Protein AF-A0A4R0K7E9-F1 (afdb_monomer_lite)

Radius of gyration: 28.49 Å; chains: 1; bounding box: 62×54×85 Å

Secondary structure (DSSP, 8-state):
---HHHHHHHHHHGGG---TTTTTTT-STT-TTS-SSPPPHHHHHHHHHHHHHHHHHHHHHHHHHHHHHHHHHHPPP-TTSPPPTTTSTTSHHHHHS-GGGGGG--HHHHHHHHHHHHHHHHHHT-TT--S-SSHHHHHHHHHHHHHHHHHHHHHT------HHHHH-S-SGGGGGG-GGGTT-TT-HHHHHHHT-----GGGTTS-SSSS----TTT-S---S--TTSGGGGGG-HHHHHH------SS-PPP------SSHHHHHHHHHTTT-TTSEE--TT-HHHHHHHHHHHHHH-S-EEEEE-SSTTPPPEEEEEE------SS-SSSSS--EEEEEETTS-EEEEEGGGEEEEEE-HHHHHHHHHHHS----

Organism: NCBI:txid722689

pLDDT: mean 79.51, std 15.7, range [38.31, 98.38]

Structure (mmCIF, N/CA/C/O backbone):
data_AF-A0A4R0K7E9-F1
#
_entry.id   AF-A0A4R0K7E9-F1
#
loop_
_atom_site.group_PDB
_atom_site.id
_atom_site.type_symbol
_atom_site.label_atom_id
_atom_site.label_alt_id
_atom_site.label_comp_id
_atom_site.label_asym_id
_atom_site.label_entity_id
_atom_site.label_seq_id
_atom_site.pdbx_PDB_ins_code
_atom_site.Cartn_x
_atom_site.Cartn_y
_atom_site.Cartn_z
_atom_site.occupancy
_atom_site.B_iso_or_equiv
_atom_site.auth_seq_id
_atom_site.auth_comp_id
_atom_site.auth_asym_id
_atom_site.auth_atom_id
_atom_site.pdbx_PDB_model_num
ATOM 1 N N . MET A 1 1 ? -5.074 10.175 31.408 1.00 52.62 1 MET A N 1
ATOM 2 C CA . MET A 1 1 ? -5.618 11.543 31.246 1.00 52.62 1 MET A CA 1
ATOM 3 C C . MET A 1 1 ? -5.977 11.621 29.782 1.00 52.62 1 MET A C 1
ATOM 5 O O . MET A 1 1 ? -5.065 11.458 28.994 1.00 52.62 1 MET A O 1
ATOM 9 N N . THR A 1 2 ? -7.254 11.742 29.436 1.00 70.50 2 THR A N 1
ATOM 10 C CA . THR A 1 2 ? -7.715 11.676 28.040 1.00 70.50 2 THR A CA 1
ATOM 11 C C . THR A 1 2 ? -7.184 12.868 27.239 1.00 70.50 2 THR A C 1
ATOM 13 O O . THR A 1 2 ? -7.358 14.009 27.684 1.00 70.50 2 THR A O 1
ATOM 16 N N . ASP A 1 3 ? -6.539 12.632 26.093 1.00 85.06 3 ASP A N 1
ATOM 17 C CA . ASP A 1 3 ? -6.127 13.708 25.182 1.00 85.06 3 ASP A CA 1
ATOM 18 C C . ASP A 1 3 ? -7.330 14.182 24.357 1.00 85.06 3 ASP A C 1
ATOM 20 O O . ASP A 1 3 ? -7.738 13.568 23.374 1.00 85.06 3 ASP A O 1
ATOM 24 N N . ALA A 1 4 ? -7.913 15.306 24.773 1.00 81.50 4 ALA A N 1
ATOM 25 C CA . ALA A 1 4 ? -9.098 15.872 24.137 1.00 81.50 4 ALA A CA 1
ATOM 26 C C . ALA A 1 4 ? -8.888 16.264 22.661 1.00 81.50 4 ALA A C 1
ATOM 28 O O . ALA A 1 4 ? -9.865 16.345 21.918 1.00 81.50 4 ALA A O 1
ATOM 29 N N . THR A 1 5 ? -7.647 16.515 22.230 1.00 90.25 5 THR A N 1
ATOM 30 C CA . THR A 1 5 ? -7.348 16.868 20.833 1.00 90.25 5 THR A CA 1
ATOM 31 C C . THR A 1 5 ? -7.430 15.634 19.946 1.00 90.25 5 THR A C 1
ATOM 33 O O . THR A 1 5 ? -8.043 15.679 18.881 1.00 90.25 5 THR A O 1
ATOM 36 N N . LEU A 1 6 ? -6.849 14.529 20.414 1.00 90.00 6 LEU A N 1
ATOM 37 C CA . LEU A 1 6 ? -6.814 13.265 19.690 1.00 90.00 6 LEU A CA 1
ATOM 38 C C . LEU A 1 6 ? -8.217 12.646 19.583 1.00 90.00 6 LEU A C 1
ATOM 40 O O . LEU A 1 6 ? -8.633 12.237 18.504 1.00 90.00 6 LEU A O 1
ATOM 44 N N . VAL A 1 7 ? -9.001 12.711 20.665 1.00 92.12 7 VAL A N 1
ATOM 45 C CA . VAL A 1 7 ? -10.411 12.284 20.666 1.00 92.12 7 VAL A CA 1
ATOM 46 C C . VAL A 1 7 ? -11.245 13.040 19.626 1.00 92.12 7 VAL A C 1
ATOM 48 O O . VAL A 1 7 ? -11.995 12.417 18.879 1.00 92.12 7 VAL A O 1
ATOM 51 N N . GLN A 1 8 ? -11.107 14.369 19.548 1.00 91.62 8 GLN A N 1
ATOM 52 C CA . GLN A 1 8 ? -11.840 15.163 18.556 1.00 91.62 8 GLN A CA 1
ATOM 53 C C . GLN A 1 8 ? -11.454 14.772 17.124 1.00 91.62 8 GLN A C 1
ATOM 55 O O . GLN A 1 8 ? -12.311 14.723 16.246 1.00 91.62 8 GLN A O 1
ATOM 60 N N . LEU A 1 9 ? -10.173 14.476 16.889 1.00 92.19 9 LEU A N 1
ATOM 61 C CA . LEU A 1 9 ? -9.696 14.039 15.582 1.00 92.19 9 LEU A CA 1
ATOM 62 C C . LEU A 1 9 ? -10.297 12.685 15.180 1.00 92.19 9 LEU A C 1
ATOM 64 O O . LEU A 1 9 ? -10.694 12.525 14.028 1.00 92.19 9 LEU A O 1
ATOM 68 N N . PHE A 1 10 ? -10.420 11.736 16.113 1.00 94.88 10 PHE A N 1
ATOM 69 C CA . PHE A 1 10 ? -11.106 10.469 15.846 1.00 94.88 10 PHE A CA 1
ATOM 70 C C . PHE A 1 10 ? -12.572 10.691 15.472 1.00 94.88 10 PHE A C 1
ATOM 72 O O . PHE A 1 10 ? -13.036 10.152 14.467 1.00 94.88 10 PHE A O 1
ATOM 79 N N . ASP A 1 11 ? -13.280 11.531 16.232 1.00 91.44 11 ASP A N 1
ATOM 80 C CA . ASP A 1 11 ? -14.692 11.837 15.986 1.00 91.44 11 ASP A CA 1
ATOM 81 C C . ASP A 1 11 ? -14.906 12.451 14.578 1.00 91.44 11 ASP A C 1
ATOM 83 O O . ASP A 1 11 ? -15.888 12.115 13.906 1.00 91.44 11 ASP A O 1
ATOM 87 N N . ASP A 1 12 ? -13.968 13.290 14.111 1.00 91.25 12 ASP A N 1
ATOM 88 C CA . ASP A 1 12 ? -13.980 13.933 12.784 1.00 91.25 12 ASP A CA 1
ATOM 89 C C . ASP A 1 12 ? -13.615 12.973 11.631 1.00 91.25 12 ASP A C 1
ATOM 91 O O . ASP A 1 12 ? -14.040 13.169 10.484 1.00 91.25 12 ASP A O 1
ATOM 95 N N . LEU A 1 13 ? -12.783 11.963 11.902 1.00 91.44 13 LEU A N 1
ATOM 96 C CA . LEU A 1 13 ? -12.290 11.017 10.897 1.00 91.44 13 LEU A CA 1
ATOM 97 C C . LEU A 1 13 ? -13.180 9.787 10.730 1.00 91.44 13 LEU A C 1
ATOM 99 O O . LEU A 1 13 ? -13.191 9.220 9.638 1.00 91.44 13 LEU A O 1
ATOM 103 N N . ALA A 1 14 ? -13.949 9.406 11.751 1.00 90.56 14 ALA A N 1
ATOM 104 C CA . ALA A 1 14 ? -14.760 8.188 11.750 1.00 90.56 14 ALA A CA 1
ATOM 105 C C . ALA A 1 14 ? -15.670 8.052 10.511 1.00 90.56 14 ALA A C 1
ATOM 107 O O . ALA A 1 14 ? -15.781 6.973 9.940 1.00 90.56 14 ALA A O 1
ATOM 108 N N . ASP A 1 15 ? -16.247 9.157 10.020 1.00 84.56 15 ASP A N 1
ATOM 109 C CA . ASP A 1 15 ? -17.165 9.155 8.862 1.00 84.56 15 ASP A CA 1
ATOM 110 C C . ASP A 1 15 ? -16.475 8.949 7.495 1.00 84.56 15 ASP A C 1
ATOM 112 O O . ASP A 1 15 ? -17.133 8.902 6.441 1.00 84.56 15 ASP A O 1
ATOM 116 N N . ARG A 1 16 ? -15.139 8.886 7.482 1.00 82.44 16 ARG A N 1
ATOM 117 C CA . ARG A 1 16 ? -14.333 8.629 6.280 1.00 82.44 16 ARG A CA 1
ATOM 118 C C . ARG A 1 16 ? -14.103 7.142 6.047 1.00 82.44 16 ARG A C 1
ATOM 120 O O . ARG A 1 16 ? -13.887 6.760 4.899 1.00 82.44 16 ARG A O 1
ATOM 127 N N . THR A 1 17 ? -14.198 6.325 7.090 1.00 82.56 17 THR A N 1
ATOM 128 C CA . THR A 1 17 ? -14.120 4.869 6.988 1.00 82.56 17 THR A CA 1
ATOM 129 C C . THR A 1 17 ? -15.452 4.345 6.473 1.00 82.56 17 THR A C 1
ATOM 131 O O . THR A 1 17 ? -16.511 4.657 7.014 1.00 82.56 17 THR A O 1
ATOM 134 N N . ARG A 1 18 ? -15.420 3.593 5.373 1.00 80.38 18 ARG A N 1
ATOM 135 C CA . ARG A 1 18 ? -16.636 3.061 4.735 1.00 80.38 18 ARG A CA 1
ATOM 136 C C . ARG A 1 18 ? -16.517 1.598 4.356 1.00 80.38 18 ARG A C 1
ATOM 138 O O . ARG A 1 18 ? -17.421 1.098 3.704 1.00 80.38 18 ARG A O 1
ATOM 145 N N . ASN A 1 19 ? -15.430 0.933 4.732 1.00 84.06 19 ASN A N 1
ATOM 146 C CA . ASN A 1 19 ? -15.237 -0.479 4.452 1.00 84.06 19 ASN A CA 1
ATOM 147 C C . ASN A 1 19 ? -16.352 -1.318 5.097 1.00 84.06 19 ASN A C 1
ATOM 149 O O . ASN A 1 19 ? -16.575 -1.175 6.300 1.00 84.06 19 ASN A O 1
ATOM 153 N N . PRO A 1 20 ? -17.022 -2.204 4.340 1.00 81.00 20 PRO A N 1
ATOM 154 C CA . PRO A 1 20 ? -18.189 -2.938 4.826 1.00 81.00 20 PRO A CA 1
ATOM 155 C C . PRO A 1 20 ? -17.886 -3.848 6.026 1.00 81.00 20 PRO A C 1
ATOM 157 O O . PRO A 1 20 ? -18.790 -4.165 6.793 1.00 81.00 20 PRO A O 1
ATOM 160 N N . HIS A 1 21 ? -16.628 -4.255 6.221 1.00 84.94 21 HIS A N 1
ATOM 161 C CA . HIS A 1 21 ? -16.227 -5.116 7.334 1.00 84.94 21 HIS A CA 1
ATOM 162 C C . HIS A 1 21 ? -16.177 -4.397 8.683 1.00 84.94 21 HIS A C 1
ATOM 164 O O . HIS A 1 21 ? -16.285 -5.056 9.708 1.00 84.94 21 HIS A O 1
ATOM 170 N N . ILE A 1 22 ? -16.049 -3.067 8.694 1.00 84.75 22 ILE A N 1
ATOM 171 C CA . ILE A 1 22 ? -15.942 -2.271 9.928 1.00 84.75 22 ILE A CA 1
ATOM 172 C C . ILE A 1 22 ? -16.891 -1.068 9.952 1.00 84.75 22 ILE A C 1
ATOM 174 O O . ILE A 1 22 ? -17.052 -0.439 10.986 1.00 84.75 22 ILE A O 1
ATOM 178 N N . SER A 1 23 ? -17.585 -0.745 8.856 1.00 82.31 23 SER A N 1
ATOM 179 C CA . SER A 1 23 ? -18.491 0.414 8.780 1.00 82.31 23 SER A CA 1
ATOM 180 C C . SER A 1 23 ? -19.687 0.342 9.730 1.00 82.31 23 SER A C 1
ATOM 182 O O . SER A 1 23 ? -20.353 1.352 9.941 1.00 82.31 23 SER A O 1
ATOM 184 N N . HIS A 1 24 ? -19.972 -0.844 10.263 1.00 80.38 24 HIS A N 1
ATOM 185 C CA . HIS A 1 24 ? -21.029 -1.079 11.239 1.00 80.38 24 HIS A CA 1
ATOM 186 C C . HIS A 1 24 ? -20.616 -0.690 12.671 1.00 80.38 24 HIS A C 1
ATOM 188 O O . HIS A 1 24 ? -21.490 -0.508 13.521 1.00 80.38 24 HIS A O 1
ATOM 194 N N . LEU A 1 25 ? -19.312 -0.535 12.941 1.00 82.31 25 LEU A N 1
ATOM 195 C CA . LEU A 1 25 ? -18.791 -0.131 14.246 1.00 82.31 25 LEU A CA 1
ATOM 196 C C . LEU A 1 25 ? -19.326 1.256 14.630 1.00 82.31 25 LEU A C 1
ATOM 198 O O . LEU A 1 25 ? -19.236 2.224 13.872 1.00 82.31 25 LEU A O 1
ATOM 202 N N . GLY A 1 26 ? -19.915 1.347 15.819 1.00 79.06 26 GLY A N 1
ATOM 203 C CA . GLY A 1 26 ? -20.582 2.546 16.312 1.00 79.06 26 GLY A CA 1
ATOM 204 C C . GLY A 1 26 ? -22.005 2.751 15.792 1.00 79.06 26 GLY A C 1
ATOM 205 O O . GLY A 1 26 ? -22.553 3.848 15.936 1.00 79.06 26 GLY A O 1
ATOM 206 N N . THR A 1 27 ? -22.627 1.716 15.214 1.00 80.12 27 THR A N 1
ATOM 207 C CA . THR A 1 27 ? -24.040 1.724 14.802 1.00 80.12 27 THR A CA 1
ATOM 208 C C . THR A 1 27 ? -24.857 0.660 15.540 1.00 80.12 27 THR A C 1
ATOM 210 O O . THR A 1 27 ? -24.393 -0.449 15.787 1.00 80.12 27 THR A O 1
ATOM 213 N N . SER A 1 28 ? -26.101 0.991 15.901 1.00 67.56 28 SER A N 1
ATOM 214 C CA . SER A 1 28 ? -27.009 0.074 16.607 1.00 67.56 28 SER A CA 1
ATOM 215 C C . SER A 1 28 ? -27.726 -0.928 15.698 1.00 67.56 28 SER A C 1
ATOM 217 O O . SER A 1 28 ? -28.204 -1.952 16.177 1.00 67.56 28 SER A O 1
ATOM 219 N N . ASP A 1 29 ? -27.855 -0.613 14.406 1.00 60.94 29 ASP A N 1
ATOM 220 C CA . ASP A 1 29 ? -28.913 -1.170 13.551 1.00 60.94 29 ASP A CA 1
ATOM 221 C C . ASP A 1 29 ? -28.542 -2.498 12.862 1.00 60.94 29 ASP A C 1
ATOM 223 O O . ASP A 1 29 ? -29.420 -3.154 12.308 1.00 60.94 29 ASP A O 1
ATOM 227 N N . GLU A 1 30 ? -27.276 -2.933 12.907 1.00 56.66 30 GLU A N 1
ATOM 228 C CA . GLU A 1 30 ? -26.801 -4.114 12.157 1.00 56.66 30 GLU A CA 1
ATOM 229 C C . GLU A 1 30 ? -26.485 -5.353 13.026 1.00 56.66 30 GLU A C 1
ATOM 231 O O . GLU A 1 30 ? -26.131 -6.403 12.492 1.00 56.66 30 GLU A O 1
ATOM 236 N N . ARG A 1 31 ? -26.664 -5.291 14.356 1.00 59.47 31 ARG A N 1
ATOM 237 C CA . ARG A 1 31 ? -26.300 -6.377 15.301 1.00 59.47 31 ARG A CA 1
ATOM 238 C C . ARG A 1 31 ? -27.472 -7.265 15.761 1.00 59.47 31 ARG A C 1
ATOM 240 O O . ARG A 1 31 ? -27.401 -7.868 16.827 1.00 59.47 31 ARG A O 1
ATOM 247 N N . GLU A 1 32 ? -28.543 -7.386 14.970 1.00 50.69 32 GLU A N 1
ATOM 248 C CA . GLU A 1 32 ? -29.814 -8.039 15.364 1.00 50.69 32 GLU A CA 1
ATOM 249 C C . GLU A 1 32 ? -29.738 -9.533 15.795 1.00 50.69 32 GLU A C 1
ATOM 251 O O . GLU A 1 32 ? -30.762 -10.062 16.225 1.00 50.69 32 GLU A O 1
ATOM 256 N N . ASP A 1 33 ? -28.587 -10.228 15.744 1.00 56.22 33 ASP A N 1
ATOM 257 C CA . ASP A 1 33 ? -28.530 -11.695 15.952 1.00 56.22 33 ASP A CA 1
ATOM 258 C C . ASP A 1 33 ? -27.385 -12.235 16.853 1.00 56.22 33 ASP A C 1
ATOM 260 O O . ASP A 1 33 ? -27.066 -13.423 16.799 1.00 56.22 33 ASP A O 1
ATOM 264 N N . LEU A 1 34 ? -26.755 -11.417 17.716 1.00 51.91 34 LEU A N 1
ATOM 265 C CA . LEU A 1 34 ? -25.642 -11.859 18.590 1.00 51.91 34 LEU A CA 1
ATOM 266 C C . LEU A 1 34 ? -25.805 -11.464 20.083 1.00 51.91 34 LEU A C 1
ATOM 268 O O . LEU A 1 34 ? -25.090 -10.608 20.585 1.00 51.91 34 LEU A O 1
ATOM 272 N N . GLY A 1 35 ? -26.677 -12.154 20.834 1.00 57.31 35 GLY A N 1
ATOM 273 C CA . GLY A 1 35 ? -26.621 -12.198 22.316 1.00 57.31 35 GLY A CA 1
ATOM 274 C C . GLY A 1 35 ? -27.310 -11.069 23.117 1.00 57.31 35 GLY A C 1
ATOM 275 O O . GLY A 1 35 ? -27.722 -10.055 22.577 1.00 57.31 35 GLY A O 1
ATOM 276 N N . ASP A 1 36 ? -27.489 -11.306 24.428 1.00 63.81 36 ASP A N 1
ATOM 277 C CA . ASP A 1 36 ? -28.623 -10.861 25.277 1.00 63.81 36 ASP A CA 1
ATOM 278 C C . ASP A 1 36 ? -28.685 -9.385 25.763 1.00 63.81 36 ASP A C 1
ATOM 280 O O . ASP A 1 36 ? -29.632 -9.036 26.473 1.00 63.81 36 ASP A O 1
ATOM 284 N N . GLU A 1 37 ? -27.774 -8.486 25.389 1.00 68.88 37 GLU A N 1
ATOM 285 C CA . GLU A 1 37 ? -27.911 -7.051 25.706 1.00 68.88 37 GLU A CA 1
ATOM 286 C C . GLU A 1 37 ? -27.325 -6.184 24.578 1.00 68.88 37 GLU A C 1
ATOM 288 O O . GLU A 1 37 ? -26.204 -6.441 24.143 1.00 68.88 37 GLU A O 1
ATOM 293 N N . PRO A 1 38 ? -28.063 -5.177 24.070 1.00 74.12 38 PRO A N 1
ATOM 294 C CA . PRO A 1 38 ? -27.542 -4.283 23.041 1.00 74.12 38 PRO A CA 1
ATOM 295 C C . PRO A 1 38 ? -26.353 -3.468 23.583 1.00 74.12 38 PRO A C 1
ATOM 297 O O . PRO A 1 38 ? -26.354 -3.136 24.775 1.00 74.12 38 PRO A O 1
ATOM 300 N N . PRO A 1 39 ? -25.375 -3.104 22.729 1.00 81.00 39 PRO A N 1
ATOM 301 C CA . PRO A 1 39 ? -24.237 -2.286 23.137 1.00 81.00 39 PRO A CA 1
ATOM 302 C C . PRO A 1 39 ? -24.717 -0.961 23.731 1.00 81.00 39 PRO A C 1
ATOM 304 O O . PRO A 1 39 ? -25.722 -0.386 23.296 1.00 81.00 39 PRO A O 1
ATOM 307 N N . SER A 1 40 ? -24.013 -0.472 24.747 1.00 87.25 40 SER A N 1
ATOM 308 C CA . SER A 1 40 ? -24.326 0.819 25.347 1.00 87.25 40 SER A CA 1
ATOM 309 C C . SER A 1 40 ? -23.920 1.972 24.423 1.00 87.25 40 SER A C 1
ATOM 311 O O . SER A 1 40 ? -23.062 1.826 23.554 1.00 87.25 40 SER A O 1
ATOM 313 N N . ASP A 1 41 ? -24.475 3.167 24.649 1.00 88.44 41 ASP A N 1
ATOM 314 C CA . ASP A 1 41 ? -24.052 4.381 23.928 1.00 88.44 41 ASP A CA 1
ATOM 315 C C . ASP A 1 41 ? -22.541 4.657 24.077 1.00 88.44 41 ASP A C 1
ATOM 317 O O . ASP A 1 41 ? -21.934 5.296 23.218 1.00 88.44 41 ASP A O 1
ATOM 321 N N . ALA A 1 42 ? -21.934 4.206 25.182 1.00 88.31 42 ALA A N 1
ATOM 322 C CA . ALA A 1 42 ? -20.501 4.342 25.414 1.00 88.31 42 ALA A CA 1
ATOM 323 C C . ALA A 1 42 ? -19.690 3.388 24.528 1.00 88.31 42 ALA A C 1
ATOM 325 O O . ALA A 1 42 ? -18.684 3.821 23.969 1.00 88.31 42 ALA A O 1
ATOM 326 N N . ASP A 1 43 ? -20.163 2.152 24.352 1.00 86.88 43 ASP A N 1
ATOM 327 C CA . ASP A 1 43 ? -19.518 1.143 23.505 1.00 86.88 43 ASP A CA 1
ATOM 328 C C . ASP A 1 43 ? -19.580 1.582 22.037 1.00 86.88 43 ASP A C 1
ATOM 330 O O . ASP A 1 43 ? -18.554 1.672 21.368 1.00 86.88 43 ASP A O 1
ATOM 334 N N . LEU A 1 44 ? -20.754 2.027 21.573 1.00 88.69 44 LEU A N 1
ATOM 335 C CA . LEU A 1 44 ? -20.926 2.561 20.217 1.00 88.69 44 LEU A CA 1
ATOM 336 C C . LEU A 1 44 ? -20.030 3.784 19.951 1.00 88.69 44 LEU A C 1
ATOM 338 O O . LEU A 1 44 ? -19.492 3.961 18.857 1.00 88.69 44 LEU A O 1
ATOM 342 N N . LEU A 1 45 ? -19.845 4.652 20.947 1.00 91.56 45 LEU A N 1
ATOM 343 C CA . LEU A 1 45 ? -18.946 5.796 20.812 1.00 91.56 45 LEU A CA 1
ATOM 344 C C . LEU A 1 45 ? -17.469 5.373 20.776 1.00 91.56 45 LEU A C 1
ATOM 346 O O . LEU A 1 45 ? -16.688 5.983 20.043 1.00 91.56 45 LEU A O 1
ATOM 350 N N . ALA A 1 46 ? -17.076 4.361 21.553 1.00 91.38 46 ALA A N 1
ATOM 351 C CA . ALA A 1 46 ? -15.723 3.808 21.535 1.00 91.38 46 ALA A CA 1
ATOM 352 C C . ALA A 1 46 ? -15.407 3.159 20.180 1.00 91.38 46 ALA A C 1
ATOM 354 O O . ALA A 1 46 ? -14.392 3.486 19.566 1.00 91.38 46 ALA A O 1
ATOM 355 N N . GLU A 1 47 ? -16.326 2.348 19.660 1.00 92.44 47 GLU A N 1
ATOM 356 C CA . GLU A 1 47 ? -16.256 1.744 18.327 1.00 92.44 47 GLU A CA 1
ATOM 357 C C . GLU A 1 47 ? -16.145 2.801 17.216 1.00 92.44 47 GLU A C 1
ATOM 359 O O . GLU A 1 47 ? -15.283 2.716 16.339 1.00 92.44 47 GLU A O 1
ATOM 364 N N . ARG A 1 48 ? -16.955 3.867 17.276 1.00 93.81 48 ARG A N 1
ATOM 365 C CA . ARG A 1 48 ? -16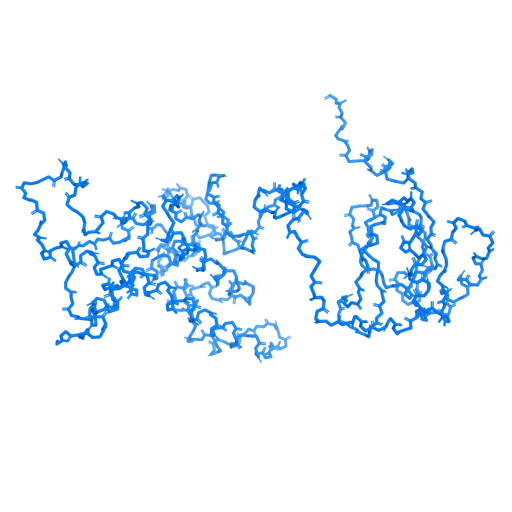.854 4.985 16.325 1.00 93.81 48 ARG A CA 1
ATOM 366 C C . ARG A 1 48 ? -15.474 5.646 16.371 1.00 93.81 48 ARG A C 1
ATOM 368 O O . ARG A 1 48 ? -14.932 6.023 15.334 1.00 93.81 48 ARG A O 1
ATOM 375 N N . ARG A 1 49 ? -14.893 5.807 17.558 1.00 95.12 49 ARG A N 1
ATOM 376 C CA . ARG A 1 49 ? -13.553 6.396 17.714 1.00 95.12 49 ARG A CA 1
ATOM 377 C C . ARG A 1 49 ? -12.457 5.474 17.217 1.00 95.12 49 ARG A C 1
ATOM 379 O O . ARG A 1 49 ? -11.507 5.972 16.619 1.00 95.12 49 ARG A O 1
ATOM 386 N N . LEU A 1 50 ? -12.631 4.164 17.363 1.00 96.06 50 LEU A N 1
ATOM 387 C CA . LEU A 1 50 ? -11.746 3.173 16.765 1.00 96.06 50 LEU A CA 1
ATOM 388 C C . LEU A 1 50 ? -11.703 3.322 15.235 1.00 96.06 50 LEU A C 1
ATOM 390 O O . LEU A 1 50 ? -10.617 3.330 14.662 1.00 96.06 50 LEU A O 1
ATOM 394 N N . LEU A 1 51 ? -12.838 3.577 14.567 1.00 94.88 51 LEU A N 1
ATOM 395 C CA . LEU A 1 51 ? -12.850 3.892 13.125 1.00 94.88 51 LEU A CA 1
ATOM 396 C C . LEU A 1 51 ? -12.044 5.148 12.778 1.00 94.88 51 LEU A C 1
ATOM 398 O O . LEU A 1 51 ? -11.349 5.180 11.759 1.00 94.88 51 LEU A O 1
ATOM 402 N N . GLY A 1 52 ? -12.136 6.182 13.616 1.00 94.81 52 GLY A N 1
ATOM 403 C CA . GLY A 1 52 ? -11.332 7.394 13.484 1.00 94.81 52 GLY A CA 1
ATOM 404 C C . GLY A 1 52 ? -9.836 7.136 13.677 1.00 94.81 52 GLY A C 1
ATOM 405 O O . GLY A 1 52 ? -9.022 7.668 12.919 1.00 94.81 52 GLY A O 1
ATOM 406 N N . ALA A 1 53 ? -9.475 6.288 14.643 1.00 97.06 53 ALA A N 1
ATOM 407 C CA . ALA A 1 53 ? -8.100 5.869 14.901 1.00 97.06 53 ALA A CA 1
ATOM 408 C C . ALA A 1 53 ? -7.526 5.041 13.740 1.00 97.06 53 ALA A C 1
ATOM 410 O O . ALA A 1 53 ? -6.399 5.297 13.327 1.00 97.06 53 ALA A O 1
ATOM 411 N N . VAL A 1 54 ? -8.310 4.135 13.144 1.00 97.19 54 VAL A N 1
ATOM 412 C CA . VAL A 1 54 ? -7.934 3.380 11.931 1.00 97.19 54 VAL A CA 1
ATOM 413 C C . VAL A 1 54 ? -7.635 4.321 10.764 1.00 97.19 54 VAL A C 1
ATOM 415 O O . VAL A 1 54 ? -6.600 4.190 10.111 1.00 97.19 54 VAL A O 1
ATOM 418 N N . ALA A 1 55 ? -8.502 5.307 10.517 1.00 95.12 55 ALA A N 1
ATOM 419 C CA . ALA A 1 55 ? -8.280 6.289 9.458 1.00 95.12 55 ALA A CA 1
ATOM 420 C C . ALA A 1 55 ? -7.022 7.137 9.709 1.00 95.12 55 ALA A C 1
ATOM 422 O O . ALA A 1 55 ? -6.271 7.413 8.773 1.00 95.12 55 ALA A O 1
ATOM 423 N N . LEU A 1 56 ? -6.776 7.541 10.961 1.00 95.69 56 LEU A N 1
ATOM 424 C CA . LEU A 1 56 ? -5.569 8.281 11.322 1.00 95.69 56 LEU A CA 1
ATOM 425 C C . LEU A 1 56 ? -4.309 7.425 11.155 1.00 95.69 56 LEU A C 1
ATOM 427 O O . LEU A 1 56 ? -3.358 7.890 10.536 1.00 95.69 56 LEU A O 1
ATOM 431 N N . ALA A 1 57 ? -4.325 6.179 11.634 1.00 97.75 57 ALA A N 1
ATOM 432 C CA . ALA A 1 57 ? -3.231 5.222 11.493 1.00 97.75 57 ALA A CA 1
ATOM 433 C C . ALA A 1 57 ? -2.846 5.012 10.022 1.00 97.75 57 ALA A C 1
ATOM 435 O O . ALA A 1 57 ? -1.677 5.139 9.663 1.00 97.75 57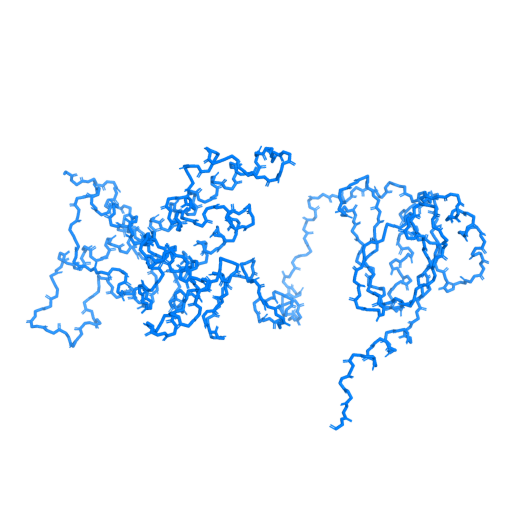 ALA A O 1
ATOM 436 N N . ALA A 1 58 ? -3.834 4.782 9.155 1.00 96.88 58 ALA A N 1
ATOM 437 C CA . ALA A 1 58 ? -3.642 4.668 7.711 1.00 96.88 58 ALA A CA 1
ATOM 438 C C . ALA A 1 58 ? -2.967 5.909 7.096 1.00 96.88 58 ALA A C 1
ATOM 440 O O . ALA A 1 58 ? -2.053 5.773 6.283 1.00 96.88 58 ALA A O 1
ATOM 441 N N . ILE A 1 59 ? -3.385 7.121 7.481 1.00 94.56 59 ILE A N 1
ATOM 442 C CA . ILE A 1 59 ? -2.770 8.373 7.003 1.00 94.56 59 ILE A CA 1
ATOM 443 C C . ILE A 1 59 ? -1.330 8.501 7.514 1.00 94.56 59 ILE A C 1
ATOM 445 O O . ILE A 1 59 ? -0.433 8.800 6.729 1.00 94.56 59 ILE A O 1
ATOM 449 N N . SER A 1 60 ? -1.096 8.237 8.800 1.00 96.06 60 SER A N 1
ATOM 450 C CA . SER A 1 60 ? 0.235 8.319 9.408 1.00 96.06 60 SER A CA 1
ATOM 451 C C . SER A 1 60 ? 1.231 7.363 8.755 1.00 96.06 60 SER A C 1
ATOM 453 O O . SER A 1 60 ? 2.351 7.772 8.468 1.00 96.06 60 SER A O 1
ATOM 455 N N . ILE A 1 61 ? 0.814 6.133 8.444 1.00 98.06 61 ILE A N 1
ATOM 456 C CA . ILE A 1 61 ? 1.669 5.151 7.766 1.00 98.06 61 ILE A CA 1
ATOM 457 C C . ILE A 1 61 ? 1.987 5.581 6.324 1.00 98.06 61 ILE A C 1
ATOM 459 O O . ILE A 1 61 ? 3.105 5.364 5.858 1.00 98.06 61 ILE A O 1
ATOM 463 N N . ILE A 1 62 ? 1.051 6.225 5.608 1.00 97.19 62 ILE A N 1
ATOM 464 C CA . ILE A 1 62 ? 1.346 6.808 4.284 1.00 97.19 62 ILE A CA 1
ATOM 465 C C . ILE A 1 62 ? 2.447 7.864 4.407 1.00 97.19 62 ILE A C 1
ATOM 467 O O . ILE A 1 62 ? 3.412 7.826 3.643 1.00 97.19 62 ILE A O 1
ATOM 471 N N . ASP A 1 63 ? 2.304 8.797 5.350 1.00 96.06 63 ASP A N 1
ATOM 472 C CA . ASP A 1 63 ? 3.278 9.871 5.558 1.00 96.06 63 ASP A CA 1
ATOM 473 C C . ASP A 1 63 ? 4.660 9.310 5.945 1.00 96.06 63 ASP A C 1
ATOM 475 O O . ASP A 1 63 ? 5.678 9.778 5.428 1.00 96.06 63 ASP A O 1
ATOM 479 N N . GLU A 1 64 ? 4.694 8.269 6.783 1.00 95.94 64 GLU A N 1
ATOM 480 C CA . GLU A 1 64 ? 5.908 7.534 7.161 1.00 95.94 64 GLU A CA 1
ATOM 481 C C . GLU A 1 64 ? 6.571 6.881 5.938 1.00 95.94 64 GLU A C 1
ATOM 483 O O . GLU A 1 64 ? 7.729 7.164 5.636 1.00 95.94 64 GLU A O 1
ATOM 488 N N . CYS A 1 65 ? 5.816 6.127 5.131 1.00 96.25 65 CYS A N 1
ATOM 489 C CA . CYS A 1 65 ? 6.335 5.503 3.910 1.00 96.25 65 CYS A CA 1
ATOM 490 C C . CYS A 1 65 ? 6.841 6.532 2.879 1.00 96.25 65 CYS A C 1
ATOM 492 O O . CYS A 1 65 ? 7.797 6.270 2.146 1.00 96.25 65 CYS A O 1
ATOM 494 N N . ILE A 1 66 ? 6.214 7.711 2.783 1.00 94.12 66 ILE A N 1
ATOM 495 C CA . ILE A 1 66 ? 6.694 8.799 1.915 1.00 94.12 66 ILE A CA 1
ATOM 496 C C . ILE A 1 66 ? 8.038 9.336 2.423 1.00 94.12 66 ILE A C 1
ATOM 498 O O . ILE A 1 66 ? 8.943 9.569 1.616 1.00 94.12 66 ILE A O 1
ATOM 502 N N . ALA A 1 67 ? 8.182 9.532 3.735 1.00 92.56 67 ALA A N 1
ATOM 503 C CA . ALA A 1 67 ? 9.439 9.961 4.345 1.00 92.56 67 ALA A CA 1
ATOM 504 C C . ALA A 1 67 ? 10.552 8.912 4.159 1.00 92.56 67 ALA A C 1
ATOM 506 O O . ALA A 1 67 ? 11.687 9.268 3.820 1.00 92.56 67 ALA A O 1
ATOM 507 N N . ASP A 1 68 ? 10.217 7.627 4.273 1.00 92.25 68 ASP A N 1
ATOM 508 C CA . ASP A 1 68 ? 11.133 6.515 4.007 1.00 92.25 68 ASP A CA 1
ATOM 509 C C . ASP A 1 68 ? 11.648 6.550 2.568 1.00 92.25 68 ASP A C 1
ATOM 511 O O . ASP A 1 68 ? 12.855 6.497 2.332 1.00 92.25 68 ASP A O 1
ATOM 515 N N . MET A 1 69 ? 10.756 6.729 1.589 1.00 89.62 69 MET A N 1
ATOM 516 C CA . MET A 1 69 ? 11.135 6.811 0.175 1.00 89.62 69 MET A CA 1
ATOM 517 C C . MET A 1 69 ? 12.053 8.000 -0.126 1.00 89.62 69 MET A C 1
ATOM 519 O O . MET A 1 69 ? 12.966 7.880 -0.946 1.00 89.62 69 MET A O 1
ATOM 523 N N . GLN A 1 70 ? 11.847 9.143 0.533 1.00 87.56 70 GLN A N 1
ATOM 524 C CA . GLN A 1 70 ? 12.751 10.292 0.415 1.00 87.56 70 GLN A CA 1
ATOM 525 C C . GLN A 1 70 ? 14.132 9.984 0.998 1.00 87.56 70 GLN A C 1
ATOM 527 O O . GLN A 1 70 ? 15.140 10.387 0.420 1.00 87.56 70 GLN A O 1
ATOM 532 N N . THR A 1 71 ? 14.181 9.250 2.109 1.00 85.25 71 THR A N 1
ATOM 533 C CA . THR A 1 71 ? 15.434 8.812 2.734 1.00 85.25 71 THR A CA 1
ATOM 534 C C . THR A 1 71 ? 16.184 7.848 1.817 1.00 85.25 71 THR A C 1
ATOM 536 O O . THR A 1 71 ? 17.360 8.062 1.533 1.00 85.25 71 THR A O 1
ATOM 539 N N . ILE A 1 72 ? 15.492 6.849 1.267 1.00 82.62 72 ILE A N 1
ATOM 540 C CA . ILE A 1 72 ? 16.067 5.838 0.368 1.00 82.62 72 ILE A CA 1
ATOM 541 C C . ILE A 1 72 ? 16.540 6.463 -0.949 1.00 82.62 72 ILE A C 1
ATOM 543 O O . ILE A 1 72 ? 17.625 6.142 -1.425 1.00 82.62 72 ILE A O 1
ATOM 547 N N . GLY A 1 73 ? 15.773 7.392 -1.526 1.00 75.12 73 GLY A N 1
ATOM 548 C CA . GLY A 1 73 ? 16.093 8.021 -2.812 1.00 75.12 73 GLY A CA 1
ATOM 549 C C . GLY A 1 73 ? 17.328 8.933 -2.809 1.00 75.12 73 GLY A C 1
ATOM 550 O O . GLY A 1 73 ? 17.806 9.304 -3.880 1.00 75.12 73 GLY A O 1
ATOM 551 N N . VAL A 1 74 ? 17.843 9.309 -1.634 1.00 71.44 74 VAL A N 1
ATOM 552 C CA . VAL A 1 74 ? 19.022 10.185 -1.475 1.00 71.44 74 VAL A CA 1
ATOM 553 C C . VAL A 1 74 ? 20.289 9.391 -1.125 1.00 71.44 74 VAL A C 1
ATOM 555 O O . VAL A 1 74 ? 21.393 9.938 -1.156 1.00 71.44 74 VAL A O 1
ATOM 558 N N . VAL A 1 75 ? 20.163 8.103 -0.807 1.00 68.12 75 VAL A N 1
ATOM 559 C CA . VAL A 1 75 ? 21.288 7.270 -0.371 1.00 68.12 75 VAL A CA 1
ATOM 560 C C . VAL A 1 75 ? 22.086 6.803 -1.585 1.00 68.12 75 VAL A C 1
ATOM 562 O O . VAL A 1 75 ? 21.553 6.168 -2.493 1.00 68.12 75 VAL A O 1
ATOM 565 N N . GLU A 1 76 ? 23.385 7.110 -1.598 1.00 60.34 76 GLU A N 1
ATOM 566 C CA . GLU A 1 76 ? 24.310 6.498 -2.551 1.00 60.34 76 GLU A CA 1
ATOM 567 C C . GLU A 1 76 ? 24.401 5.001 -2.237 1.00 60.34 76 GLU A C 1
ATOM 569 O O . GLU A 1 76 ? 24.790 4.624 -1.129 1.00 60.34 76 GLU A O 1
ATOM 574 N N . MET A 1 77 ? 24.016 4.154 -3.196 1.00 61.72 77 MET A N 1
ATOM 575 C CA . MET A 1 77 ? 24.210 2.711 -3.061 1.00 61.72 77 MET A CA 1
ATOM 576 C C . MET A 1 77 ? 25.708 2.423 -2.961 1.00 61.72 77 MET A C 1
ATOM 578 O O . MET A 1 77 ? 26.514 3.052 -3.658 1.00 61.72 77 MET A O 1
ATOM 582 N N . ASP A 1 78 ? 26.088 1.499 -2.083 1.00 58.28 78 ASP A N 1
ATOM 583 C CA . ASP A 1 78 ? 27.482 1.094 -1.991 1.00 58.28 78 ASP A CA 1
ATOM 584 C C . ASP A 1 78 ? 27.935 0.353 -3.264 1.00 58.28 78 ASP A C 1
ATOM 586 O O . ASP A 1 78 ? 27.166 0.107 -4.197 1.00 58.28 78 ASP A O 1
ATOM 590 N N . SER A 1 79 ? 29.225 0.027 -3.341 1.00 56.12 79 SER A N 1
ATOM 591 C CA . SER A 1 79 ? 29.801 -0.636 -4.517 1.00 56.12 79 SER A CA 1
ATOM 592 C C . SER A 1 79 ? 29.204 -2.014 -4.820 1.00 56.12 79 SER A C 1
ATOM 594 O O . SER A 1 79 ? 29.382 -2.494 -5.940 1.00 56.12 79 SER A O 1
ATOM 596 N N . ASP A 1 80 ? 28.527 -2.626 -3.848 1.00 59.84 80 ASP A N 1
ATOM 597 C CA . ASP A 1 80 ? 27.909 -3.946 -3.958 1.00 59.84 80 ASP A CA 1
ATOM 598 C C . ASP A 1 80 ? 26.390 -3.843 -4.222 1.00 59.84 80 ASP A C 1
ATOM 600 O O . ASP A 1 80 ? 25.739 -4.854 -4.485 1.00 59.84 80 ASP A O 1
ATOM 604 N N . GLY A 1 81 ? 25.836 -2.622 -4.256 1.00 58.69 81 GLY A N 1
ATOM 605 C CA . GLY A 1 81 ? 24.417 -2.360 -4.489 1.00 58.69 81 GLY A CA 1
ATOM 606 C C . GLY A 1 81 ? 23.535 -2.652 -3.273 1.00 58.69 81 GLY A C 1
ATOM 607 O O . GLY A 1 81 ? 22.315 -2.719 -3.420 1.00 58.69 81 GLY A O 1
ATOM 608 N N . GLU A 1 82 ? 24.125 -2.824 -2.089 1.00 60.59 82 GLU A N 1
ATOM 609 C CA . GLU A 1 82 ? 23.400 -3.053 -0.842 1.00 60.59 82 GLU A CA 1
ATOM 610 C C . GLU A 1 82 ? 23.152 -1.719 -0.115 1.00 60.59 82 GLU A C 1
ATOM 612 O O . GLU A 1 82 ? 23.934 -0.766 -0.174 1.00 60.59 82 GLU A O 1
ATOM 617 N N . LEU A 1 83 ? 22.006 -1.620 0.561 1.00 64.00 83 LEU A N 1
ATOM 618 C CA . LEU A 1 83 ? 21.699 -0.486 1.432 1.00 64.00 83 LEU A CA 1
ATOM 619 C C . LEU A 1 83 ? 22.280 -0.760 2.828 1.00 64.00 83 LEU A C 1
ATOM 621 O O . LEU A 1 83 ? 22.095 -1.849 3.366 1.00 64.00 83 LEU A O 1
ATOM 625 N N . ASP A 1 84 ? 22.937 0.227 3.454 1.00 71.50 84 ASP A N 1
ATOM 626 C CA . ASP A 1 84 ? 23.398 0.106 4.851 1.00 71.50 84 ASP A CA 1
ATOM 627 C C . ASP A 1 84 ? 22.188 -0.121 5.785 1.00 71.50 84 ASP A C 1
ATOM 629 O O . ASP A 1 84 ? 21.305 0.739 5.821 1.00 71.50 84 ASP A O 1
ATOM 633 N N . PRO A 1 85 ? 22.150 -1.206 6.590 1.00 71.50 85 PRO A N 1
ATOM 634 C CA . PRO A 1 85 ? 21.115 -1.468 7.596 1.00 71.50 85 PRO A CA 1
ATOM 635 C C . PRO A 1 85 ? 20.755 -0.297 8.506 1.00 71.50 85 PRO A C 1
ATOM 637 O O . PRO A 1 85 ? 19.630 -0.216 8.991 1.00 71.50 85 PRO A O 1
ATOM 640 N N . LYS A 1 86 ? 21.689 0.622 8.759 1.00 76.00 86 LYS A N 1
ATOM 641 C CA . LYS A 1 86 ? 21.421 1.825 9.559 1.00 76.00 86 LYS A CA 1
ATOM 642 C C . LYS A 1 86 ? 20.556 2.851 8.842 1.00 76.00 86 LYS A C 1
ATOM 644 O O . LYS A 1 86 ? 19.889 3.627 9.513 1.00 76.00 86 LYS A O 1
ATOM 649 N N . THR A 1 87 ? 20.588 2.872 7.516 1.00 73.81 87 THR A N 1
ATOM 650 C CA . THR A 1 87 ? 19.834 3.816 6.686 1.00 73.81 87 THR A CA 1
ATOM 651 C C . THR A 1 87 ? 18.334 3.580 6.790 1.00 73.81 87 THR A C 1
ATOM 653 O O . THR A 1 87 ? 17.569 4.532 6.717 1.00 73.81 87 THR A O 1
ATOM 656 N N . TYR A 1 88 ? 17.917 2.326 6.974 1.00 78.31 88 TYR A N 1
ATOM 657 C CA . TYR A 1 88 ? 16.507 1.946 6.999 1.00 78.31 88 TYR A CA 1
ATOM 658 C C . TYR A 1 88 ? 16.036 1.413 8.360 1.00 78.31 88 TYR A C 1
ATOM 660 O O . TYR A 1 88 ? 14.920 0.919 8.466 1.00 78.31 88 TYR A O 1
ATOM 668 N N . ALA A 1 89 ? 16.852 1.536 9.413 1.00 83.06 89 ALA A N 1
ATOM 669 C CA . ALA A 1 89 ? 16.525 1.054 10.758 1.00 83.06 89 ALA A CA 1
ATOM 670 C C . ALA A 1 89 ? 15.319 1.754 11.412 1.00 83.06 89 ALA A C 1
ATOM 672 O O . ALA A 1 89 ? 14.761 1.200 12.353 1.00 83.06 89 ALA A O 1
ATOM 673 N N . ASP A 1 90 ? 14.948 2.932 10.907 1.00 85.62 90 ASP A N 1
ATOM 674 C CA . ASP A 1 90 ? 13.833 3.753 11.390 1.00 85.62 90 ASP A CA 1
ATOM 675 C C . ASP A 1 90 ? 12.716 3.865 10.326 1.00 85.62 90 ASP A C 1
ATOM 677 O O . ASP A 1 90 ? 12.034 4.881 10.258 1.00 85.62 90 ASP A O 1
ATOM 681 N N . THR A 1 91 ? 12.594 2.867 9.439 1.00 92.62 91 THR A N 1
ATOM 682 C CA . THR A 1 91 ? 11.578 2.853 8.369 1.00 92.62 91 THR A CA 1
ATOM 683 C C . THR A 1 91 ? 10.386 1.980 8.731 1.00 92.62 91 THR A C 1
ATOM 685 O O . THR A 1 91 ? 10.542 0.947 9.392 1.00 92.62 91 THR A O 1
ATOM 688 N N . PHE A 1 92 ? 9.225 2.300 8.167 1.00 96.00 92 PHE A N 1
ATOM 689 C CA . PHE A 1 92 ? 7.999 1.520 8.312 1.00 96.00 92 PHE A CA 1
ATOM 690 C C . PHE A 1 92 ? 8.217 0.048 7.942 1.00 96.00 92 PHE A C 1
ATOM 692 O O . PHE A 1 92 ? 7.818 -0.871 8.662 1.00 96.00 92 PHE A O 1
ATOM 699 N N . VAL A 1 93 ? 8.905 -0.202 6.821 1.00 94.38 93 VAL A N 1
ATOM 700 C CA . VAL A 1 93 ? 9.205 -1.568 6.366 1.00 94.38 93 VAL A CA 1
ATOM 701 C C . VAL A 1 93 ? 10.047 -2.314 7.395 1.00 94.38 93 VAL A C 1
ATOM 703 O O . VAL A 1 93 ? 9.816 -3.494 7.651 1.00 94.38 93 VAL A O 1
ATOM 706 N N . TRP A 1 94 ? 11.026 -1.652 8.006 1.00 92.56 94 TRP A N 1
ATOM 707 C CA . TRP A 1 94 ? 11.882 -2.294 8.992 1.00 92.56 94 TRP A CA 1
ATOM 708 C C . TRP A 1 94 ? 11.113 -2.727 10.238 1.00 92.56 94 TRP A C 1
ATOM 710 O O . TRP A 1 94 ? 11.367 -3.832 10.733 1.00 92.56 94 TRP A O 1
ATOM 720 N N . ASP A 1 95 ? 10.182 -1.907 10.713 1.00 93.81 95 ASP A N 1
ATOM 721 C CA . ASP A 1 95 ? 9.429 -2.171 11.939 1.00 93.81 95 ASP A CA 1
ATOM 722 C C . ASP A 1 95 ? 8.287 -3.169 11.738 1.00 93.81 95 ASP A C 1
ATOM 724 O O . ASP A 1 95 ? 8.026 -3.999 12.616 1.00 93.81 95 ASP A O 1
ATOM 728 N N . HIS A 1 96 ? 7.647 -3.145 10.568 1.00 96.06 96 HIS A N 1
ATOM 729 C CA . HIS A 1 96 ? 6.411 -3.890 10.338 1.00 96.06 96 HIS A CA 1
ATOM 730 C C . HIS A 1 96 ? 6.551 -5.119 9.450 1.00 96.06 96 HIS A C 1
ATOM 732 O O . HIS A 1 96 ? 5.673 -5.976 9.505 1.00 96.06 96 HIS A O 1
ATOM 738 N N . PHE A 1 97 ? 7.631 -5.268 8.678 1.00 95.31 97 PHE A N 1
ATOM 739 C CA . PHE A 1 97 ? 7.842 -6.460 7.853 1.00 95.31 97 PHE A CA 1
ATOM 740 C C . PHE A 1 97 ? 8.778 -7.477 8.526 1.00 95.31 97 PHE A C 1
ATOM 742 O O . PHE A 1 97 ? 9.609 -7.116 9.364 1.00 95.31 97 PHE A O 1
ATOM 749 N N . PRO A 1 98 ? 8.685 -8.772 8.159 1.00 92.56 98 PRO A N 1
ATOM 750 C CA . PRO A 1 98 ? 9.464 -9.844 8.775 1.00 92.56 98 PRO A CA 1
ATOM 751 C C . PRO A 1 98 ? 10.974 -9.549 8.850 1.00 92.56 98 PRO A C 1
ATOM 753 O O . PRO A 1 98 ? 11.640 -9.458 7.813 1.00 92.56 98 PRO A O 1
ATOM 756 N N . PRO A 1 99 ? 11.571 -9.455 10.057 1.00 89.12 99 PRO A N 1
ATOM 757 C CA . PRO A 1 99 ? 12.967 -9.040 10.206 1.00 89.12 99 PRO A CA 1
ATOM 758 C C . PRO A 1 99 ? 13.987 -9.970 9.543 1.00 89.12 99 PRO A C 1
ATOM 760 O O . PRO A 1 99 ? 15.061 -9.534 9.137 1.00 89.12 99 PRO A O 1
ATOM 763 N N . ARG A 1 100 ? 13.667 -11.263 9.434 1.00 85.19 100 ARG A N 1
ATOM 764 C CA . ARG A 1 100 ? 14.572 -12.272 8.864 1.00 85.19 100 ARG A CA 1
ATOM 765 C C . ARG A 1 100 ? 14.760 -12.137 7.349 1.00 85.19 100 ARG A C 1
ATOM 767 O O . ARG A 1 100 ? 15.754 -12.619 6.827 1.00 85.19 100 ARG A O 1
ATOM 774 N N . LEU A 1 101 ? 13.844 -11.442 6.671 1.00 87.31 101 LEU A N 1
ATOM 775 C CA . LEU A 1 101 ? 13.828 -11.276 5.214 1.00 87.31 101 LEU A CA 1
ATOM 776 C C . LEU A 1 101 ? 14.309 -9.886 4.771 1.00 87.31 101 LEU A C 1
ATOM 778 O O . LEU A 1 101 ? 14.239 -9.548 3.597 1.00 87.31 101 LEU A O 1
ATOM 782 N N . ARG A 1 102 ? 14.866 -9.088 5.694 1.00 87.69 102 ARG A N 1
ATOM 783 C CA . ARG A 1 102 ? 15.329 -7.715 5.425 1.00 87.69 102 ARG A CA 1
ATOM 784 C C . ARG A 1 102 ? 16.394 -7.599 4.340 1.00 87.69 102 ARG A C 1
ATOM 786 O O . ARG A 1 102 ? 16.483 -6.556 3.708 1.00 87.69 102 ARG A O 1
ATOM 793 N N . ALA A 1 103 ? 17.183 -8.649 4.117 1.00 83.75 103 ALA A N 1
ATOM 794 C CA . ALA A 1 103 ? 18.157 -8.684 3.026 1.00 83.75 103 ALA A CA 1
ATOM 795 C C . ALA A 1 103 ? 17.497 -8.670 1.631 1.00 83.75 103 ALA A C 1
ATOM 797 O O . ALA A 1 103 ? 18.154 -8.348 0.651 1.00 83.75 103 ALA A O 1
ATOM 798 N N . SER A 1 104 ? 16.206 -9.005 1.541 1.00 85.44 104 SER A N 1
ATOM 799 C CA . SER A 1 104 ? 15.428 -9.008 0.299 1.00 85.44 104 SER A CA 1
ATOM 800 C C . SER A 1 104 ? 14.647 -7.708 0.067 1.00 85.44 104 SER A C 1
ATOM 802 O O . SER A 1 104 ? 13.945 -7.602 -0.935 1.00 85.44 104 SER A O 1
ATOM 804 N N . TYR A 1 105 ? 14.723 -6.728 0.977 1.00 88.50 105 TYR A N 1
ATOM 805 C CA . TYR A 1 105 ? 13.986 -5.467 0.860 1.00 88.50 105 TYR A CA 1
ATOM 806 C C . TYR A 1 105 ? 14.843 -4.422 0.141 1.00 88.50 105 TYR A C 1
ATOM 808 O O . TYR A 1 105 ? 15.622 -3.695 0.754 1.00 88.50 105 TYR A O 1
ATOM 816 N N . ASP A 1 106 ? 14.700 -4.366 -1.179 1.00 84.88 106 ASP A N 1
ATOM 817 C CA . ASP A 1 106 ? 15.359 -3.387 -2.043 1.00 84.88 106 ASP A CA 1
ATOM 818 C C . ASP A 1 106 ? 14.503 -2.108 -2.218 1.00 84.88 106 ASP A C 1
ATOM 820 O O . ASP A 1 106 ? 13.339 -2.078 -1.808 1.00 84.88 106 ASP A O 1
ATOM 824 N N . PRO A 1 107 ? 15.015 -1.026 -2.842 1.00 86.12 107 PRO A N 1
ATOM 825 C CA . PRO A 1 107 ? 14.219 0.181 -3.084 1.00 86.12 107 PRO A CA 1
ATOM 826 C C . PRO A 1 107 ? 12.889 -0.062 -3.817 1.00 86.12 107 PRO A C 1
ATOM 828 O O . PRO A 1 107 ? 11.924 0.678 -3.611 1.00 86.12 107 PRO A O 1
ATOM 831 N N . GLN A 1 108 ? 12.813 -1.091 -4.669 1.00 87.38 108 GLN A N 1
ATOM 832 C CA . GLN A 1 108 ? 11.580 -1.439 -5.369 1.00 87.38 108 GLN A CA 1
ATOM 833 C C . GLN A 1 108 ? 10.547 -2.025 -4.400 1.00 87.38 108 GLN A C 1
ATOM 835 O O . GLN A 1 108 ? 9.366 -1.690 -4.506 1.00 87.38 108 GLN A O 1
ATOM 840 N N . PHE A 1 109 ? 10.967 -2.846 -3.437 1.00 91.69 109 PHE A N 1
ATOM 841 C CA . PHE A 1 109 ? 10.119 -3.364 -2.369 1.00 91.69 109 PHE A CA 1
ATOM 842 C C . PHE A 1 109 ? 9.469 -2.222 -1.581 1.00 91.69 109 PHE A C 1
ATOM 844 O O . PHE A 1 109 ? 8.249 -2.205 -1.441 1.00 91.69 109 PHE A O 1
ATOM 851 N N . PHE A 1 110 ? 10.242 -1.216 -1.160 1.00 93.12 110 PHE A N 1
ATOM 852 C CA . PHE A 1 110 ? 9.706 -0.038 -0.461 1.00 93.12 110 PHE A CA 1
ATOM 853 C C . PHE A 1 110 ? 8.680 0.728 -1.305 1.00 93.12 110 PHE A C 1
ATOM 855 O O . PHE A 1 110 ? 7.603 1.070 -0.814 1.00 93.12 110 PHE A O 1
ATOM 862 N N . ALA A 1 111 ? 8.959 0.938 -2.596 1.00 92.00 111 ALA A N 1
ATOM 863 C CA . ALA A 1 111 ? 8.010 1.585 -3.499 1.00 92.00 111 ALA A CA 1
ATOM 864 C C . ALA A 1 111 ? 6.703 0.782 -3.636 1.00 92.00 111 ALA A C 1
ATOM 866 O O . ALA A 1 111 ? 5.615 1.364 -3.654 1.00 92.00 111 ALA A O 1
ATOM 867 N N . LYS A 1 112 ? 6.791 -0.555 -3.695 1.00 95.31 112 LYS A N 1
ATOM 868 C CA . LYS A 1 112 ? 5.620 -1.443 -3.710 1.00 95.31 112 LYS A CA 1
ATOM 869 C C . LYS A 1 112 ? 4.838 -1.390 -2.398 1.00 95.31 112 LYS A C 1
ATOM 871 O O . LYS A 1 112 ? 3.611 -1.341 -2.444 1.00 95.31 112 LYS A O 1
ATOM 876 N N . VAL A 1 113 ? 5.517 -1.348 -1.251 1.00 97.25 113 VAL A N 1
ATOM 877 C CA . VAL A 1 113 ? 4.867 -1.177 0.058 1.00 97.25 113 VAL A CA 1
ATOM 878 C C . VAL A 1 113 ? 4.108 0.145 0.104 1.00 97.25 113 VAL A C 1
ATOM 880 O O . VAL A 1 113 ? 2.921 0.126 0.411 1.00 97.25 113 VAL A O 1
ATOM 883 N N . LEU A 1 114 ? 4.720 1.264 -0.300 1.00 97.19 114 LEU A N 1
ATOM 884 C CA . LEU A 1 114 ? 4.053 2.571 -0.318 1.00 97.19 114 LEU A CA 1
ATOM 885 C C . LEU A 1 114 ? 2.745 2.545 -1.128 1.00 97.19 114 LEU A C 1
ATOM 887 O O . LEU A 1 114 ? 1.706 2.985 -0.636 1.00 97.19 114 LEU A O 1
ATOM 891 N N . VAL A 1 115 ? 2.757 2.016 -2.357 1.00 96.88 115 VAL A N 1
ATOM 892 C CA . VAL A 1 115 ? 1.522 1.959 -3.166 1.00 96.88 115 VAL A CA 1
ATOM 893 C C . VAL A 1 115 ? 0.483 0.998 -2.581 1.00 96.88 115 VAL A C 1
ATOM 895 O O . VAL A 1 115 ? -0.715 1.250 -2.717 1.00 96.88 115 VAL A O 1
ATOM 898 N N . CYS A 1 116 ? 0.913 -0.071 -1.900 1.00 97.62 116 CYS A N 1
ATOM 899 C CA . CYS A 1 116 ? 0.006 -0.972 -1.190 1.00 97.62 116 CYS A CA 1
ATOM 900 C C . CYS A 1 116 ? -0.626 -0.285 0.020 1.00 97.62 116 CYS A C 1
ATOM 902 O O . CYS A 1 116 ? -1.832 -0.404 0.196 1.00 97.62 116 CYS A O 1
ATOM 904 N N . VAL A 1 117 ? 0.132 0.498 0.796 1.00 98.12 117 VAL A N 1
ATOM 905 C CA . VAL A 1 117 ? -0.414 1.301 1.901 1.00 98.12 117 VAL A CA 1
ATOM 906 C C . VAL A 1 117 ? -1.470 2.266 1.369 1.00 98.12 117 VAL A C 1
ATOM 908 O O . VAL A 1 117 ? -2.577 2.312 1.896 1.00 98.12 117 VAL A O 1
ATOM 911 N N . VAL A 1 118 ? -1.181 2.992 0.285 1.00 97.12 118 VAL A N 1
ATOM 912 C CA . VAL A 1 118 ? -2.154 3.911 -0.331 1.00 97.12 118 VAL A CA 1
ATOM 913 C C . VAL A 1 118 ? -3.428 3.177 -0.753 1.00 97.12 118 VAL A C 1
ATOM 915 O O . VAL A 1 118 ? -4.531 3.666 -0.500 1.00 97.12 118 VAL A O 1
ATOM 918 N N . LYS A 1 119 ? -3.295 1.997 -1.369 1.00 96.25 119 LYS A N 1
ATOM 919 C CA . LYS A 1 119 ? -4.441 1.168 -1.748 1.00 96.25 119 LYS A CA 1
ATOM 920 C C . LYS A 1 119 ? -5.230 0.689 -0.528 1.00 96.25 119 LYS A C 1
ATOM 922 O O . LYS A 1 119 ? -6.442 0.861 -0.514 1.00 96.25 119 LYS A O 1
ATOM 927 N N . VAL A 1 120 ? -4.577 0.122 0.486 1.00 97.31 120 VAL A N 1
ATOM 928 C CA . VAL A 1 120 ? -5.240 -0.364 1.708 1.00 97.31 120 VAL A CA 1
ATOM 929 C C . VAL A 1 120 ? -5.996 0.776 2.391 1.00 97.31 120 VAL A C 1
ATOM 931 O O . VAL A 1 120 ? -7.164 0.622 2.736 1.00 97.31 120 VAL A O 1
ATOM 934 N N . SER A 1 121 ? -5.387 1.956 2.498 1.00 95.69 121 SER A N 1
ATOM 935 C CA . SER A 1 121 ? -6.036 3.154 3.039 1.00 95.69 121 SER A CA 1
ATOM 936 C C . SER A 1 121 ? -7.257 3.585 2.219 1.00 95.69 121 SER A C 1
ATOM 938 O O . SER A 1 121 ? -8.278 3.976 2.785 1.00 95.69 121 SER A O 1
ATOM 940 N N . HIS A 1 122 ? -7.192 3.488 0.887 1.00 93.94 122 HIS A N 1
ATOM 941 C CA . HIS A 1 122 ? -8.355 3.697 0.022 1.00 93.94 122 HIS A CA 1
ATOM 942 C C . HIS A 1 122 ? -9.445 2.642 0.265 1.00 93.94 122 HIS A C 1
ATOM 944 O O . HIS A 1 122 ? -10.623 2.984 0.356 1.00 93.94 122 HIS A O 1
ATOM 950 N N . ASP A 1 123 ? -9.064 1.375 0.394 1.00 93.44 123 ASP A N 1
ATOM 951 C CA . ASP A 1 123 ? -9.982 0.256 0.595 1.00 93.44 123 ASP A CA 1
ATOM 952 C C . ASP A 1 123 ? -10.693 0.340 1.958 1.00 93.44 123 ASP A C 1
ATOM 954 O O . ASP A 1 123 ? -11.880 0.032 2.062 1.00 93.44 123 ASP A O 1
ATOM 958 N N . LEU A 1 124 ? -10.039 0.880 2.990 1.00 91.25 124 LEU A N 1
ATOM 959 C CA . LEU A 1 124 ? -10.678 1.219 4.270 1.00 91.25 124 LEU A CA 1
ATOM 960 C C . LEU A 1 124 ? -11.761 2.312 4.123 1.00 91.25 124 LEU A C 1
ATOM 962 O O . LEU A 1 124 ? -12.768 2.321 4.840 1.00 91.25 124 LEU A O 1
ATOM 966 N N . ALA A 1 125 ? -11.605 3.214 3.154 1.00 87.00 125 ALA A N 1
ATOM 967 C CA . ALA A 1 125 ? -12.555 4.285 2.851 1.00 87.00 125 ALA A CA 1
ATOM 968 C C . ALA A 1 125 ? -13.607 3.910 1.785 1.00 87.00 125 ALA A C 1
ATOM 970 O O . ALA A 1 125 ? -14.468 4.733 1.454 1.00 87.00 125 ALA A O 1
ATOM 971 N N . ASN A 1 126 ? -13.567 2.689 1.240 1.00 83.81 126 ASN A N 1
ATOM 972 C CA . ASN A 1 126 ? -14.397 2.269 0.113 1.00 83.81 126 ASN A CA 1
ATOM 973 C C . ASN A 1 126 ? -15.435 1.201 0.525 1.00 83.81 126 ASN A C 1
ATOM 975 O O . ASN A 1 126 ? -15.056 0.099 0.916 1.00 83.81 126 ASN A O 1
ATOM 979 N N . PRO A 1 127 ? -16.749 1.453 0.357 1.00 82.31 127 PRO A N 1
ATOM 980 C CA . PRO A 1 127 ? -17.796 0.484 0.698 1.00 82.31 127 PRO A CA 1
ATOM 981 C C . PRO A 1 127 ? -17.867 -0.740 -0.218 1.00 82.31 127 PRO A C 1
ATOM 983 O O . PRO A 1 127 ? -18.558 -1.701 0.103 1.00 82.31 127 PRO A O 1
ATOM 986 N N . ALA A 1 128 ? -17.179 -0.714 -1.359 1.00 80.50 128 ALA A N 1
ATOM 987 C CA . ALA A 1 128 ? -17.070 -1.854 -2.264 1.00 80.50 128 ALA A CA 1
ATOM 988 C C . ALA A 1 128 ? -15.752 -2.629 -2.095 1.00 80.50 128 ALA A C 1
ATOM 990 O O . ALA A 1 128 ? -15.492 -3.547 -2.874 1.00 80.50 128 ALA A O 1
ATOM 991 N N . ALA A 1 129 ? -14.901 -2.242 -1.140 1.00 85.50 129 ALA A N 1
ATOM 992 C CA . ALA A 1 129 ? -13.641 -2.927 -0.911 1.00 85.50 129 ALA A CA 1
ATOM 993 C C . ALA A 1 129 ? -13.855 -4.317 -0.309 1.00 85.50 129 ALA A C 1
ATOM 995 O O . ALA A 1 129 ? -14.774 -4.544 0.478 1.00 85.50 129 ALA A O 1
ATOM 996 N N . GLY A 1 130 ? -12.972 -5.235 -0.693 1.00 87.31 130 GLY A N 1
ATOM 997 C CA . GLY A 1 130 ? -12.830 -6.520 -0.028 1.00 87.31 130 GLY A CA 1
ATOM 998 C C . GLY A 1 130 ? -11.751 -6.477 1.050 1.00 87.31 130 GLY A C 1
ATOM 999 O O . GLY A 1 130 ? -11.214 -5.425 1.391 1.00 87.31 130 GLY A O 1
ATOM 1000 N N . ARG A 1 131 ? -11.421 -7.667 1.544 1.00 92.00 131 ARG A N 1
ATOM 1001 C CA . ARG A 1 131 ? -10.265 -7.920 2.406 1.00 92.00 131 ARG A CA 1
ATOM 1002 C C . ARG A 1 131 ? -8.948 -7.832 1.622 1.00 92.00 131 ARG A C 1
ATOM 1004 O O . ARG A 1 131 ? -9.004 -7.828 0.383 1.00 92.00 131 ARG A O 1
ATOM 1011 N N . PRO A 1 132 ? -7.795 -7.752 2.316 1.00 95.44 132 PRO A N 1
ATOM 1012 C CA . PRO A 1 132 ? -6.477 -7.702 1.693 1.00 95.44 132 PRO A CA 1
ATOM 1013 C C . PRO A 1 132 ? -6.306 -8.689 0.541 1.00 95.44 132 PRO A C 1
ATOM 1015 O O . PRO A 1 132 ? -6.761 -9.834 0.580 1.00 95.44 132 PRO A O 1
ATOM 1018 N N . ALA A 1 133 ? -5.670 -8.221 -0.528 1.00 94.12 133 ALA A N 1
ATOM 1019 C CA . ALA A 1 133 ? -5.516 -8.990 -1.752 1.00 94.12 133 ALA A CA 1
ATOM 1020 C C . ALA A 1 133 ? -4.278 -9.891 -1.756 1.00 94.12 133 ALA A C 1
ATOM 1022 O O . ALA A 1 133 ? -4.239 -10.837 -2.543 1.00 94.12 133 ALA A O 1
ATOM 1023 N N . CYS A 1 134 ? -3.282 -9.592 -0.924 1.00 94.69 134 CYS A N 1
ATOM 1024 C CA . CYS A 1 134 ? -2.002 -10.288 -0.859 1.00 94.69 134 CYS A CA 1
ATOM 1025 C C . CYS A 1 134 ? -1.352 -10.135 0.529 1.00 94.69 134 CYS A C 1
ATOM 1027 O O . CYS A 1 134 ? -1.788 -9.318 1.341 1.00 94.69 134 CYS A O 1
ATOM 1029 N N . ILE A 1 135 ? -0.268 -10.877 0.772 1.00 95.19 135 ILE A N 1
ATOM 1030 C CA . ILE A 1 135 ? 0.455 -10.912 2.059 1.00 95.19 135 ILE A CA 1
ATOM 1031 C C . ILE A 1 135 ? 0.952 -9.528 2.473 1.00 95.19 135 ILE A C 1
ATOM 1033 O O . ILE A 1 135 ? 0.867 -9.155 3.642 1.00 95.19 135 ILE A O 1
ATOM 1037 N N . ALA A 1 136 ? 1.469 -8.743 1.523 1.00 96.75 136 ALA A N 1
ATOM 1038 C CA . ALA A 1 136 ? 1.933 -7.393 1.823 1.00 96.75 136 ALA A CA 1
ATOM 1039 C C . ALA A 1 136 ? 0.791 -6.508 2.352 1.00 96.75 136 ALA A C 1
ATOM 1041 O O . ALA A 1 136 ? 0.995 -5.748 3.295 1.00 96.75 136 ALA A O 1
ATOM 1042 N N . GLU A 1 137 ? -0.413 -6.630 1.785 1.00 97.56 137 GLU A N 1
ATOM 1043 C CA . GLU A 1 137 ? -1.589 -5.892 2.251 1.00 97.56 137 GLU A CA 1
ATOM 1044 C C . GLU A 1 137 ? -2.064 -6.369 3.635 1.00 97.56 137 GLU A C 1
ATOM 1046 O O . GLU A 1 137 ? -2.451 -5.532 4.445 1.00 97.56 137 GLU A O 1
ATOM 1051 N N . GLU A 1 138 ? -1.978 -7.665 3.954 1.00 97.12 138 GLU A N 1
ATOM 1052 C CA . GLU A 1 138 ? -2.295 -8.184 5.299 1.00 97.12 138 GLU A CA 1
ATOM 1053 C C . GLU A 1 138 ? -1.336 -7.654 6.369 1.00 97.12 138 GLU A C 1
ATOM 1055 O O . GLU A 1 138 ? -1.774 -7.183 7.419 1.00 97.12 138 GLU A O 1
ATOM 1060 N N . ILE A 1 139 ? -0.029 -7.647 6.083 1.00 97.56 139 ILE A N 1
ATOM 1061 C CA . ILE A 1 139 ? 0.985 -7.062 6.974 1.00 97.56 139 ILE A CA 1
ATOM 1062 C C . ILE A 1 139 ? 0.686 -5.578 7.223 1.00 97.56 139 ILE A C 1
ATOM 1064 O O . ILE A 1 139 ? 0.764 -5.113 8.362 1.00 97.56 139 ILE A O 1
ATOM 1068 N N . ILE A 1 140 ? 0.316 -4.838 6.174 1.00 98.38 140 ILE A N 1
ATOM 1069 C CA . ILE A 1 140 ? -0.035 -3.416 6.268 1.00 98.38 140 ILE A CA 1
ATOM 1070 C C . ILE A 1 140 ? -1.307 -3.213 7.097 1.00 98.38 140 ILE A C 1
ATOM 1072 O O . ILE A 1 140 ? -1.325 -2.339 7.960 1.00 98.38 140 ILE A O 1
ATOM 1076 N N . VAL A 1 141 ? -2.355 -4.013 6.883 1.00 98.00 141 VAL A N 1
ATOM 1077 C CA . VAL A 1 141 ? -3.582 -3.942 7.693 1.00 98.00 141 VAL A CA 1
ATOM 1078 C C . VAL A 1 141 ? -3.280 -4.227 9.161 1.00 98.00 141 VAL A C 1
ATOM 1080 O O . VAL A 1 141 ? -3.696 -3.455 10.017 1.00 98.00 141 VAL A O 1
ATOM 1083 N N . ASN A 1 142 ? -2.4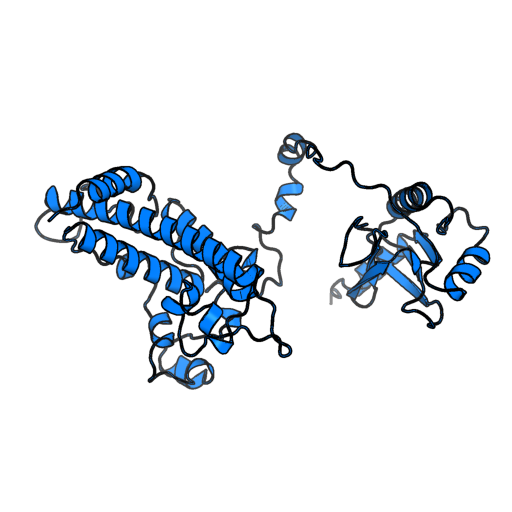81 -5.248 9.465 1.00 97.69 142 ASN A N 1
ATOM 1084 C CA . ASN A 1 142 ? -2.048 -5.532 10.834 1.00 97.69 142 ASN A CA 1
ATOM 1085 C C . ASN A 1 142 ? -1.258 -4.362 11.453 1.00 97.69 142 ASN A C 1
ATOM 1087 O O . ASN A 1 142 ? -1.424 -4.037 12.628 1.00 97.69 142 ASN A O 1
ATOM 1091 N N . ALA A 1 143 ? -0.403 -3.693 10.673 1.00 98.12 143 ALA A N 1
ATOM 1092 C CA . ALA A 1 143 ? 0.288 -2.487 11.128 1.00 98.12 143 ALA A CA 1
ATOM 1093 C C . ALA A 1 143 ? -0.696 -1.346 11.442 1.00 98.12 143 ALA A C 1
ATOM 1095 O O . ALA A 1 143 ? -0.563 -0.699 12.481 1.00 98.12 143 ALA A O 1
ATOM 1096 N N . ILE A 1 144 ? -1.719 -1.150 10.601 1.00 98.25 144 ILE A N 1
ATOM 1097 C CA . ILE A 1 144 ? -2.799 -0.180 10.830 1.00 98.25 144 ILE A CA 1
ATOM 1098 C C . ILE A 1 144 ? -3.567 -0.509 12.115 1.00 98.25 144 ILE A C 1
ATOM 1100 O O . ILE A 1 144 ? -3.781 0.402 12.914 1.00 98.25 144 ILE A O 1
ATOM 1104 N N . CYS A 1 145 ? -3.935 -1.774 12.353 1.00 97.50 145 CYS A N 1
ATOM 1105 C CA . CYS A 1 145 ? -4.604 -2.199 13.590 1.00 97.50 145 CYS A CA 1
ATOM 1106 C C . CYS A 1 145 ? -3.762 -1.834 14.819 1.00 97.50 145 CYS A C 1
ATOM 1108 O O . CYS A 1 145 ? -4.226 -1.121 15.707 1.00 97.50 145 CYS A O 1
ATOM 1110 N N . LYS A 1 146 ? -2.475 -2.204 14.817 1.00 97.38 146 LYS A N 1
ATOM 1111 C CA . LYS A 1 146 ? -1.537 -1.892 15.909 1.00 97.38 146 LYS A CA 1
ATOM 1112 C C . LYS A 1 146 ? -1.380 -0.393 16.156 1.00 97.38 146 LYS A C 1
ATOM 1114 O O . LYS A 1 146 ? -1.342 0.030 17.311 1.00 97.38 146 LYS A O 1
ATOM 1119 N N . TYR A 1 147 ? -1.295 0.413 15.098 1.00 97.62 147 TYR A N 1
ATOM 1120 C CA . TYR A 1 147 ? -1.232 1.871 15.224 1.00 97.62 147 TYR A CA 1
ATOM 1121 C C . TYR A 1 147 ? -2.543 2.437 15.776 1.00 97.62 147 TYR A C 1
ATOM 1123 O O . TYR A 1 147 ? -2.511 3.288 16.661 1.00 97.62 147 TYR A O 1
ATOM 1131 N N . ALA A 1 148 ? -3.696 1.949 15.313 1.00 97.62 148 ALA A N 1
ATOM 1132 C CA . ALA A 1 148 ? -4.999 2.375 15.815 1.00 97.62 148 ALA A CA 1
ATOM 1133 C C . ALA A 1 148 ? -5.154 2.069 17.314 1.00 97.62 148 ALA A C 1
ATOM 1135 O O . ALA A 1 148 ? -5.580 2.937 18.073 1.00 97.62 148 ALA A O 1
ATOM 1136 N N . TYR A 1 149 ? -4.730 0.887 17.760 1.00 97.50 149 TYR A N 1
ATOM 1137 C CA . TYR A 1 149 ? -4.710 0.511 19.174 1.00 97.50 149 TYR A CA 1
ATOM 1138 C C . TYR A 1 149 ? -3.802 1.408 20.010 1.00 97.50 149 TYR A C 1
ATOM 1140 O O . TYR A 1 149 ? -4.229 1.918 21.043 1.00 97.50 149 TYR A O 1
ATOM 1148 N N . ALA A 1 150 ? -2.584 1.679 19.535 1.00 96.56 150 ALA A N 1
ATOM 1149 C CA . ALA A 1 150 ? -1.668 2.590 20.215 1.00 96.56 150 ALA A CA 1
ATOM 1150 C C . ALA A 1 150 ? -2.247 4.013 20.333 1.00 96.56 150 ALA A C 1
ATOM 1152 O O . ALA A 1 150 ? -2.101 4.658 21.371 1.00 96.56 150 ALA A O 1
ATOM 1153 N N . LEU A 1 151 ? -2.948 4.487 19.298 1.00 96.81 151 LEU A N 1
ATOM 1154 C CA . LEU A 1 151 ? -3.641 5.776 19.293 1.00 96.81 151 LEU A CA 1
ATOM 1155 C C . LEU A 1 151 ? -4.820 5.807 20.286 1.00 96.81 151 LEU A C 1
ATOM 1157 O O . LEU A 1 151 ? -5.025 6.816 20.966 1.00 96.81 151 LEU A O 1
ATOM 1161 N N . MET A 1 152 ? -5.583 4.717 20.406 1.00 96.50 152 MET A N 1
ATOM 1162 C CA . MET A 1 152 ? -6.659 4.586 21.399 1.00 96.50 152 MET A CA 1
ATOM 1163 C C . MET A 1 152 ? -6.107 4.562 22.833 1.00 96.50 152 MET A C 1
ATOM 1165 O O . MET A 1 152 ? -6.612 5.288 23.697 1.00 96.50 152 MET A O 1
ATOM 1169 N N . ASP A 1 153 ? -5.018 3.824 23.065 1.00 95.88 153 ASP A N 1
ATOM 1170 C CA . ASP A 1 153 ? -4.304 3.777 24.345 1.00 95.88 153 ASP A CA 1
ATOM 1171 C C . ASP A 1 153 ? -3.748 5.157 24.734 1.00 95.88 153 ASP A C 1
ATOM 1173 O O . ASP A 1 153 ? -3.893 5.595 25.880 1.00 95.88 153 ASP A O 1
ATOM 1177 N N . GLU A 1 154 ? -3.152 5.883 23.781 1.00 95.38 154 GLU A N 1
ATOM 1178 C CA . GLU A 1 154 ? -2.657 7.251 23.979 1.00 95.38 154 GLU A CA 1
ATOM 1179 C C . GLU A 1 154 ? -3.795 8.217 24.334 1.00 95.38 154 GLU A C 1
ATOM 1181 O O . GLU A 1 154 ? -3.669 9.037 25.252 1.00 95.38 154 GLU A O 1
ATOM 1186 N N . ALA A 1 155 ? -4.946 8.078 23.673 1.00 93.69 155 ALA A N 1
ATOM 1187 C CA . ALA A 1 155 ? -6.153 8.825 24.005 1.00 93.69 155 ALA A CA 1
ATOM 1188 C C . ALA A 1 155 ? -6.763 8.406 25.358 1.00 93.69 155 ALA A C 1
ATOM 1190 O O . ALA A 1 155 ? -7.583 9.147 25.908 1.00 93.69 155 ALA A O 1
ATOM 1191 N N . GLY A 1 156 ? -6.359 7.266 25.927 1.00 94.06 156 GLY A N 1
ATOM 1192 C CA . GLY A 1 156 ? -6.914 6.701 27.154 1.00 94.06 156 GLY A CA 1
ATOM 1193 C C . GLY A 1 156 ? -8.364 6.254 26.983 1.00 94.06 156 GLY A C 1
ATOM 1194 O O . GLY A 1 156 ? -9.194 6.562 27.845 1.00 94.06 156 GLY A O 1
ATOM 1195 N N . LEU A 1 157 ? -8.663 5.622 25.848 1.00 92.75 157 LEU A N 1
ATOM 1196 C CA . LEU A 1 157 ? -9.967 5.073 25.496 1.00 92.75 157 LEU A CA 1
ATOM 1197 C C . LEU A 1 157 ? -9.896 3.546 25.480 1.00 92.75 157 LEU A C 1
ATOM 1199 O O . LEU A 1 157 ? -9.026 2.982 24.826 1.00 92.75 157 LEU A O 1
ATOM 1203 N N . ASP A 1 158 ? -10.845 2.904 26.154 1.00 91.75 158 ASP A N 1
ATOM 1204 C CA . ASP A 1 158 ? -11.015 1.454 26.092 1.00 91.75 158 ASP A CA 1
ATOM 1205 C C . ASP A 1 158 ? -11.849 1.072 24.854 1.00 91.75 158 ASP A C 1
ATOM 1207 O O . ASP A 1 158 ? -12.700 1.847 24.404 1.00 91.75 158 ASP A O 1
ATOM 1211 N N . TYR A 1 159 ? -11.599 -0.117 24.311 1.00 88.88 159 TYR A N 1
ATOM 1212 C CA . TYR A 1 159 ? -12.323 -0.726 23.195 1.00 88.88 159 TYR A CA 1
ATOM 1213 C C . TYR A 1 159 ? -12.272 -2.254 23.348 1.00 88.88 159 TYR A C 1
ATOM 1215 O O . TYR A 1 159 ? -11.286 -2.782 23.861 1.00 88.88 159 TYR A O 1
ATOM 1223 N N . ASP A 1 160 ? -13.322 -2.944 22.900 1.00 88.00 160 ASP A N 1
ATOM 1224 C CA . ASP A 1 160 ? -13.439 -4.409 23.010 1.00 88.00 160 ASP A CA 1
ATOM 1225 C C . ASP A 1 160 ? -13.336 -5.126 21.650 1.00 88.00 160 ASP A C 1
ATOM 1227 O O . ASP A 1 160 ? -13.230 -6.350 21.603 1.00 88.00 160 ASP A O 1
ATOM 1231 N N . GLU A 1 161 ? -13.369 -4.376 20.545 1.00 90.31 161 GLU A N 1
ATOM 1232 C CA . GLU A 1 161 ? -13.353 -4.926 19.188 1.00 90.31 161 GLU A CA 1
ATOM 1233 C C . GLU A 1 161 ? -11.956 -5.377 18.753 1.00 90.31 161 GLU A C 1
ATOM 1235 O O . GLU A 1 161 ? -10.972 -4.659 18.948 1.00 90.31 161 GLU A O 1
ATOM 1240 N N . ASP A 1 162 ? -11.904 -6.530 18.087 1.00 92.81 162 ASP A N 1
ATOM 1241 C CA . ASP A 1 162 ? -10.707 -7.095 17.463 1.00 92.81 162 ASP A CA 1
ATOM 1242 C C . ASP A 1 162 ? -10.712 -6.764 15.957 1.00 92.81 162 ASP A C 1
ATOM 1244 O O . ASP A 1 162 ? -11.413 -7.381 15.150 1.00 92.81 162 ASP A O 1
ATOM 1248 N N . LEU A 1 163 ? -9.970 -5.723 15.570 1.00 94.31 163 LEU A N 1
ATOM 1249 C CA . LEU A 1 163 ? -9.873 -5.267 14.181 1.00 94.31 163 LEU A CA 1
ATOM 1250 C C . LEU A 1 163 ? -9.266 -6.326 13.261 1.00 94.31 163 LEU A C 1
ATOM 1252 O O . LEU A 1 163 ? -9.646 -6.391 12.091 1.00 94.31 163 LEU A O 1
ATOM 1256 N N . GLU A 1 164 ? -8.322 -7.127 13.748 1.00 94.31 164 GLU A N 1
ATOM 1257 C CA . GLU A 1 164 ? -7.685 -8.192 12.986 1.00 94.31 164 GLU A CA 1
ATOM 1258 C C . GLU A 1 164 ? -8.717 -9.247 12.574 1.00 94.31 164 GLU A C 1
ATOM 1260 O O . GLU A 1 164 ? -8.779 -9.589 11.392 1.00 94.31 164 GLU A O 1
ATOM 1265 N N . GLU A 1 165 ? -9.594 -9.681 13.486 1.00 92.44 165 GLU A N 1
ATOM 1266 C CA . GLU A 1 165 ? -10.694 -10.611 13.172 1.00 92.44 165 GLU A CA 1
ATOM 1267 C C . GLU A 1 165 ? -11.652 -10.043 12.102 1.00 92.44 165 GLU A C 1
ATOM 1269 O O . GLU A 1 165 ? -12.141 -10.760 11.216 1.00 92.44 165 GLU A O 1
ATOM 1274 N N . LEU A 1 166 ? -11.894 -8.729 12.138 1.00 92.38 166 LEU A N 1
ATOM 1275 C CA . LEU A 1 166 ? -12.790 -8.047 11.203 1.00 92.38 166 LEU A CA 1
ATOM 1276 C C . LEU A 1 166 ? -12.160 -7.832 9.818 1.00 92.38 166 LEU A C 1
ATOM 1278 O O . LEU A 1 166 ? -12.848 -7.989 8.800 1.00 92.38 166 LEU A O 1
ATOM 1282 N N . LEU A 1 167 ? -10.875 -7.483 9.753 1.00 93.88 167 LEU A N 1
ATOM 1283 C CA . LEU A 1 167 ? -10.220 -7.001 8.531 1.00 93.88 167 LEU A CA 1
ATOM 1284 C C . LEU A 1 167 ? -9.375 -8.053 7.804 1.00 93.88 167 LEU A C 1
ATOM 1286 O O . LEU A 1 167 ? -9.228 -7.948 6.583 1.00 93.88 167 LEU A O 1
ATOM 1290 N N . LEU A 1 168 ? -8.837 -9.049 8.507 1.00 93.62 168 LEU A N 1
ATOM 1291 C CA . LEU A 1 168 ? -7.939 -10.060 7.943 1.00 93.62 168 LEU A CA 1
ATOM 1292 C C . LEU A 1 168 ? -8.690 -11.365 7.655 1.00 93.62 168 LEU A C 1
ATOM 1294 O O . LEU A 1 168 ? -9.639 -11.718 8.356 1.00 93.62 168 LEU A O 1
ATOM 1298 N N . ASP A 1 169 ? -8.293 -12.071 6.591 1.00 86.44 169 ASP A N 1
ATOM 1299 C CA . ASP A 1 169 ? -8.861 -13.385 6.250 1.00 86.44 169 ASP A CA 1
ATOM 1300 C C . ASP A 1 169 ? -8.375 -14.477 7.210 1.00 86.44 169 ASP A C 1
ATOM 1302 O O . ASP A 1 169 ? -9.183 -15.282 7.680 1.00 86.44 169 ASP A O 1
ATOM 1306 N N . ASP A 1 170 ? -7.090 -14.448 7.555 1.00 84.69 170 ASP A N 1
ATOM 1307 C CA . ASP A 1 170 ? -6.476 -15.267 8.592 1.00 84.69 170 ASP A CA 1
ATOM 1308 C C . ASP A 1 170 ? -5.219 -14.576 9.170 1.00 84.69 170 ASP A C 1
ATOM 1310 O O . ASP A 1 170 ? -4.932 -13.412 8.883 1.00 84.69 170 ASP A O 1
ATOM 1314 N N . GLY A 1 171 ? -4.502 -15.282 10.049 1.00 83.94 171 GLY A N 1
ATOM 1315 C CA . GLY A 1 171 ? -3.252 -14.828 10.664 1.00 83.94 171 GLY A CA 1
ATOM 1316 C C . GLY A 1 171 ? -2.018 -15.580 10.163 1.00 83.94 171 GLY A C 1
ATOM 1317 O O . GLY A 1 171 ? -0.998 -15.596 10.853 1.00 83.94 171 GLY A O 1
ATOM 1318 N N . ASP A 1 172 ? -2.070 -16.252 9.009 1.00 85.19 172 ASP A N 1
ATOM 1319 C CA . ASP A 1 172 ? -0.972 -17.124 8.566 1.00 85.19 172 ASP A CA 1
ATOM 1320 C C . ASP A 1 172 ? 0.315 -16.331 8.295 1.00 85.19 172 ASP A C 1
ATOM 1322 O O . ASP A 1 172 ? 1.422 -16.818 8.565 1.00 85.19 172 ASP A O 1
ATOM 1326 N N . PHE A 1 173 ? 0.195 -15.077 7.842 1.00 89.44 173 PHE A N 1
ATOM 1327 C CA . PHE A 1 173 ? 1.341 -14.191 7.627 1.00 89.44 173 PHE A CA 1
ATOM 1328 C C . PHE A 1 173 ? 2.133 -13.923 8.924 1.00 89.44 173 PHE A C 1
ATOM 1330 O O . PHE A 1 173 ? 3.332 -13.636 8.859 1.00 89.44 173 PHE A O 1
ATOM 1337 N N . GLU A 1 174 ? 1.533 -14.063 10.115 1.00 90.19 174 GLU A N 1
ATOM 1338 C CA . GLU A 1 174 ? 2.230 -13.883 11.398 1.00 90.19 174 GLU A CA 1
ATOM 1339 C C . GLU A 1 174 ? 3.372 -14.887 11.582 1.00 90.19 174 GLU A C 1
ATOM 1341 O O . GLU A 1 174 ? 4.392 -14.595 12.217 1.00 90.19 174 GLU A O 1
ATOM 1346 N N . LEU A 1 175 ? 3.257 -16.065 10.966 1.00 86.94 175 LEU A N 1
ATOM 1347 C CA . LEU A 1 175 ? 4.285 -17.099 11.012 1.00 86.94 175 LEU A CA 1
ATOM 1348 C C . LEU A 1 175 ? 5.585 -16.644 10.343 1.00 86.94 175 LEU A C 1
ATOM 1350 O O . LEU A 1 175 ? 6.655 -17.130 10.714 1.00 86.94 175 LEU A O 1
ATOM 1354 N N . LEU A 1 176 ? 5.530 -15.657 9.441 1.00 88.06 176 LEU A N 1
ATOM 1355 C CA . LEU A 1 176 ? 6.716 -15.042 8.842 1.00 88.06 176 LEU A CA 1
ATOM 1356 C C . LEU A 1 176 ? 7.590 -14.318 9.878 1.00 88.06 176 LEU A C 1
ATOM 1358 O O . LEU A 1 176 ? 8.801 -14.203 9.673 1.00 88.06 176 LEU A O 1
ATOM 1362 N N . PHE A 1 177 ? 7.007 -13.876 10.997 1.00 89.19 177 PHE A N 1
ATOM 1363 C CA . PHE A 1 177 ? 7.705 -13.195 12.092 1.00 89.19 177 PHE A CA 1
ATOM 1364 C C . PHE A 1 177 ? 8.269 -14.167 13.138 1.00 89.19 177 PHE A C 1
ATOM 1366 O O . PHE A 1 177 ? 9.116 -13.781 13.951 1.00 89.19 177 PHE A O 1
ATOM 1373 N N . SER A 1 178 ? 7.836 -15.432 13.127 1.00 86.69 178 SER A N 1
ATOM 1374 C CA . SER A 1 178 ? 8.282 -16.436 14.091 1.00 86.69 178 SER A CA 1
ATOM 1375 C C . SER A 1 178 ? 9.675 -16.970 13.756 1.00 86.69 178 SER A C 1
ATOM 1377 O O . SER A 1 178 ? 9.924 -17.493 12.672 1.00 86.69 178 SER A O 1
ATOM 1379 N N . LYS A 1 179 ? 10.587 -16.918 14.736 1.00 79.50 179 LYS A N 1
ATOM 1380 C CA . LYS A 1 179 ? 11.937 -17.502 14.614 1.00 79.50 179 LYS A CA 1
ATOM 1381 C C . LYS A 1 179 ? 11.921 -19.025 14.484 1.00 79.50 179 LYS A C 1
ATOM 1383 O O . LYS A 1 179 ? 12.849 -19.592 13.921 1.00 79.50 179 LYS A O 1
ATOM 1388 N N . ASP A 1 180 ? 10.883 -19.680 14.999 1.00 79.94 180 ASP A N 1
ATOM 1389 C CA . ASP A 1 180 ? 10.758 -21.141 14.970 1.00 79.94 180 ASP A CA 1
ATOM 1390 C C . ASP A 1 180 ? 10.320 -21.666 13.589 1.00 79.94 180 ASP A C 1
ATOM 1392 O O . ASP A 1 180 ? 10.345 -22.875 13.341 1.00 79.94 180 ASP A O 1
ATOM 1396 N N . MET A 1 181 ? 9.937 -20.755 12.689 1.00 73.06 181 MET A N 1
ATOM 1397 C CA . MET A 1 181 ? 9.452 -21.043 11.338 1.00 73.06 181 MET A CA 1
ATOM 1398 C C . MET A 1 181 ? 10.488 -20.713 10.256 1.00 73.06 181 MET A C 1
ATOM 1400 O O . MET A 1 181 ? 10.155 -20.695 9.074 1.00 73.06 181 MET A O 1
ATOM 1404 N N . ASP A 1 182 ? 11.746 -20.494 10.649 1.00 74.38 182 ASP A N 1
ATOM 1405 C CA . ASP A 1 182 ? 12.846 -20.236 9.720 1.00 74.38 182 ASP A CA 1
ATOM 1406 C C . ASP A 1 182 ? 13.066 -21.411 8.746 1.00 74.38 182 ASP A C 1
ATOM 1408 O O . ASP A 1 182 ? 13.059 -22.582 9.149 1.00 74.38 182 ASP A O 1
ATOM 1412 N N . GLY A 1 183 ? 13.221 -21.100 7.455 1.00 72.31 183 GLY A N 1
ATOM 1413 C CA . GLY A 1 183 ? 13.349 -22.072 6.366 1.00 72.31 183 GLY A CA 1
ATOM 1414 C C . GLY A 1 183 ? 12.045 -22.767 5.949 1.00 72.31 183 GLY A C 1
ATOM 1415 O O . GLY A 1 183 ? 12.083 -23.683 5.128 1.00 72.31 183 GLY A O 1
ATOM 1416 N N . LEU A 1 184 ? 10.883 -22.385 6.498 1.00 73.06 184 LEU A N 1
ATOM 1417 C CA . LEU A 1 184 ? 9.600 -22.975 6.099 1.00 73.06 184 LEU A CA 1
ATOM 1418 C C . LEU A 1 184 ? 9.162 -22.525 4.698 1.00 73.06 184 LEU A C 1
ATOM 1420 O O . LEU A 1 184 ? 8.580 -23.323 3.966 1.00 73.06 184 LEU A O 1
ATOM 1424 N N . GLU A 1 185 ? 9.468 -21.287 4.311 1.00 68.88 185 GLU A N 1
ATOM 1425 C CA . GLU A 1 185 ? 9.284 -20.735 2.959 1.00 68.88 185 GLU A CA 1
ATOM 1426 C C . GLU A 1 185 ? 9.975 -21.587 1.882 1.00 68.88 185 GLU A C 1
ATOM 1428 O O . GLU A 1 185 ? 9.470 -21.714 0.769 1.00 68.88 185 GLU A O 1
ATOM 1433 N N . GLU A 1 186 ? 11.076 -22.257 2.238 1.00 71.25 186 GLU A N 1
ATOM 1434 C CA . GLU A 1 186 ? 11.848 -23.121 1.339 1.00 71.25 186 GLU A CA 1
ATOM 1435 C C . GLU A 1 186 ? 11.366 -24.587 1.332 1.00 71.25 186 GLU A C 1
ATOM 1437 O O . GLU A 1 186 ? 11.842 -25.392 0.525 1.00 71.25 186 GLU A O 1
ATOM 1442 N N . ASP A 1 187 ? 10.405 -24.959 2.192 1.00 77.25 187 ASP A N 1
ATOM 1443 C CA . ASP A 1 187 ? 9.868 -26.323 2.312 1.00 77.25 187 ASP A CA 1
ATOM 1444 C C . ASP A 1 187 ? 8.353 -26.394 2.008 1.00 77.25 187 ASP A C 1
ATOM 1446 O O . ASP A 1 187 ? 7.513 -26.492 2.918 1.00 77.25 187 ASP A O 1
ATOM 1450 N N . PRO A 1 188 ? 7.967 -26.446 0.714 1.00 77.75 188 PRO A N 1
ATOM 1451 C CA . PRO A 1 188 ? 6.570 -26.580 0.301 1.00 77.75 188 PRO A CA 1
ATOM 1452 C C . PRO A 1 188 ? 5.869 -27.837 0.837 1.00 77.75 188 PRO A C 1
ATOM 1454 O O . PRO A 1 188 ? 4.639 -27.886 0.905 1.00 77.75 188 PRO A O 1
ATOM 1457 N N . ALA A 1 189 ? 6.615 -28.895 1.181 1.00 76.31 189 ALA A N 1
ATOM 1458 C CA . ALA A 1 189 ? 6.028 -30.124 1.710 1.00 76.31 189 ALA A CA 1
ATOM 1459 C C . ALA A 1 189 ? 5.583 -29.934 3.165 1.00 76.31 189 ALA A C 1
ATOM 1461 O O . ALA A 1 189 ? 4.481 -30.360 3.529 1.00 76.31 189 ALA A O 1
ATOM 1462 N N . LYS A 1 190 ? 6.400 -29.253 3.974 1.00 76.31 190 LYS A N 1
ATOM 1463 C CA . LYS A 1 190 ? 6.064 -28.896 5.354 1.00 76.31 190 LYS A CA 1
ATOM 1464 C C . LYS A 1 190 ? 4.933 -27.868 5.408 1.00 76.31 190 LYS A C 1
ATOM 1466 O O . LYS A 1 190 ? 3.997 -28.088 6.174 1.00 76.31 190 LYS A O 1
ATOM 1471 N N . GLN A 1 191 ? 4.932 -26.854 4.539 1.00 77.44 191 GLN A N 1
ATOM 1472 C CA . GLN A 1 191 ? 3.811 -25.907 4.413 1.00 77.44 191 GLN A CA 1
ATOM 1473 C C . GLN A 1 191 ? 2.481 -26.620 4.125 1.00 77.44 191 GLN A C 1
ATOM 1475 O O . GLN A 1 191 ? 1.525 -26.479 4.886 1.00 77.44 191 GLN A O 1
ATOM 1480 N N . ARG A 1 192 ? 2.443 -27.505 3.112 1.00 77.00 192 ARG A N 1
ATOM 1481 C CA . ARG A 1 192 ? 1.241 -28.312 2.819 1.00 77.00 192 ARG A CA 1
ATOM 1482 C C . ARG A 1 192 ? 0.806 -29.187 3.988 1.00 77.00 192 ARG A C 1
ATOM 1484 O O . ARG A 1 192 ? -0.389 -29.382 4.176 1.00 77.00 192 ARG A O 1
ATOM 1491 N N . SER A 1 193 ? 1.749 -29.745 4.750 1.00 77.75 193 SER A N 1
ATOM 1492 C CA . SER A 1 193 ? 1.422 -30.589 5.907 1.00 77.75 193 SER A CA 1
ATOM 1493 C C . SER A 1 193 ? 0.772 -29.816 7.057 1.00 77.75 193 SER A C 1
ATOM 1495 O O . SER A 1 193 ? 0.037 -30.411 7.842 1.00 77.75 193 SER A O 1
ATOM 1497 N N . LEU A 1 194 ? 1.024 -28.506 7.126 1.00 75.69 194 LEU A N 1
ATOM 1498 C CA . LEU A 1 194 ? 0.443 -27.584 8.098 1.00 75.69 194 LEU A CA 1
ATOM 1499 C C . LEU A 1 194 ? -0.798 -26.859 7.556 1.00 75.69 194 LEU A C 1
ATOM 1501 O O . LEU A 1 194 ? -1.465 -26.174 8.317 1.00 75.69 194 LEU A O 1
ATOM 1505 N N . GLY A 1 195 ? -1.131 -27.045 6.273 1.00 72.62 195 GLY A N 1
ATOM 1506 C CA . GLY A 1 195 ? -2.251 -26.361 5.626 1.00 72.62 195 GLY A CA 1
ATOM 1507 C C . GLY A 1 195 ? -1.985 -24.887 5.320 1.00 72.62 195 GLY A C 1
ATOM 1508 O O . GLY A 1 195 ? -2.941 -24.149 5.145 1.00 72.62 195 GLY A O 1
ATOM 1509 N N . MET A 1 196 ? -0.716 -24.484 5.244 1.00 73.06 196 MET A N 1
ATOM 1510 C CA . MET A 1 196 ? -0.294 -23.090 5.099 1.00 73.06 196 MET A CA 1
ATOM 1511 C C . MET A 1 196 ? 0.216 -22.784 3.687 1.00 73.06 196 MET A C 1
ATOM 1513 O O . MET A 1 196 ? 0.673 -23.687 2.973 1.00 73.06 196 MET A O 1
ATOM 1517 N N . TRP A 1 197 ? 0.240 -21.499 3.332 1.00 76.12 197 TRP A N 1
ATOM 1518 C CA . TRP A 1 197 ? 0.886 -20.988 2.122 1.00 76.12 197 TRP A CA 1
ATOM 1519 C C . TRP A 1 197 ? 1.766 -19.772 2.442 1.00 76.12 197 TRP A C 1
ATOM 1521 O O . TRP A 1 197 ? 1.267 -18.672 2.642 1.00 76.12 197 TRP A O 1
ATOM 1531 N N . LEU A 1 198 ? 3.088 -19.973 2.480 1.00 80.44 198 LEU A N 1
ATOM 1532 C CA . LEU A 1 198 ? 4.083 -18.918 2.701 1.00 80.44 198 LEU A CA 1
ATOM 1533 C C . LEU A 1 198 ? 5.009 -18.837 1.475 1.00 80.44 198 LEU A C 1
ATOM 1535 O O . LEU A 1 198 ? 6.030 -19.535 1.430 1.00 80.44 198 LEU A O 1
ATOM 1539 N N . PRO A 1 199 ? 4.637 -18.045 0.455 1.00 81.38 199 PRO A N 1
ATOM 1540 C CA . PRO A 1 199 ? 5.425 -17.875 -0.752 1.00 81.38 199 PRO A CA 1
ATOM 1541 C C . PRO A 1 199 ? 6.671 -17.011 -0.479 1.00 81.38 199 PRO A C 1
ATOM 1543 O O . PRO A 1 199 ? 6.749 -16.323 0.550 1.00 81.38 199 PRO A O 1
ATOM 1546 N N . PRO A 1 200 ? 7.662 -17.040 -1.385 1.00 83.94 200 PRO A N 1
ATOM 1547 C CA . PRO A 1 200 ? 8.857 -16.216 -1.251 1.00 83.94 200 PRO A CA 1
ATOM 1548 C C . PRO A 1 200 ? 8.523 -14.715 -1.373 1.00 83.94 200 PRO A C 1
ATOM 1550 O O . PRO A 1 200 ? 7.430 -14.341 -1.804 1.00 83.94 200 PRO A O 1
ATOM 1553 N N . VAL A 1 201 ? 9.453 -13.844 -0.961 1.00 88.06 201 VAL A N 1
ATOM 1554 C CA . VAL A 1 201 ? 9.226 -12.386 -0.837 1.00 88.06 201 VAL A CA 1
ATOM 1555 C C . VAL A 1 201 ? 8.763 -11.759 -2.155 1.00 88.06 201 VAL A C 1
ATOM 1557 O O . VAL A 1 201 ? 7.893 -10.888 -2.157 1.00 88.06 201 VAL A O 1
ATOM 1560 N N . GLU A 1 202 ? 9.293 -12.226 -3.284 1.00 85.31 202 GLU A N 1
ATOM 1561 C CA . GLU A 1 202 ? 8.915 -11.779 -4.627 1.00 85.31 202 GLU A CA 1
ATOM 1562 C C . GLU A 1 202 ? 7.430 -11.985 -4.959 1.00 85.31 202 GLU A C 1
ATOM 1564 O O . GLU A 1 202 ? 6.899 -11.277 -5.812 1.00 85.31 202 GLU A O 1
ATOM 1569 N N . ASP A 1 203 ? 6.749 -12.893 -4.262 1.00 88.38 203 ASP A N 1
ATOM 1570 C CA . ASP A 1 203 ? 5.343 -13.236 -4.472 1.00 88.38 203 ASP A CA 1
ATOM 1571 C C . ASP A 1 203 ? 4.408 -12.595 -3.433 1.00 88.38 203 ASP A C 1
ATOM 1573 O O . ASP A 1 203 ? 3.194 -12.777 -3.498 1.00 88.38 203 ASP A O 1
ATOM 1577 N N . TRP A 1 204 ? 4.917 -11.804 -2.482 1.00 93.12 204 TRP A N 1
ATOM 1578 C CA . TRP A 1 204 ? 4.084 -11.187 -1.434 1.00 93.12 204 TRP A CA 1
ATOM 1579 C C . TRP A 1 204 ? 3.091 -10.149 -1.949 1.00 93.12 204 TRP A C 1
ATOM 1581 O O . TRP A 1 204 ? 2.121 -9.834 -1.263 1.00 93.12 204 TRP A O 1
ATOM 1591 N N . PHE A 1 205 ? 3.328 -9.632 -3.154 1.00 94.25 205 PHE A N 1
ATOM 1592 C CA . PHE A 1 205 ? 2.432 -8.714 -3.852 1.00 94.25 205 PHE A CA 1
ATOM 1593 C C . PHE A 1 205 ? 1.537 -9.426 -4.873 1.00 94.25 205 PHE A C 1
ATOM 1595 O O . PHE A 1 205 ? 0.739 -8.779 -5.550 1.00 94.25 205 PHE A O 1
ATOM 1602 N N . THR A 1 206 ? 1.657 -10.748 -4.997 1.00 90.81 206 THR A N 1
ATOM 1603 C CA . THR A 1 206 ? 0.814 -11.551 -5.878 1.00 90.81 206 THR A CA 1
ATOM 1604 C C . THR A 1 206 ? -0.570 -11.702 -5.240 1.00 90.81 206 THR A C 1
ATOM 1606 O O . THR A 1 206 ? -0.657 -12.079 -4.069 1.00 90.81 206 THR A O 1
ATOM 1609 N N . PRO A 1 207 ? -1.664 -11.438 -5.979 1.00 90.88 207 PRO A N 1
ATOM 1610 C CA . PRO A 1 207 ? -3.009 -11.668 -5.470 1.00 90.88 207 PRO A CA 1
ATOM 1611 C C . PRO A 1 207 ? -3.208 -13.120 -5.019 1.00 90.88 207 PRO A C 1
ATOM 1613 O O . PRO A 1 207 ? -2.816 -14.044 -5.735 1.00 90.88 207 PRO A O 1
ATOM 1616 N N . PHE A 1 208 ? -3.888 -13.335 -3.891 1.00 87.25 208 PHE A N 1
ATOM 1617 C CA . PHE A 1 208 ? -4.206 -14.679 -3.392 1.00 87.25 208 PHE A CA 1
ATOM 1618 C C . PHE A 1 208 ? -5.026 -15.512 -4.387 1.00 87.25 208 PHE A C 1
ATOM 1620 O O . PHE A 1 208 ? -4.906 -16.737 -4.444 1.00 87.25 208 PHE A O 1
ATOM 1627 N N . ASN A 1 209 ? -5.871 -14.855 -5.181 1.00 84.06 209 ASN A N 1
ATOM 1628 C CA . ASN A 1 209 ? -6.735 -15.472 -6.181 1.00 84.06 209 ASN A CA 1
ATOM 1629 C C . ASN A 1 209 ? -7.072 -14.468 -7.306 1.00 84.06 209 ASN A C 1
ATOM 1631 O O . ASN A 1 209 ? -6.588 -13.338 -7.335 1.00 84.06 209 ASN A O 1
ATOM 1635 N N . SER A 1 210 ? -7.869 -14.896 -8.287 1.00 80.19 210 SER A N 1
ATOM 1636 C CA . SER A 1 210 ? -8.191 -14.086 -9.471 1.00 80.19 210 SER A CA 1
ATOM 1637 C C . SER A 1 210 ? -9.197 -12.957 -9.228 1.00 80.19 210 SER A C 1
ATOM 1639 O O . SER A 1 210 ? -9.314 -12.072 -10.071 1.00 80.19 210 SER A O 1
ATOM 1641 N N . ASP A 1 211 ? -9.964 -13.019 -8.142 1.00 80.38 211 ASP A N 1
ATOM 1642 C CA . ASP A 1 211 ? -10.975 -12.029 -7.758 1.00 80.38 211 ASP A CA 1
ATOM 1643 C C . ASP A 1 211 ? -10.413 -10.912 -6.870 1.00 80.38 211 ASP A C 1
ATOM 1645 O O . ASP A 1 211 ? -10.981 -9.819 -6.831 1.00 80.38 211 ASP A O 1
ATOM 1649 N N . ARG A 1 212 ? -9.273 -11.143 -6.210 1.00 85.06 212 ARG A N 1
ATOM 1650 C CA . ARG A 1 212 ? -8.518 -10.110 -5.500 1.00 85.06 212 ARG A CA 1
ATOM 1651 C C . ARG A 1 212 ? -7.692 -9.273 -6.481 1.00 85.06 212 ARG A C 1
ATOM 1653 O O . ARG A 1 212 ? -7.045 -9.782 -7.399 1.00 85.06 212 ARG A O 1
ATOM 1660 N N . VAL A 1 213 ? -7.704 -7.962 -6.262 1.00 86.25 213 VAL A N 1
ATOM 1661 C CA . VAL A 1 213 ? -6.981 -6.983 -7.080 1.00 86.25 213 VAL A CA 1
ATOM 1662 C C . VAL A 1 213 ? -5.945 -6.305 -6.201 1.00 86.25 213 VAL A C 1
ATOM 1664 O O . VAL A 1 213 ? -6.303 -5.770 -5.157 1.00 86.25 213 VAL A O 1
ATOM 1667 N N . VAL A 1 214 ? -4.686 -6.324 -6.634 1.00 90.19 214 VAL A N 1
ATOM 1668 C CA . VAL A 1 214 ? -3.570 -5.573 -6.035 1.00 90.19 214 VAL A CA 1
ATOM 1669 C C . VAL A 1 214 ? -3.320 -4.298 -6.839 1.00 90.19 214 VAL A C 1
ATOM 1671 O O . VAL A 1 214 ? -3.821 -4.145 -7.954 1.00 90.19 214 VAL A O 1
ATOM 1674 N N . HIS A 1 215 ? -2.547 -3.361 -6.294 1.00 90.50 215 HIS A N 1
ATOM 1675 C CA . HIS A 1 215 ? -2.185 -2.157 -7.041 1.00 90.50 215 HIS A CA 1
ATOM 1676 C C . HIS A 1 215 ? -1.319 -2.518 -8.275 1.00 90.50 215 HIS A C 1
ATOM 1678 O O . HIS A 1 215 ? -0.340 -3.244 -8.103 1.00 90.50 215 HIS A O 1
ATOM 1684 N N . PRO A 1 216 ? -1.580 -1.981 -9.490 1.00 85.69 216 PRO A N 1
ATOM 1685 C CA . PRO A 1 216 ? -0.841 -2.349 -10.710 1.00 85.69 216 PRO A CA 1
ATOM 1686 C C . PRO A 1 216 ? 0.681 -2.219 -10.601 1.00 85.69 216 PRO A C 1
ATOM 1688 O O . PRO A 1 216 ? 1.420 -3.053 -11.105 1.00 85.69 216 PRO A O 1
ATOM 1691 N N . TYR A 1 217 ? 1.171 -1.190 -9.904 1.00 84.62 217 TYR A N 1
ATOM 1692 C CA . TYR A 1 217 ? 2.613 -1.021 -9.670 1.00 84.62 217 TYR A CA 1
ATOM 1693 C C . TYR A 1 217 ? 3.226 -2.133 -8.793 1.00 84.62 217 TYR A C 1
ATOM 1695 O O . TYR A 1 217 ? 4.411 -2.439 -8.909 1.00 84.62 217 TYR A O 1
ATOM 1703 N N . ALA A 1 218 ? 2.433 -2.727 -7.898 1.00 87.75 218 ALA A N 1
ATOM 1704 C CA . ALA A 1 218 ? 2.875 -3.806 -7.023 1.00 87.75 218 ALA A CA 1
ATOM 1705 C C . ALA A 1 218 ? 2.797 -5.183 -7.696 1.00 87.75 218 ALA A C 1
ATOM 1707 O O . ALA A 1 218 ? 3.501 -6.097 -7.272 1.00 87.75 218 ALA A O 1
ATOM 1708 N N . GLU A 1 219 ? 1.993 -5.325 -8.752 1.00 79.94 219 GLU A N 1
ATOM 1709 C CA . GLU A 1 219 ? 1.731 -6.600 -9.415 1.00 79.94 219 GLU A CA 1
ATOM 1710 C C . GLU A 1 219 ? 3.012 -7.199 -10.025 1.00 79.94 219 GLU A C 1
ATOM 1712 O O . GLU A 1 219 ? 3.675 -6.617 -10.882 1.00 79.94 219 GLU A O 1
ATOM 1717 N N . THR A 1 220 ? 3.382 -8.386 -9.550 1.00 69.19 220 THR A N 1
ATOM 1718 C CA . THR A 1 220 ? 4.650 -9.078 -9.843 1.00 69.19 220 THR A CA 1
ATOM 1719 C C . THR A 1 220 ? 4.570 -10.025 -11.038 1.00 69.19 220 THR A C 1
ATOM 1721 O O . THR A 1 220 ? 5.603 -10.374 -11.608 1.00 69.19 220 THR A O 1
ATOM 1724 N N . SER A 1 221 ? 3.366 -10.448 -11.437 1.00 53.50 221 SER A N 1
ATOM 1725 C CA . SER A 1 221 ? 3.193 -11.629 -12.302 1.00 53.50 221 SER A CA 1
ATOM 1726 C C . SER A 1 221 ? 2.125 -11.486 -13.394 1.00 53.50 221 SER A C 1
ATOM 1728 O O . SER A 1 221 ? 1.706 -12.498 -13.966 1.00 53.50 221 SER A O 1
ATOM 1730 N N . ALA A 1 222 ? 1.656 -10.273 -13.708 1.00 47.69 222 ALA A N 1
ATOM 1731 C CA . ALA A 1 222 ? 0.653 -10.077 -14.756 1.00 47.69 222 ALA A CA 1
ATOM 1732 C C . ALA A 1 222 ? 1.214 -10.446 -16.141 1.00 47.69 222 ALA A C 1
ATOM 1734 O O . ALA A 1 222 ? 1.832 -9.649 -16.838 1.00 47.69 222 ALA A O 1
ATOM 1735 N N . THR A 1 223 ? 0.977 -11.689 -16.559 1.00 41.84 223 THR A N 1
ATOM 1736 C CA . THR A 1 223 ? 1.206 -12.162 -17.937 1.00 41.84 223 THR A CA 1
ATOM 1737 C C . THR A 1 223 ? 0.009 -11.883 -18.847 1.00 41.84 223 THR A C 1
ATOM 1739 O O . THR A 1 223 ? 0.090 -12.068 -20.058 1.00 41.84 223 THR A O 1
ATOM 1742 N N . THR A 1 224 ? -1.114 -11.450 -18.268 1.00 42.91 224 THR A N 1
ATOM 1743 C CA . THR A 1 224 ? -2.345 -11.092 -18.974 1.00 42.91 224 THR A CA 1
ATOM 1744 C C . THR A 1 224 ? -2.721 -9.669 -18.572 1.00 42.91 224 THR A C 1
ATOM 1746 O O . THR A 1 224 ? -2.842 -9.435 -17.369 1.00 42.91 224 THR A O 1
ATOM 1749 N N . PRO A 1 225 ? -2.929 -8.745 -19.526 1.00 42.53 225 PRO A N 1
ATOM 1750 C CA . PRO A 1 225 ? -3.415 -7.406 -19.219 1.00 42.53 225 PRO A CA 1
ATOM 1751 C C . PRO A 1 225 ? -4.749 -7.505 -18.473 1.00 42.53 225 PRO A C 1
ATOM 1753 O O . PRO A 1 225 ? -5.672 -8.184 -18.939 1.00 42.53 225 PRO A O 1
ATOM 1756 N N . ARG A 1 226 ? -4.855 -6.878 -17.304 1.00 49.34 226 ARG A N 1
ATOM 1757 C CA . ARG A 1 226 ? -6.082 -6.831 -16.499 1.00 49.34 226 ARG A CA 1
ATOM 1758 C C . ARG A 1 226 ? -6.753 -5.470 -16.674 1.00 49.34 226 ARG A C 1
ATOM 1760 O O . ARG A 1 226 ? -6.148 -4.498 -17.102 1.00 49.34 226 ARG A O 1
ATOM 1767 N N . VAL A 1 227 ? -8.048 -5.395 -16.376 1.00 42.81 227 VAL A N 1
ATOM 1768 C CA . VAL A 1 227 ? -8.905 -4.215 -16.632 1.00 42.81 227 VAL A CA 1
ATOM 1769 C C . VAL A 1 227 ? -8.408 -2.932 -15.931 1.00 42.81 227 VAL A C 1
ATOM 1771 O O . VAL A 1 227 ? -8.759 -1.833 -16.354 1.00 42.81 227 VAL A O 1
ATOM 1774 N N . HIS A 1 228 ? -7.568 -3.051 -14.896 1.00 45.34 228 HIS A N 1
ATOM 1775 C CA . HIS A 1 228 ? -6.917 -1.930 -14.205 1.00 45.34 228 HIS A CA 1
ATOM 1776 C C . HIS A 1 228 ? -5.619 -1.436 -14.870 1.00 45.34 228 HIS A C 1
ATOM 1778 O O . HIS A 1 228 ? -5.095 -0.394 -14.472 1.00 45.34 228 HIS A O 1
ATOM 1784 N N . ASP A 1 229 ? -5.130 -2.114 -15.909 1.00 50.44 229 ASP A N 1
ATOM 1785 C CA . ASP A 1 229 ? -4.083 -1.608 -16.790 1.00 50.44 229 ASP A CA 1
ATOM 1786 C C . ASP A 1 229 ? -4.713 -0.534 -17.682 1.00 50.44 229 ASP A C 1
ATOM 1788 O O . ASP A 1 229 ? -5.338 -0.822 -18.704 1.00 50.44 229 ASP A O 1
ATOM 1792 N N . LEU A 1 230 ? -4.585 0.720 -17.242 1.00 50.94 230 LEU A N 1
ATOM 1793 C CA . LEU A 1 230 ? -5.152 1.986 -17.749 1.00 50.94 230 LEU A CA 1
ATOM 1794 C C . LEU A 1 230 ? -5.264 2.17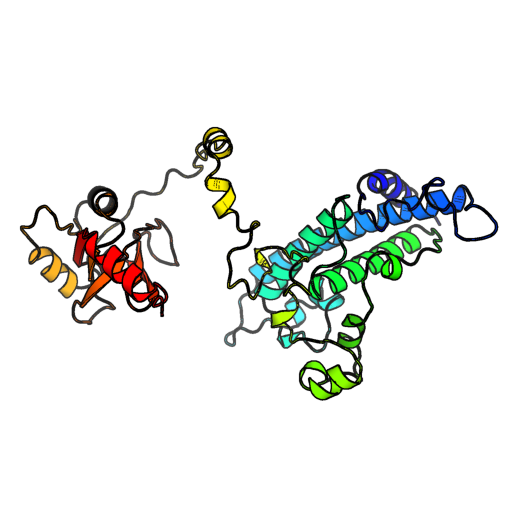0 -19.283 1.00 50.94 230 LEU A C 1
ATOM 1796 O O . LEU A 1 230 ? -5.949 3.082 -19.746 1.00 50.94 230 LEU A O 1
ATOM 1800 N N . PHE A 1 231 ? -4.646 1.312 -20.087 1.00 41.66 231 PHE A N 1
ATOM 1801 C CA . PHE A 1 231 ? -4.718 1.300 -21.544 1.00 41.66 231 PHE A CA 1
ATOM 1802 C C . PHE A 1 231 ? -6.109 1.014 -22.124 1.00 41.66 231 PHE A C 1
ATOM 1804 O O . PHE A 1 231 ? -6.425 1.558 -23.181 1.00 41.66 231 PHE A O 1
ATOM 1811 N N . HIS A 1 232 ? -6.974 0.242 -21.460 1.00 42.25 232 HIS A N 1
ATOM 1812 C CA . HIS A 1 232 ? -8.322 -0.018 -21.995 1.00 42.25 232 HIS A CA 1
ATOM 1813 C C . HIS A 1 232 ? -9.324 1.130 -21.760 1.00 42.25 232 HIS A C 1
ATOM 1815 O O . HIS A 1 232 ? -10.329 1.214 -22.464 1.00 42.25 232 HIS A O 1
ATOM 1821 N N . LEU A 1 233 ? -9.037 2.069 -20.847 1.00 39.03 233 LEU A N 1
ATOM 1822 C CA . LEU A 1 233 ? -9.843 3.286 -20.647 1.00 39.03 233 LEU A CA 1
ATOM 1823 C C . LEU A 1 233 ? -9.545 4.389 -21.681 1.00 39.03 233 LEU A C 1
ATOM 1825 O O . LEU A 1 233 ? -10.387 5.260 -21.912 1.00 39.03 233 LEU A O 1
ATOM 1829 N N . LEU A 1 234 ? -8.390 4.328 -22.354 1.00 44.97 234 LEU A N 1
ATOM 1830 C CA . LEU A 1 234 ? -7.997 5.270 -23.415 1.00 44.97 234 LEU A CA 1
ATOM 1831 C C . LEU A 1 234 ? -8.741 5.058 -24.748 1.00 44.97 234 LEU A C 1
ATOM 1833 O O . LEU A 1 234 ? -8.581 5.861 -25.673 1.00 44.97 234 LEU A O 1
ATOM 1837 N N . ASP A 1 235 ? -9.551 4.003 -24.855 1.00 44.34 235 ASP A N 1
ATOM 1838 C CA . ASP A 1 235 ? -10.332 3.692 -26.058 1.00 44.34 235 ASP A CA 1
ATOM 1839 C C . ASP A 1 235 ? -11.819 4.071 -25.940 1.00 44.34 235 ASP A C 1
ATOM 1841 O O . ASP A 1 235 ? -12.589 3.848 -26.870 1.00 44.34 235 ASP A O 1
ATOM 1845 N N . SER A 1 236 ? -12.241 4.692 -24.828 1.00 51.81 236 SER A N 1
ATOM 1846 C CA . SER A 1 236 ? -13.582 5.285 -24.749 1.00 51.81 236 SER A CA 1
ATOM 1847 C C . SER A 1 236 ? -13.598 6.677 -25.393 1.00 51.81 236 SER A C 1
ATOM 1849 O O . SER A 1 236 ? -12.829 7.571 -25.022 1.00 51.81 236 SER A O 1
ATOM 1851 N N . ASP A 1 237 ? -14.501 6.879 -26.356 1.00 56.38 237 ASP A N 1
ATOM 1852 C CA . ASP A 1 237 ? -14.676 8.162 -27.053 1.00 56.38 237 ASP A CA 1
ATOM 1853 C C . ASP A 1 237 ? -15.000 9.319 -26.084 1.00 56.38 237 ASP A C 1
ATOM 1855 O O . ASP A 1 237 ? -14.651 10.473 -26.336 1.00 56.38 237 ASP A O 1
ATOM 1859 N N . GLU A 1 238 ? -15.607 9.011 -24.934 1.00 51.59 238 GLU A N 1
ATOM 1860 C CA . GLU A 1 238 ? -15.970 9.974 -23.889 1.00 51.59 238 GLU A CA 1
ATOM 1861 C C . GLU A 1 238 ? -14.755 10.479 -23.092 1.00 51.59 238 GLU A C 1
ATOM 1863 O O . GLU A 1 238 ? -14.667 11.679 -22.824 1.00 51.59 238 GLU A O 1
ATOM 1868 N N . LEU A 1 239 ? -13.775 9.621 -22.770 1.00 48.84 239 LEU A N 1
ATOM 1869 C CA . LEU A 1 239 ? -12.527 10.060 -22.129 1.00 48.84 239 LEU A CA 1
ATOM 1870 C C . LEU A 1 239 ? -11.578 10.739 -23.119 1.00 48.84 239 LEU A C 1
ATOM 1872 O O . LEU A 1 239 ? -10.917 11.699 -22.732 1.00 48.84 239 LEU A O 1
ATOM 1876 N N . ARG A 1 240 ? -11.561 10.341 -24.401 1.00 50.50 240 ARG A N 1
ATOM 1877 C CA . ARG A 1 240 ? -10.858 11.105 -25.455 1.00 50.50 240 ARG A CA 1
ATOM 1878 C C . ARG A 1 240 ? -11.401 12.524 -25.596 1.00 50.50 240 ARG A C 1
ATOM 1880 O O . ARG A 1 240 ? -10.632 13.448 -25.831 1.00 50.50 240 ARG A O 1
ATOM 1887 N N . ALA A 1 241 ? -12.710 12.702 -25.426 1.00 57.22 241 ALA A N 1
ATOM 1888 C CA . ALA A 1 241 ? -13.350 14.013 -25.461 1.00 57.22 241 ALA A CA 1
ATOM 1889 C C . ALA A 1 241 ? -13.106 14.856 -24.189 1.00 57.22 241 ALA A C 1
ATOM 1891 O O . ALA A 1 241 ? -13.228 16.081 -24.243 1.00 57.22 241 ALA A O 1
ATOM 1892 N N . LEU A 1 242 ? -12.775 14.222 -23.056 1.00 47.03 242 LEU A N 1
ATOM 1893 C CA . LEU A 1 242 ? -12.496 14.872 -21.764 1.00 47.03 242 LEU A CA 1
ATOM 1894 C C . LEU A 1 242 ? -11.004 15.058 -21.468 1.00 47.03 242 LEU A C 1
ATOM 1896 O O . LEU A 1 242 ? -10.657 15.877 -20.612 1.00 47.03 242 LEU A O 1
ATOM 1900 N N . ALA A 1 243 ? -10.128 14.326 -22.159 1.00 41.91 243 ALA A N 1
ATOM 1901 C CA . ALA A 1 243 ? -8.695 14.539 -22.123 1.00 41.91 243 ALA A CA 1
ATOM 1902 C C . ALA A 1 243 ? -8.412 15.965 -22.602 1.00 41.91 243 ALA A C 1
ATOM 1904 O O . ALA A 1 243 ? -8.495 16.283 -23.788 1.00 41.91 243 ALA A O 1
ATOM 1905 N N . ARG A 1 244 ? -8.098 16.856 -21.659 1.00 43.53 244 ARG A N 1
ATOM 1906 C CA . ARG A 1 244 ? -7.421 18.098 -22.013 1.00 43.53 244 ARG A CA 1
ATOM 1907 C C . ARG A 1 244 ? -6.091 17.691 -22.622 1.00 43.53 244 ARG A C 1
ATOM 1909 O O . ARG A 1 244 ? -5.395 16.868 -22.025 1.00 43.53 244 ARG A O 1
ATOM 1916 N N . GLU A 1 245 ? -5.749 18.264 -23.776 1.00 39.69 245 GLU A N 1
ATOM 1917 C CA . GLU A 1 245 ? -4.352 18.293 -24.201 1.00 39.69 245 GLU A CA 1
ATOM 1918 C C . GLU A 1 245 ? -3.552 18.724 -22.968 1.00 39.69 245 GLU A C 1
ATOM 1920 O O . GLU A 1 245 ? -3.899 19.757 -22.378 1.00 39.69 245 GLU A O 1
ATOM 1925 N N . PRO A 1 246 ? -2.614 17.893 -22.475 1.00 38.53 246 PRO A N 1
ATOM 1926 C CA . PRO A 1 246 ? -1.826 18.274 -21.322 1.00 38.53 246 PRO A CA 1
ATOM 1927 C C . PRO A 1 246 ? -1.238 19.640 -21.646 1.00 38.53 246 PRO A C 1
ATOM 1929 O O . PRO A 1 246 ? -0.636 19.818 -22.704 1.00 38.53 246 PRO A O 1
ATOM 1932 N N . ASP A 1 247 ? -1.488 20.617 -20.777 1.00 38.41 247 ASP A N 1
ATOM 1933 C CA . ASP A 1 247 ? -0.800 21.894 -20.858 1.00 38.41 247 ASP A CA 1
ATOM 1934 C C . ASP A 1 247 ? 0.658 21.539 -20.571 1.00 38.41 247 ASP A C 1
ATOM 1936 O O . ASP A 1 247 ? 1.027 21.233 -19.436 1.00 38.41 247 ASP A O 1
ATOM 1940 N N . VAL A 1 248 ? 1.429 21.363 -21.643 1.00 38.31 248 VAL A N 1
ATOM 1941 C CA . VAL A 1 248 ? 2.804 20.889 -21.598 1.00 38.31 248 VAL A CA 1
ATOM 1942 C C . VAL A 1 248 ? 3.609 21.991 -20.918 1.00 38.31 248 VAL A C 1
ATOM 1944 O O . VAL A 1 248 ? 4.074 22.936 -21.555 1.00 38.31 248 VAL A O 1
ATOM 1947 N N . VAL A 1 249 ? 3.741 21.890 -19.593 1.00 40.25 249 VAL A N 1
ATOM 1948 C CA . VAL A 1 249 ? 4.642 22.711 -18.778 1.00 40.25 249 VAL A CA 1
ATOM 1949 C C . VAL A 1 249 ? 6.057 22.174 -18.969 1.00 40.25 249 VAL A C 1
ATOM 1951 O O . VAL A 1 249 ? 6.616 21.541 -18.091 1.00 40.25 249 VAL A O 1
ATOM 1954 N N . ASP A 1 250 ? 6.544 22.337 -20.193 1.00 41.34 250 ASP A N 1
ATOM 1955 C CA . ASP A 1 250 ? 7.935 22.387 -20.631 1.00 41.34 250 ASP A CA 1
ATOM 1956 C C . ASP A 1 250 ? 7.866 22.317 -22.151 1.00 41.34 250 ASP A C 1
ATOM 1958 O O . ASP A 1 250 ? 7.706 21.243 -22.727 1.00 41.34 250 ASP A O 1
ATOM 1962 N N . ALA A 1 251 ? 7.928 23.470 -22.826 1.00 42.38 251 ALA A N 1
ATOM 1963 C CA . ALA A 1 251 ? 8.145 23.463 -24.268 1.00 42.38 251 ALA A CA 1
ATOM 1964 C C . ALA A 1 251 ? 9.351 22.543 -24.519 1.00 42.38 251 ALA A C 1
ATOM 1966 O O . ALA A 1 251 ? 10.429 22.834 -23.991 1.00 42.38 251 ALA A O 1
ATOM 1967 N N . PRO A 1 252 ? 9.168 21.405 -25.211 1.00 52.88 252 PRO A N 1
ATOM 1968 C CA . PRO A 1 252 ? 10.177 20.370 -25.213 1.00 52.88 252 PRO A CA 1
ATOM 1969 C C . PRO A 1 252 ? 11.441 20.966 -25.817 1.00 52.88 252 PRO A C 1
ATOM 1971 O O . PRO A 1 252 ? 11.374 21.638 -26.854 1.00 52.88 252 PRO A O 1
ATOM 1974 N N . ALA A 1 253 ? 12.572 20.773 -25.138 1.00 58.19 253 ALA A N 1
ATOM 1975 C CA . ALA A 1 253 ? 13.844 21.280 -25.622 1.00 58.19 253 ALA A CA 1
ATOM 1976 C C . ALA A 1 253 ? 14.036 20.835 -27.089 1.00 58.19 253 ALA A C 1
ATOM 1978 O O . ALA A 1 253 ? 13.627 19.721 -27.451 1.00 58.19 253 ALA A O 1
ATOM 1979 N N . PRO A 1 254 ? 14.567 21.713 -27.959 1.00 61.03 254 PRO A N 1
ATOM 1980 C CA . PRO A 1 254 ? 14.834 21.348 -29.343 1.00 61.03 254 PRO A CA 1
ATOM 1981 C C . PRO A 1 254 ? 15.788 20.154 -29.376 1.00 61.03 254 PRO A C 1
ATOM 1983 O O . PRO A 1 254 ? 16.736 20.102 -28.595 1.00 61.03 254 PRO A O 1
ATOM 1986 N N . ILE A 1 255 ? 15.551 19.211 -30.284 1.00 66.62 255 ILE A N 1
ATOM 1987 C CA . ILE A 1 255 ? 16.422 18.055 -30.484 1.00 66.62 255 ILE A CA 1
ATOM 1988 C C . ILE A 1 255 ? 17.813 18.559 -30.880 1.00 66.62 255 ILE A C 1
ATOM 1990 O O . ILE A 1 255 ? 18.001 19.159 -31.943 1.00 66.62 255 ILE A O 1
ATOM 1994 N N . THR A 1 256 ? 18.806 18.312 -30.026 1.00 60.50 256 THR A N 1
ATOM 1995 C CA . THR A 1 256 ? 20.183 18.735 -30.278 1.00 60.50 256 THR A CA 1
ATOM 1996 C C . THR A 1 256 ? 21.002 17.590 -30.857 1.00 60.50 256 THR A C 1
ATOM 1998 O O . THR A 1 256 ? 21.560 16.777 -30.131 1.00 60.50 256 THR A O 1
ATOM 2001 N N . GLY A 1 257 ? 21.140 17.583 -32.183 1.00 64.50 257 GLY A N 1
ATOM 2002 C CA . GLY A 1 257 ? 22.094 16.727 -32.885 1.00 64.50 257 GLY A CA 1
ATOM 2003 C C . GLY A 1 257 ? 21.562 15.340 -33.255 1.00 64.50 257 GLY A C 1
ATOM 2004 O O . GLY A 1 257 ? 21.020 14.605 -32.439 1.00 64.50 257 GLY A O 1
ATOM 2005 N N . LEU A 1 258 ? 21.795 14.973 -34.517 1.00 78.06 258 LEU A N 1
ATOM 2006 C CA . LEU A 1 258 ? 21.635 13.623 -35.062 1.00 78.06 258 LEU A CA 1
ATOM 2007 C C . LEU A 1 258 ? 22.950 13.035 -35.635 1.00 78.06 258 LEU A C 1
ATOM 2009 O O . LEU A 1 258 ? 22.874 12.209 -36.552 1.00 78.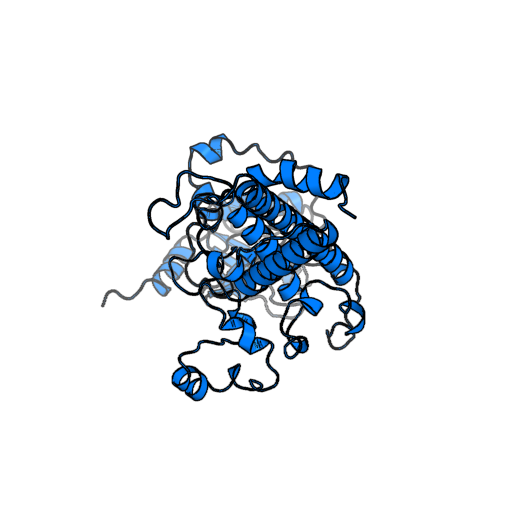06 258 LEU A O 1
ATOM 2013 N N . PRO A 1 259 ? 24.156 13.437 -35.159 1.00 85.88 259 PRO A N 1
ATOM 2014 C CA . PRO A 1 259 ? 25.392 12.976 -35.773 1.00 85.88 259 PRO A CA 1
ATOM 2015 C C . PRO A 1 259 ? 25.486 11.444 -35.697 1.00 85.88 259 PRO A C 1
ATOM 2017 O O . PRO A 1 259 ? 25.028 10.844 -34.722 1.00 85.88 259 PRO A O 1
ATOM 2020 N N . PRO A 1 260 ? 26.058 10.798 -36.720 1.00 88.31 260 PRO A N 1
ATOM 2021 C CA . PRO A 1 260 ? 26.192 9.352 -36.747 1.00 88.31 260 PRO A CA 1
ATOM 2022 C C . PRO A 1 260 ? 27.109 8.890 -35.609 1.00 88.31 260 PRO A C 1
ATOM 2024 O O . PRO A 1 260 ? 28.118 9.535 -35.322 1.00 88.31 260 PRO A O 1
ATOM 2027 N N . ILE A 1 261 ? 26.777 7.757 -34.985 1.00 87.62 261 ILE A N 1
ATOM 2028 C CA . ILE A 1 261 ? 27.565 7.183 -33.880 1.00 87.62 261 ILE A CA 1
ATOM 2029 C C . ILE A 1 261 ? 28.969 6.735 -34.325 1.00 87.62 261 ILE A C 1
ATOM 2031 O O . ILE A 1 261 ? 29.869 6.617 -33.502 1.00 87.62 261 ILE A O 1
ATOM 2035 N N . SER A 1 262 ? 29.172 6.517 -35.629 1.00 89.38 262 SER A N 1
ATOM 2036 C CA . SER A 1 262 ? 30.446 6.094 -36.209 1.00 89.38 262 SER A CA 1
ATOM 2037 C C . SER A 1 262 ? 30.632 6.592 -37.650 1.00 89.38 262 SER A C 1
ATOM 2039 O O . SER A 1 262 ? 29.686 7.002 -38.333 1.00 89.38 262 SER A O 1
ATOM 2041 N N . GLU A 1 263 ? 31.864 6.495 -38.161 1.00 89.50 263 GLU A N 1
ATOM 2042 C CA . GLU A 1 263 ? 32.160 6.719 -39.585 1.00 89.50 263 GLU A CA 1
ATOM 2043 C C . GLU A 1 263 ? 31.425 5.710 -40.485 1.00 89.50 263 GLU A C 1
ATOM 2045 O O . GLU A 1 263 ? 31.019 6.057 -41.595 1.00 89.50 263 GLU A O 1
ATOM 2050 N N . VAL A 1 264 ? 31.178 4.489 -39.994 1.00 88.25 264 VAL A N 1
ATOM 2051 C CA . VAL A 1 264 ? 30.440 3.451 -40.725 1.00 88.25 264 VAL A CA 1
ATOM 2052 C C . VAL A 1 264 ? 29.003 3.900 -40.976 1.00 88.25 264 VAL A C 1
ATOM 2054 O O . VAL A 1 264 ? 28.548 3.855 -42.120 1.00 88.25 264 VAL A O 1
ATOM 2057 N N . VAL A 1 265 ? 28.305 4.405 -39.953 1.00 88.19 265 VAL A N 1
ATOM 2058 C CA . VAL A 1 265 ? 26.943 4.944 -40.115 1.00 88.19 265 VAL A CA 1
ATOM 2059 C C . VAL A 1 265 ? 26.952 6.175 -41.015 1.00 88.19 265 VAL A C 1
ATOM 2061 O O . VAL A 1 265 ? 26.092 6.285 -41.887 1.00 88.19 265 VAL A O 1
ATOM 2064 N N . SER A 1 266 ? 27.943 7.063 -40.880 1.00 90.06 266 SER A N 1
ATOM 2065 C CA . SER A 1 266 ? 28.070 8.243 -41.747 1.00 90.06 266 SER A CA 1
ATOM 2066 C C . SER A 1 266 ? 28.174 7.862 -43.228 1.00 90.06 266 SER A C 1
ATOM 2068 O O . SER A 1 266 ? 27.405 8.345 -44.063 1.00 90.06 266 SER A O 1
ATOM 2070 N N . LEU A 1 267 ? 29.085 6.943 -43.562 1.00 89.56 267 LEU A N 1
ATOM 2071 C CA . LEU A 1 267 ? 29.281 6.462 -44.929 1.00 89.56 267 LEU A CA 1
ATOM 2072 C C . LEU A 1 267 ? 28.066 5.678 -45.433 1.00 89.56 267 LEU A C 1
ATOM 2074 O O . LEU A 1 267 ? 27.679 5.824 -46.593 1.00 89.56 267 LEU A O 1
ATOM 2078 N N . ALA A 1 268 ? 27.432 4.879 -44.572 1.00 88.31 268 ALA A N 1
ATOM 2079 C CA . ALA A 1 268 ? 26.235 4.126 -44.923 1.00 88.31 268 ALA A CA 1
ATOM 2080 C C . ALA A 1 268 ? 25.047 5.055 -45.227 1.00 88.31 268 ALA A C 1
ATOM 2082 O O . ALA A 1 268 ? 24.366 4.848 -46.232 1.00 88.31 268 ALA A O 1
ATOM 2083 N N . ARG A 1 269 ? 24.837 6.125 -44.446 1.00 90.81 269 ARG A N 1
ATOM 2084 C CA . ARG A 1 269 ? 23.826 7.161 -44.735 1.00 90.81 269 ARG A CA 1
ATOM 2085 C C . ARG A 1 269 ? 24.084 7.818 -46.092 1.00 90.81 269 ARG A C 1
ATOM 2087 O O . ARG A 1 269 ? 23.180 7.879 -46.921 1.00 90.81 269 ARG A O 1
ATOM 2094 N N . GLN A 1 270 ? 25.332 8.203 -46.372 1.00 88.06 270 GLN A N 1
ATOM 2095 C CA . GLN A 1 270 ? 25.724 8.784 -47.667 1.00 88.06 270 GLN A CA 1
ATOM 2096 C C . GLN A 1 270 ? 25.531 7.818 -48.844 1.00 88.06 270 GLN A C 1
ATOM 2098 O O . GLN A 1 270 ? 25.215 8.246 -49.952 1.00 88.06 270 GLN A O 1
ATOM 2103 N N . ALA A 1 271 ? 25.714 6.516 -48.627 1.00 85.56 271 ALA A N 1
ATOM 2104 C CA . ALA A 1 271 ? 25.509 5.498 -49.653 1.00 85.56 271 ALA A CA 1
ATOM 2105 C C . ALA A 1 271 ? 24.024 5.163 -49.890 1.00 85.56 271 ALA A C 1
ATOM 2107 O O . ALA A 1 271 ? 23.692 4.594 -50.929 1.00 85.56 271 ALA A O 1
ATOM 2108 N N . THR A 1 272 ? 23.127 5.531 -48.969 1.00 80.31 272 THR A N 1
ATOM 2109 C CA . THR A 1 272 ? 21.696 5.164 -49.001 1.00 80.31 272 THR A CA 1
ATOM 2110 C C . THR A 1 272 ? 20.838 6.134 -49.839 1.00 80.31 272 THR A C 1
ATOM 2112 O O . THR A 1 272 ? 19.621 6.206 -49.710 1.00 80.31 272 THR A O 1
ATOM 2115 N N . ILE A 1 273 ? 21.443 6.880 -50.765 1.00 63.53 273 ILE A N 1
ATOM 2116 C CA . ILE A 1 273 ? 20.747 7.890 -51.575 1.00 63.53 273 ILE A CA 1
ATOM 2117 C C . ILE A 1 273 ? 19.905 7.241 -52.687 1.00 63.53 273 ILE A C 1
ATOM 2119 O O . ILE A 1 273 ? 20.438 6.542 -53.549 1.00 63.53 273 ILE A O 1
ATOM 2123 N N . GLY A 1 274 ? 18.613 7.591 -52.752 1.00 64.75 274 GLY A N 1
ATOM 2124 C CA . GLY A 1 274 ? 17.849 7.559 -54.009 1.00 64.75 274 GLY A CA 1
ATOM 2125 C C . GLY A 1 274 ? 16.482 6.875 -53.995 1.00 64.75 274 GLY A C 1
ATOM 2126 O O . GLY A 1 274 ? 15.839 6.847 -55.043 1.00 64.75 274 GLY A O 1
ATOM 2127 N N . ASP A 1 275 ? 16.020 6.351 -52.860 1.00 74.31 275 ASP A N 1
ATOM 2128 C CA . ASP A 1 275 ? 14.669 5.795 -52.735 1.00 74.31 275 ASP A CA 1
ATOM 2129 C C . ASP A 1 275 ? 13.765 6.765 -51.965 1.00 74.31 275 ASP A C 1
ATOM 2131 O O . ASP A 1 275 ? 14.002 7.031 -50.791 1.00 74.31 275 ASP A O 1
ATOM 2135 N N . ALA A 1 276 ? 12.731 7.297 -52.627 1.00 76.69 276 ALA A N 1
ATOM 2136 C CA . ALA A 1 276 ? 11.777 8.227 -52.017 1.00 76.69 276 ALA A CA 1
ATOM 2137 C C . ALA A 1 276 ? 10.953 7.580 -50.888 1.00 76.69 276 ALA A C 1
ATOM 2139 O O . ALA A 1 276 ? 10.365 8.290 -50.078 1.00 76.69 276 ALA A O 1
ATOM 2140 N N . GLU A 1 277 ? 10.910 6.247 -50.838 1.00 82.00 277 GLU A N 1
ATOM 2141 C CA . GLU A 1 277 ? 10.211 5.485 -49.802 1.00 82.00 277 GLU A CA 1
ATOM 2142 C C . GLU A 1 277 ? 11.108 5.152 -48.601 1.00 82.00 277 GLU A C 1
ATOM 2144 O O . GLU A 1 277 ? 10.622 4.602 -47.617 1.00 82.00 277 GLU A O 1
ATOM 2149 N N . THR A 1 278 ? 12.409 5.451 -48.661 1.00 88.75 278 THR A N 1
ATOM 2150 C CA . THR A 1 278 ? 13.360 5.148 -47.585 1.00 88.75 278 THR A CA 1
ATOM 2151 C C . THR A 1 278 ? 13.777 6.432 -46.881 1.00 88.75 278 THR A C 1
ATOM 2153 O O . THR A 1 278 ? 14.374 7.324 -47.479 1.00 88.75 278 THR A O 1
ATOM 2156 N N . TRP A 1 279 ? 13.504 6.511 -45.583 1.00 91.81 279 TRP A N 1
ATOM 2157 C CA . TRP A 1 279 ? 14.015 7.574 -44.733 1.00 91.81 279 TRP A CA 1
ATOM 2158 C C . TRP A 1 279 ? 15.483 7.334 -44.381 1.00 91.81 279 TRP A C 1
ATOM 2160 O O . TRP A 1 279 ? 15.892 6.214 -44.063 1.00 91.81 279 TRP A O 1
ATOM 2170 N N . VAL A 1 280 ? 16.260 8.413 -44.412 1.00 91.62 280 VAL A N 1
ATOM 2171 C CA . VAL A 1 280 ? 17.663 8.488 -43.997 1.00 91.62 280 VAL A CA 1
ATOM 2172 C C . VAL A 1 280 ? 17.798 9.742 -43.144 1.00 91.62 280 VAL A C 1
ATOM 2174 O O . VAL A 1 280 ? 17.238 10.779 -43.498 1.00 91.62 280 VAL A O 1
ATOM 2177 N N . ALA A 1 281 ? 18.524 9.653 -42.031 1.00 88.69 281 ALA A N 1
ATOM 2178 C CA . ALA A 1 281 ? 18.677 10.792 -41.138 1.00 88.69 281 ALA A CA 1
ATOM 2179 C C . ALA A 1 281 ? 19.434 11.952 -41.814 1.00 88.69 281 ALA A C 1
ATOM 2181 O O . ALA A 1 281 ? 20.484 11.739 -42.423 1.00 88.69 281 ALA A O 1
ATOM 2182 N N . ASP A 1 282 ? 18.918 13.173 -41.657 1.00 87.12 282 ASP A N 1
ATOM 2183 C CA . ASP A 1 282 ? 19.635 14.412 -41.965 1.00 87.12 282 ASP A CA 1
ATOM 2184 C C . ASP A 1 282 ? 20.384 14.906 -40.718 1.00 87.12 282 ASP A C 1
ATOM 2186 O O . ASP A 1 282 ? 19.787 15.385 -39.752 1.00 87.12 282 ASP A O 1
ATOM 2190 N N . ASP A 1 283 ? 21.710 14.774 -40.745 1.00 82.69 283 ASP A N 1
ATOM 2191 C CA . ASP A 1 283 ? 22.600 15.166 -39.646 1.00 82.69 283 ASP A CA 1
ATOM 2192 C C . ASP A 1 283 ? 22.635 16.692 -39.433 1.00 82.69 283 ASP A C 1
ATOM 2194 O O . ASP A 1 283 ? 23.065 17.162 -38.376 1.00 82.69 283 ASP A O 1
ATOM 2198 N N . SER A 1 284 ? 22.225 17.471 -40.442 1.00 83.31 284 SER A N 1
ATOM 2199 C CA . SER A 1 284 ? 22.274 18.936 -40.436 1.00 83.31 284 SER A CA 1
ATOM 2200 C C . SER A 1 284 ? 20.999 19.593 -39.906 1.00 83.31 284 SER A C 1
ATOM 2202 O O . SER A 1 284 ? 21.058 20.736 -39.448 1.00 83.31 284 SER A O 1
ATOM 2204 N N . ASP A 1 285 ? 19.880 18.865 -39.911 1.00 86.44 285 ASP A N 1
ATOM 2205 C CA . ASP A 1 285 ? 18.585 19.320 -39.405 1.00 86.44 285 ASP A CA 1
ATOM 2206 C C . ASP A 1 285 ? 17.884 18.190 -38.640 1.00 86.44 285 ASP A C 1
ATOM 2208 O O . ASP A 1 285 ? 17.074 17.426 -39.171 1.00 86.44 285 ASP A O 1
ATOM 2212 N N . ALA A 1 286 ? 18.234 18.076 -37.357 1.00 83.94 286 ALA A N 1
ATOM 2213 C CA . ALA A 1 286 ? 17.764 16.985 -36.519 1.00 83.94 286 ALA A CA 1
ATOM 2214 C C . ALA A 1 286 ? 16.238 17.004 -36.309 1.00 83.94 286 ALA A C 1
ATOM 2216 O O . ALA A 1 286 ? 15.604 15.951 -36.290 1.00 83.94 286 ALA A O 1
ATOM 2217 N N . GLU A 1 287 ? 15.635 18.189 -36.197 1.00 83.62 287 GLU A N 1
ATOM 2218 C CA . GLU A 1 287 ? 14.187 18.342 -36.005 1.00 83.62 287 GLU A CA 1
ATOM 2219 C C . GLU A 1 287 ? 13.405 17.972 -37.269 1.00 83.62 287 GLU A C 1
ATOM 2221 O O . GLU A 1 287 ? 12.412 17.240 -37.199 1.00 83.62 287 GLU A O 1
ATOM 2226 N N . TYR A 1 288 ? 13.867 18.420 -38.442 1.00 87.31 288 TYR A N 1
ATOM 2227 C CA . TYR A 1 288 ? 13.256 18.026 -39.709 1.00 87.31 288 TYR A CA 1
ATOM 2228 C C . TYR A 1 288 ? 13.391 16.520 -39.952 1.00 87.31 288 TYR A C 1
ATOM 2230 O O . TYR A 1 288 ? 12.404 15.846 -40.246 1.00 87.31 288 TYR A O 1
ATOM 2238 N N . SER A 1 289 ? 14.601 15.986 -39.775 1.00 86.81 289 SER A N 1
ATOM 2239 C CA . SER A 1 289 ? 14.915 14.564 -39.926 1.00 86.81 289 SER A CA 1
ATOM 2240 C C . SER A 1 289 ? 14.015 13.690 -39.056 1.00 86.81 289 SER A C 1
ATOM 2242 O O . SER A 1 289 ? 13.412 12.724 -39.528 1.00 86.81 289 SER A O 1
ATOM 2244 N N . TYR A 1 290 ? 13.867 14.075 -37.791 1.00 84.31 290 TYR A N 1
ATOM 2245 C CA . TYR A 1 290 ? 13.002 13.407 -36.836 1.00 84.31 290 TYR A CA 1
ATOM 2246 C C . TYR A 1 290 ? 11.523 13.478 -37.233 1.00 84.31 290 TYR A C 1
ATOM 2248 O O . TYR A 1 290 ? 10.834 12.459 -37.230 1.00 84.31 290 TYR A O 1
ATOM 2256 N N . SER A 1 291 ? 11.037 14.651 -37.639 1.00 85.44 291 SER A N 1
ATOM 2257 C CA . SER A 1 291 ? 9.650 14.821 -38.091 1.00 85.44 291 SER A CA 1
ATOM 2258 C C . SER A 1 291 ? 9.345 13.949 -39.315 1.00 85.44 291 SER A C 1
ATOM 2260 O O . SER A 1 291 ? 8.326 13.260 -39.348 1.00 85.44 291 SER A O 1
ATOM 2262 N N . ALA A 1 292 ? 10.267 13.895 -40.279 1.00 87.75 292 ALA A N 1
ATOM 2263 C CA . ALA A 1 292 ? 10.149 13.050 -41.465 1.00 87.75 292 ALA A CA 1
ATOM 2264 C C . ALA A 1 292 ? 10.121 11.549 -41.122 1.00 87.75 292 ALA A C 1
ATOM 2266 O O . ALA A 1 292 ? 9.415 10.780 -41.774 1.00 87.75 292 ALA A O 1
ATOM 2267 N N . LEU A 1 293 ? 10.851 11.119 -40.086 1.00 85.81 293 LEU A N 1
ATOM 2268 C CA . LEU A 1 293 ? 10.806 9.738 -39.600 1.00 85.81 293 LEU A CA 1
ATOM 2269 C C . LEU A 1 293 ? 9.431 9.386 -39.028 1.00 85.81 293 LEU A C 1
ATOM 2271 O O . LEU A 1 293 ? 8.895 8.316 -39.315 1.00 85.81 293 LEU A O 1
ATOM 2275 N N . ILE A 1 294 ? 8.846 10.289 -38.238 1.00 82.62 294 ILE A N 1
ATOM 2276 C CA . ILE A 1 294 ? 7.498 10.094 -37.698 1.00 82.62 294 ILE A CA 1
ATOM 2277 C C . ILE A 1 294 ? 6.494 9.955 -38.842 1.00 82.62 294 ILE A C 1
ATOM 2279 O O . ILE A 1 294 ? 5.750 8.976 -38.872 1.00 82.62 294 ILE A O 1
ATOM 2283 N N . GLU A 1 295 ? 6.519 10.859 -39.822 1.00 85.94 295 GLU A N 1
ATOM 2284 C CA . GLU A 1 295 ? 5.636 10.794 -40.993 1.00 85.94 295 GLU A CA 1
ATOM 2285 C C . GLU A 1 295 ? 5.790 9.476 -41.764 1.00 85.94 295 GLU A C 1
ATOM 2287 O O . GLU A 1 295 ? 4.798 8.811 -42.068 1.00 85.94 295 GLU A O 1
ATOM 2292 N N . VAL A 1 296 ? 7.027 9.043 -42.035 1.00 84.00 296 VAL A N 1
ATOM 2293 C CA . VAL A 1 296 ? 7.264 7.804 -42.788 1.00 84.00 296 VAL A CA 1
ATOM 2294 C C . VAL A 1 296 ? 6.845 6.563 -41.987 1.00 84.00 296 VAL A C 1
ATOM 2296 O O . VAL A 1 296 ? 6.385 5.580 -42.565 1.00 84.00 296 VAL A O 1
ATOM 2299 N N . SER A 1 297 ? 6.960 6.599 -40.655 1.00 78.50 297 SER A N 1
ATOM 2300 C CA . SER A 1 297 ? 6.525 5.508 -39.775 1.00 78.50 297 SER A CA 1
ATOM 2301 C C . SER A 1 297 ? 5.008 5.372 -39.688 1.00 78.50 297 SER A C 1
ATOM 2303 O O . SER A 1 297 ? 4.500 4.277 -39.476 1.00 78.50 297 SER A O 1
ATOM 2305 N N . GLN A 1 298 ? 4.261 6.450 -39.925 1.00 80.38 298 GLN A N 1
ATOM 2306 C CA . GLN A 1 298 ? 2.799 6.399 -39.959 1.00 80.38 298 GLN A CA 1
ATOM 2307 C C . GLN A 1 298 ? 2.264 5.702 -41.217 1.00 80.38 298 GLN A C 1
ATOM 2309 O O . GLN A 1 298 ? 1.130 5.225 -41.212 1.00 80.38 298 GLN A O 1
ATOM 2314 N N . VAL A 1 299 ? 3.070 5.597 -42.283 1.00 82.38 299 VAL A N 1
ATOM 2315 C CA . VAL A 1 299 ? 2.707 4.839 -43.493 1.00 82.38 299 VAL A CA 1
ATOM 2316 C C . VAL A 1 299 ? 2.538 3.351 -43.172 1.00 82.38 299 VAL A C 1
ATOM 2318 O O . VAL A 1 299 ? 1.644 2.699 -43.712 1.00 82.38 299 VAL A O 1
ATOM 2321 N N . ALA A 1 300 ? 3.379 2.814 -42.284 1.00 76.06 300 ALA A N 1
ATOM 2322 C CA . ALA A 1 300 ? 3.283 1.451 -41.785 1.00 76.06 300 ALA A CA 1
ATOM 2323 C C . ALA A 1 300 ? 3.950 1.337 -40.408 1.00 76.06 300 ALA A C 1
ATOM 2325 O O . ALA A 1 300 ? 5.129 1.666 -40.270 1.00 76.06 300 ALA A O 1
ATOM 2326 N N . ASN A 1 301 ? 3.248 0.743 -39.434 1.00 74.00 301 ASN A N 1
ATOM 2327 C CA . ASN A 1 301 ? 3.770 0.423 -38.091 1.00 74.00 301 ASN A CA 1
ATOM 2328 C C . ASN A 1 301 ? 4.840 -0.700 -38.096 1.00 74.00 301 ASN A C 1
ATOM 2330 O O . ASN A 1 301 ? 5.057 -1.384 -37.096 1.00 74.00 301 ASN A O 1
ATOM 2334 N N . SER A 1 302 ? 5.449 -0.965 -39.248 1.00 84.00 302 SER A N 1
ATOM 2335 C CA . SER A 1 302 ? 6.467 -1.982 -39.467 1.00 84.00 302 SER A CA 1
ATOM 2336 C C . SER A 1 302 ? 7.288 -1.649 -40.698 1.00 84.00 302 SER A C 1
ATOM 2338 O O . SER A 1 302 ? 6.801 -1.003 -41.629 1.00 84.00 302 SER A O 1
ATOM 2340 N N . GLY A 1 303 ? 8.518 -2.150 -40.744 1.00 87.38 303 GLY A N 1
ATOM 2341 C CA . GLY A 1 303 ? 9.383 -1.899 -41.879 1.00 87.38 303 GLY A CA 1
ATOM 2342 C C . GLY A 1 303 ? 10.760 -2.521 -41.749 1.00 87.38 303 GLY A C 1
ATOM 2343 O O . GLY A 1 303 ? 11.025 -3.387 -40.916 1.00 87.38 303 GLY A O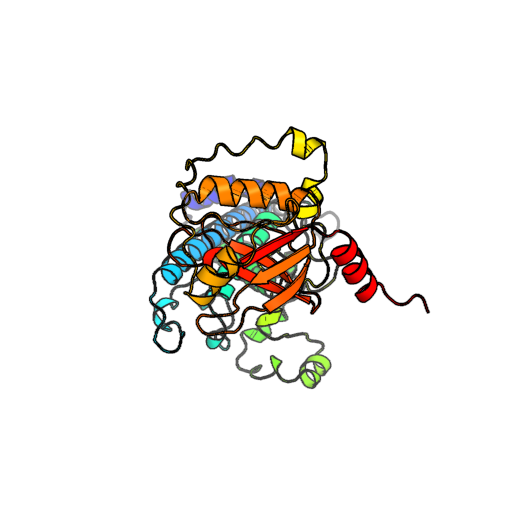 1
ATOM 2344 N N . TRP A 1 304 ? 11.651 -2.066 -42.615 1.00 87.50 304 TRP A N 1
ATOM 2345 C CA . TRP A 1 304 ? 13.044 -2.475 -42.643 1.00 87.50 304 TRP A CA 1
ATOM 2346 C C . TRP A 1 304 ? 13.882 -1.418 -41.949 1.00 87.50 304 TRP A C 1
ATOM 2348 O O . TRP A 1 304 ? 13.940 -0.280 -42.414 1.00 87.50 304 TRP A O 1
ATOM 2358 N N . LEU A 1 305 ? 14.549 -1.809 -40.867 1.00 89.25 305 LEU A N 1
ATOM 2359 C CA . LEU A 1 305 ? 15.486 -0.948 -40.161 1.00 89.25 305 LEU A CA 1
ATOM 2360 C C . LEU A 1 305 ? 16.916 -1.375 -40.480 1.00 89.25 305 LEU A C 1
ATOM 2362 O O . LEU A 1 305 ? 17.278 -2.539 -40.300 1.00 89.25 305 LEU A O 1
ATOM 2366 N N . THR A 1 306 ? 17.729 -0.424 -40.921 1.00 90.75 306 THR A N 1
ATOM 2367 C CA . THR A 1 306 ? 19.167 -0.606 -41.123 1.00 90.75 306 THR A CA 1
ATOM 2368 C C . THR A 1 306 ? 19.899 0.222 -40.074 1.00 90.75 306 THR A C 1
ATOM 2370 O O . THR A 1 306 ? 19.672 1.428 -39.994 1.00 90.75 306 THR A O 1
ATOM 2373 N N . TRP A 1 307 ? 20.736 -0.401 -39.246 1.00 91.31 307 TRP A N 1
ATOM 2374 C CA . TRP A 1 307 ? 21.348 0.249 -38.079 1.00 91.31 307 TRP A CA 1
ATOM 2375 C C . TRP A 1 307 ? 22.660 -0.427 -37.650 1.00 91.31 307 TRP A C 1
ATOM 2377 O O . TRP A 1 307 ? 22.929 -1.563 -38.037 1.00 91.31 307 TRP A O 1
ATOM 2387 N N . GLU A 1 308 ? 23.485 0.274 -36.872 1.00 89.38 308 GLU A N 1
ATOM 2388 C CA . GLU A 1 308 ? 24.714 -0.259 -36.264 1.00 89.38 308 GLU A CA 1
ATOM 2389 C C . GLU A 1 308 ? 24.456 -0.643 -34.790 1.00 89.38 308 GLU A C 1
ATOM 2391 O O . GLU A 1 308 ? 24.135 0.237 -33.990 1.00 89.38 308 GLU A O 1
ATOM 2396 N N . PRO A 1 309 ? 24.587 -1.927 -34.396 1.00 81.38 309 PRO A N 1
ATOM 2397 C CA . PRO A 1 309 ? 24.270 -2.369 -33.034 1.00 81.38 309 PRO A CA 1
ATOM 2398 C C . PRO A 1 309 ? 25.095 -1.743 -31.909 1.00 81.38 309 PRO A C 1
ATOM 2400 O O . PRO A 1 309 ? 24.578 -1.493 -30.823 1.00 81.38 309 PRO A O 1
ATOM 2403 N N . HIS A 1 310 ? 26.378 -1.509 -32.159 1.00 80.19 310 HIS A N 1
ATOM 2404 C CA . HIS A 1 310 ? 27.286 -0.784 -31.279 1.00 80.19 310 HIS A CA 1
ATOM 2405 C C . HIS A 1 310 ? 28.441 -0.241 -32.119 1.00 80.19 310 HIS A C 1
ATOM 2407 O O . HIS A 1 310 ? 28.713 -0.767 -33.194 1.00 80.19 310 HIS A O 1
ATOM 2413 N N . GLU A 1 311 ? 29.161 0.755 -31.608 1.00 73.19 311 GLU A N 1
ATOM 2414 C CA . GLU A 1 311 ? 30.330 1.315 -32.289 1.00 73.19 311 GLU A CA 1
ATOM 2415 C C . GLU A 1 311 ? 31.320 0.198 -32.676 1.00 73.19 311 GLU A C 1
ATOM 2417 O O . GLU A 1 311 ? 31.707 -0.617 -31.833 1.00 73.19 311 GLU A O 1
ATOM 2422 N N . SER A 1 312 ? 31.736 0.161 -33.944 1.00 74.00 312 SER A N 1
ATOM 2423 C CA . SER A 1 312 ? 32.620 -0.857 -34.551 1.00 74.00 312 SER A CA 1
ATOM 2424 C C . SER A 1 312 ? 31.942 -2.157 -35.001 1.00 74.00 312 SER A C 1
ATOM 2426 O O . SER A 1 312 ? 32.646 -3.103 -35.367 1.00 74.00 312 SER A O 1
ATOM 2428 N N . ALA A 1 313 ? 30.611 -2.236 -34.980 1.00 78.00 313 ALA A N 1
ATOM 2429 C CA . ALA A 1 313 ? 29.876 -3.350 -35.575 1.00 78.00 313 ALA A CA 1
ATOM 2430 C C . ALA A 1 313 ? 29.634 -3.122 -37.077 1.00 78.00 313 ALA A C 1
ATOM 2432 O O . ALA A 1 313 ? 29.588 -1.993 -37.563 1.00 78.00 313 ALA A O 1
ATOM 2433 N N . ASP A 1 314 ? 29.422 -4.209 -37.821 1.00 83.56 314 ASP A N 1
ATOM 2434 C CA . ASP A 1 314 ? 28.865 -4.091 -39.166 1.00 83.56 314 ASP A CA 1
ATOM 2435 C C . ASP A 1 314 ? 27.398 -3.640 -39.086 1.00 83.56 314 ASP A C 1
ATOM 2437 O O . ASP A 1 314 ? 26.657 -4.005 -38.169 1.00 83.56 314 ASP A O 1
ATOM 2441 N N . VAL A 1 315 ? 26.960 -2.866 -40.079 1.00 83.75 315 VAL A N 1
ATOM 2442 C CA . VAL A 1 315 ? 25.562 -2.441 -40.198 1.00 83.75 315 VAL A CA 1
ATOM 2443 C C . VAL A 1 315 ? 24.672 -3.656 -40.451 1.00 83.75 315 VAL A C 1
ATOM 2445 O O . VAL A 1 315 ? 24.909 -4.442 -41.372 1.00 83.75 315 VAL A O 1
ATOM 2448 N N . VAL A 1 316 ? 23.602 -3.780 -39.670 1.00 84.81 316 VAL A N 1
ATOM 2449 C CA . VAL A 1 316 ? 22.643 -4.881 -39.756 1.00 84.81 316 VAL A CA 1
ATOM 2450 C C . VAL A 1 316 ? 21.311 -4.368 -40.291 1.00 84.81 316 VAL A C 1
ATOM 2452 O O . VAL A 1 316 ? 20.809 -3.322 -39.881 1.00 84.81 316 VAL A O 1
ATOM 2455 N N . ARG A 1 317 ? 20.704 -5.141 -41.196 1.00 83.44 317 ARG A N 1
ATOM 2456 C CA . ARG A 1 317 ? 19.307 -4.967 -41.603 1.00 83.44 317 ARG A CA 1
ATOM 2457 C C . ARG A 1 317 ? 18.435 -5.922 -40.802 1.00 83.44 317 ARG A C 1
ATOM 2459 O O . ARG A 1 317 ? 18.678 -7.125 -40.818 1.00 83.44 317 ARG A O 1
ATOM 2466 N N . SER A 1 318 ? 17.427 -5.388 -40.126 1.00 80.19 318 SER A N 1
ATOM 2467 C CA . SER A 1 318 ? 16.487 -6.160 -39.311 1.00 80.19 318 SER A CA 1
ATOM 2468 C C . SER A 1 318 ? 15.069 -6.072 -39.881 1.00 80.19 318 SER A C 1
ATOM 2470 O O . SER A 1 318 ? 14.609 -4.983 -40.237 1.00 80.19 318 SER A O 1
ATOM 2472 N N . ASP A 1 319 ? 14.377 -7.214 -39.949 1.00 69.56 319 ASP A N 1
ATOM 2473 C CA . ASP A 1 319 ? 12.915 -7.273 -40.051 1.00 69.56 319 ASP A CA 1
ATOM 2474 C C . ASP A 1 319 ? 12.365 -6.837 -38.695 1.00 69.56 319 ASP A C 1
ATOM 2476 O O . ASP A 1 319 ? 12.449 -7.586 -37.713 1.00 69.56 319 ASP A O 1
ATOM 2480 N N . ALA A 1 320 ? 11.847 -5.617 -38.630 1.00 63.91 320 ALA A N 1
ATOM 2481 C CA . ALA A 1 320 ? 11.407 -5.034 -37.381 1.00 63.91 320 ALA A CA 1
ATOM 2482 C C . ALA A 1 320 ? 9.961 -4.551 -37.491 1.00 63.91 320 ALA A C 1
ATOM 2484 O O . ALA A 1 320 ? 9.568 -3.838 -38.419 1.00 63.91 320 ALA A O 1
ATOM 2485 N N . VAL A 1 321 ? 9.157 -4.912 -36.498 1.00 59.59 321 VAL A N 1
ATOM 2486 C CA . VAL A 1 321 ? 7.936 -4.173 -36.200 1.00 59.59 321 VAL A CA 1
ATOM 2487 C C . VAL A 1 321 ? 8.396 -2.915 -35.481 1.00 59.59 321 VAL A C 1
ATOM 2489 O O . VAL A 1 321 ? 8.637 -2.899 -34.275 1.00 59.59 321 VAL A O 1
ATOM 2492 N N . VAL A 1 322 ? 8.646 -1.870 -36.264 1.00 61.62 322 VAL A N 1
ATOM 2493 C CA . VAL A 1 322 ? 9.133 -0.612 -35.719 1.00 61.62 322 VAL A CA 1
ATOM 2494 C C . VAL A 1 322 ? 7.942 0.213 -35.270 1.00 61.62 322 VAL A C 1
ATOM 2496 O O . VAL A 1 322 ? 7.266 0.850 -36.076 1.00 61.62 322 VAL A O 1
ATOM 2499 N N . ARG A 1 323 ? 7.694 0.214 -33.963 1.00 56.78 323 ARG A N 1
ATOM 2500 C CA . ARG A 1 323 ? 6.862 1.234 -33.342 1.00 56.78 323 ARG A CA 1
ATOM 2501 C C . ARG A 1 323 ? 7.795 2.349 -32.910 1.00 56.78 323 ARG A C 1
ATOM 2503 O O . ARG A 1 323 ? 8.348 2.277 -31.826 1.00 56.78 323 ARG A O 1
ATOM 2510 N N . PHE A 1 324 ? 7.956 3.381 -33.735 1.00 59.41 324 PHE A N 1
ATOM 2511 C CA . PHE A 1 324 ? 8.715 4.568 -33.339 1.00 59.41 324 PHE A CA 1
ATOM 2512 C C . PHE A 1 324 ? 7.983 5.310 -32.209 1.00 59.41 324 PHE A C 1
ATOM 2514 O O . PHE A 1 324 ? 7.289 6.299 -32.428 1.00 59.41 324 PHE A O 1
ATOM 2521 N N . ALA A 1 325 ? 8.130 4.818 -30.981 1.00 55.97 325 ALA A N 1
ATOM 2522 C CA . ALA A 1 325 ? 7.922 5.591 -29.776 1.00 55.97 325 ALA A CA 1
ATOM 2523 C C . ALA A 1 325 ? 9.210 6.373 -29.563 1.00 55.97 325 ALA A C 1
ATOM 2525 O O . ALA A 1 325 ? 10.236 5.873 -29.104 1.00 55.97 325 ALA A O 1
ATOM 2526 N N . THR A 1 326 ? 9.194 7.597 -30.051 1.00 53.47 326 THR A N 1
ATOM 2527 C CA . THR A 1 326 ? 10.359 8.451 -29.966 1.00 53.47 326 THR A CA 1
ATOM 2528 C C . THR A 1 326 ? 10.374 9.182 -28.641 1.00 53.47 326 THR A C 1
ATOM 2530 O O . THR A 1 326 ? 9.515 10.026 -28.380 1.00 53.47 326 THR A O 1
ATOM 2533 N N . HIS A 1 327 ? 11.371 8.882 -27.823 1.00 59.62 327 HIS A N 1
ATOM 2534 C CA . HIS A 1 327 ? 11.590 9.574 -26.565 1.00 59.62 327 HIS A CA 1
ATOM 2535 C C . HIS A 1 327 ? 12.565 10.729 -26.796 1.00 59.62 327 HIS A C 1
ATOM 2537 O O . HIS A 1 327 ? 13.670 10.511 -27.292 1.00 59.62 327 HIS A O 1
ATOM 2543 N N . ARG A 1 328 ? 12.163 11.957 -26.433 1.00 58.88 328 ARG A N 1
ATOM 2544 C CA . ARG A 1 328 ? 13.084 13.109 -26.401 1.00 58.88 328 ARG A CA 1
ATOM 2545 C C . ARG A 1 328 ? 14.135 12.967 -25.288 1.00 58.88 328 ARG A C 1
ATOM 2547 O O . ARG A 1 328 ? 15.233 13.480 -25.444 1.00 58.88 328 ARG A O 1
ATOM 2554 N N . HIS A 1 329 ? 13.817 12.219 -24.222 1.00 58.28 329 HIS A N 1
ATOM 2555 C CA . HIS A 1 329 ? 14.695 11.985 -23.069 1.00 58.28 329 HIS A CA 1
ATOM 2556 C C . HIS A 1 329 ? 14.506 10.559 -22.508 1.00 58.28 329 HIS A C 1
ATOM 2558 O O . HIS A 1 329 ? 13.674 10.361 -21.625 1.00 58.28 329 HIS A O 1
ATOM 2564 N N . TYR A 1 330 ? 15.220 9.546 -23.025 1.00 52.38 330 TYR A N 1
ATOM 2565 C CA . TYR A 1 330 ? 15.229 8.197 -22.421 1.00 52.38 330 TYR A CA 1
ATOM 2566 C C . TYR A 1 330 ? 16.316 7.251 -22.996 1.00 52.38 330 TYR A C 1
ATOM 2568 O O . TYR A 1 330 ? 16.401 7.170 -24.218 1.00 52.38 330 TYR A O 1
ATOM 2576 N N . PRO A 1 331 ? 17.060 6.457 -22.188 1.00 52.34 331 PRO A N 1
ATOM 2577 C CA . PRO A 1 331 ? 17.410 6.650 -20.783 1.00 52.34 331 PRO A CA 1
ATOM 2578 C C . PRO A 1 331 ? 18.893 7.063 -20.630 1.00 52.34 331 PRO A C 1
ATOM 2580 O O . PRO A 1 331 ? 19.792 6.417 -21.153 1.00 52.34 331 PRO A O 1
ATOM 2583 N N . VAL A 1 332 ? 19.133 8.141 -19.874 1.00 44.28 332 VAL A N 1
ATOM 2584 C CA . VAL A 1 332 ? 20.446 8.631 -19.393 1.00 44.28 332 VAL A CA 1
ATOM 2585 C C . VAL A 1 332 ? 21.495 8.908 -20.491 1.00 44.28 332 VAL A C 1
ATOM 2587 O O . VAL A 1 332 ? 22.317 8.067 -20.843 1.00 44.28 332 VAL A O 1
ATOM 2590 N N . GLY A 1 333 ? 21.521 10.143 -21.000 1.00 55.41 333 GLY A N 1
ATOM 2591 C CA . GLY A 1 333 ? 22.516 10.610 -21.971 1.00 55.41 333 GLY A CA 1
ATOM 2592 C C . GLY A 1 333 ? 22.238 12.035 -22.448 1.00 55.41 333 GLY A C 1
ATOM 2593 O O . GLY A 1 333 ? 21.308 12.674 -21.962 1.00 55.41 333 GLY A O 1
ATOM 2594 N N . ALA A 1 334 ? 23.045 12.538 -23.387 1.00 56.50 334 ALA A N 1
ATOM 2595 C CA . ALA A 1 334 ? 22.748 13.792 -24.084 1.00 56.50 334 ALA A CA 1
ATOM 2596 C C . ALA A 1 334 ? 21.376 13.710 -24.783 1.00 56.50 334 ALA A C 1
ATOM 2598 O O . ALA A 1 334 ? 20.972 12.618 -25.186 1.00 56.50 334 ALA A O 1
ATOM 2599 N N . ASP A 1 335 ? 20.690 14.849 -24.925 1.00 62.66 335 ASP A N 1
ATOM 2600 C CA . ASP A 1 335 ? 19.358 14.971 -25.538 1.00 62.66 335 ASP A CA 1
ATOM 2601 C C . ASP A 1 335 ? 19.371 14.536 -27.014 1.00 62.66 335 ASP A C 1
ATOM 2603 O O . ASP A 1 335 ? 19.471 15.355 -27.930 1.00 62.66 335 ASP A O 1
ATOM 2607 N N . GLN A 1 336 ? 19.295 13.226 -27.242 1.00 68.19 336 GLN A N 1
ATOM 2608 C CA . GLN A 1 336 ? 19.250 12.606 -28.559 1.00 68.19 336 GLN A CA 1
ATOM 2609 C C . GLN A 1 336 ? 17.975 11.766 -28.701 1.00 68.19 336 GLN A C 1
ATOM 2611 O O . GLN A 1 336 ? 17.535 11.147 -27.730 1.00 68.19 336 GLN A O 1
ATOM 2616 N N . PRO A 1 337 ? 17.384 11.707 -29.901 1.00 74.81 337 PRO A N 1
ATOM 2617 C CA . PRO A 1 337 ? 16.168 10.945 -30.138 1.00 74.81 337 PRO A CA 1
ATOM 2618 C C . PRO A 1 337 ? 16.456 9.440 -30.238 1.00 74.81 337 PRO A C 1
ATOM 2620 O O . PRO A 1 337 ? 17.497 9.015 -30.750 1.00 74.81 337 PRO A O 1
ATOM 2623 N N . TRP A 1 338 ? 15.493 8.631 -29.794 1.00 79.69 338 TRP A N 1
ATOM 2624 C CA . TRP A 1 338 ? 15.552 7.164 -29.809 1.00 79.69 338 TRP A CA 1
ATOM 2625 C C . TRP A 1 338 ? 14.379 6.560 -30.579 1.00 79.69 338 TRP A C 1
ATOM 2627 O O . TRP A 1 338 ? 13.334 7.189 -30.718 1.00 79.69 338 TRP A O 1
ATOM 2637 N N . ALA A 1 339 ? 14.552 5.331 -31.054 1.00 79.81 339 ALA A N 1
ATOM 2638 C CA . ALA A 1 339 ? 13.511 4.493 -31.628 1.00 79.81 339 ALA A CA 1
ATOM 2639 C C . ALA A 1 339 ? 13.302 3.251 -30.754 1.00 79.81 339 ALA A C 1
ATOM 2641 O O . ALA A 1 339 ? 14.251 2.506 -30.511 1.00 79.81 339 ALA A O 1
ATOM 2642 N N . GLU A 1 340 ? 12.072 3.007 -30.311 1.00 81.44 340 GLU A N 1
ATOM 2643 C CA . GLU A 1 340 ? 11.661 1.700 -29.791 1.00 81.44 340 GLU A CA 1
ATOM 2644 C C . GLU A 1 340 ? 11.428 0.737 -30.971 1.00 81.44 340 GLU A C 1
ATOM 2646 O O . GLU A 1 340 ? 10.785 1.072 -31.966 1.00 81.44 340 GLU A O 1
ATOM 2651 N N . VAL A 1 341 ? 12.008 -0.459 -30.919 1.00 81.38 341 VAL A N 1
ATOM 2652 C CA . VAL A 1 341 ? 12.027 -1.391 -32.050 1.00 81.38 341 VAL A CA 1
ATOM 2653 C C . VAL A 1 341 ? 11.734 -2.802 -31.566 1.00 81.38 341 VAL A C 1
ATOM 2655 O O . VAL A 1 341 ? 12.538 -3.390 -30.845 1.00 81.38 341 VAL A O 1
ATOM 2658 N N . ALA A 1 342 ? 10.608 -3.370 -32.001 1.00 78.56 342 ALA A N 1
ATOM 2659 C CA . ALA A 1 342 ? 10.278 -4.767 -31.752 1.00 78.56 342 ALA A CA 1
ATOM 2660 C C . ALA A 1 342 ? 10.814 -5.639 -32.894 1.00 78.56 342 ALA A C 1
ATOM 2662 O O . ALA A 1 342 ? 10.411 -5.526 -34.054 1.00 78.56 342 ALA A O 1
ATOM 2663 N N . MET A 1 343 ? 11.744 -6.526 -32.569 1.00 78.00 343 MET A N 1
ATOM 2664 C CA . MET A 1 343 ? 12.331 -7.452 -33.528 1.00 78.00 343 MET A CA 1
ATOM 2665 C C . MET A 1 343 ? 11.429 -8.666 -33.745 1.00 78.00 343 MET A C 1
ATOM 2667 O O . MET A 1 343 ? 10.649 -9.066 -32.880 1.00 78.00 343 MET A O 1
ATOM 2671 N N . THR A 1 344 ? 11.578 -9.321 -34.896 1.00 66.56 344 THR A N 1
ATOM 2672 C CA . THR A 1 344 ? 10.875 -10.583 -35.197 1.00 66.56 344 THR A CA 1
ATOM 2673 C C . THR A 1 344 ? 11.202 -11.726 -34.234 1.00 66.56 344 THR A C 1
ATOM 2675 O O . THR A 1 344 ? 10.400 -12.643 -34.095 1.00 66.56 344 THR A O 1
ATOM 2678 N N . SER A 1 345 ? 12.319 -11.645 -33.506 1.00 67.44 345 SER A N 1
ATOM 2679 C CA . SER A 1 345 ? 12.661 -12.553 -32.404 1.00 67.44 345 SER A CA 1
ATOM 2680 C C . SER A 1 345 ? 11.811 -12.365 -31.138 1.00 67.44 345 SER A C 1
ATOM 2682 O O . SER A 1 345 ? 11.956 -13.148 -30.205 1.00 67.44 345 SER A O 1
ATOM 2684 N N . GLY A 1 346 ? 10.965 -11.331 -31.074 1.00 67.50 346 GLY A N 1
ATOM 2685 C CA . GLY A 1 346 ? 10.216 -10.950 -29.871 1.00 67.50 346 GLY A CA 1
ATOM 2686 C C . GLY A 1 346 ? 10.992 -10.043 -28.909 1.00 67.50 346 GLY A C 1
ATOM 2687 O O . GLY A 1 346 ? 10.456 -9.658 -27.876 1.00 67.50 346 GLY A O 1
ATOM 2688 N N . VAL A 1 347 ? 12.237 -9.674 -29.236 1.00 74.38 347 VAL A N 1
ATOM 2689 C CA . VAL A 1 347 ? 13.047 -8.745 -28.431 1.00 74.38 347 VAL A CA 1
ATOM 2690 C C . VAL A 1 347 ? 12.661 -7.301 -28.750 1.00 74.38 347 VAL A C 1
ATOM 2692 O O . VAL A 1 347 ? 12.657 -6.913 -29.918 1.00 74.38 347 VAL A O 1
ATOM 2695 N N . ILE A 1 348 ? 12.392 -6.499 -27.720 1.00 78.88 348 ILE A N 1
ATOM 2696 C CA . ILE A 1 348 ? 12.197 -5.047 -27.833 1.00 78.88 348 ILE A CA 1
ATOM 2697 C C . ILE A 1 348 ? 13.520 -4.352 -27.507 1.00 78.88 348 ILE A C 1
ATOM 2699 O O . ILE A 1 348 ? 14.160 -4.666 -26.503 1.00 78.88 348 ILE A O 1
ATOM 2703 N N . MET A 1 349 ? 13.947 -3.424 -28.361 1.00 79.94 349 MET A N 1
ATOM 2704 C CA . MET A 1 349 ? 15.183 -2.659 -28.192 1.00 79.94 349 MET A CA 1
ATOM 2705 C C . MET A 1 349 ? 14.931 -1.162 -28.322 1.00 79.94 349 MET A C 1
ATOM 2707 O O . MET A 1 349 ? 14.071 -0.737 -29.086 1.00 79.94 349 MET A O 1
ATOM 2711 N N . HIS A 1 350 ? 15.740 -0.369 -27.624 1.00 84.25 350 HIS A N 1
ATOM 2712 C CA . HIS A 1 350 ? 15.796 1.079 -27.791 1.00 84.25 350 HIS A CA 1
ATOM 2713 C C . HIS A 1 350 ? 17.069 1.419 -28.561 1.00 84.25 350 HIS A C 1
ATOM 2715 O O . HIS A 1 350 ? 18.173 1.141 -28.095 1.00 84.25 350 HIS A O 1
ATOM 2721 N N . ILE A 1 351 ? 16.916 1.983 -29.756 1.00 85.12 351 ILE A N 1
ATOM 2722 C CA . ILE A 1 351 ? 18.018 2.266 -30.675 1.00 85.12 351 ILE A CA 1
ATOM 2723 C C . ILE A 1 351 ? 18.159 3.785 -30.800 1.00 85.12 351 ILE A C 1
ATOM 2725 O O . ILE A 1 351 ? 17.193 4.444 -31.193 1.00 85.12 351 ILE A O 1
ATOM 2729 N N . PRO A 1 352 ? 19.327 4.376 -30.495 1.00 86.44 352 PRO A N 1
ATOM 2730 C CA . PRO A 1 352 ? 19.513 5.807 -30.678 1.00 86.44 352 PRO A CA 1
ATOM 2731 C C . PRO A 1 352 ? 19.460 6.122 -32.173 1.00 86.44 352 PRO A C 1
ATOM 2733 O O . PRO A 1 352 ? 20.050 5.400 -32.981 1.00 86.44 352 PRO A O 1
ATOM 2736 N N . LEU A 1 353 ? 18.799 7.210 -32.577 1.00 86.56 353 LEU A N 1
ATOM 2737 C CA . LEU A 1 353 ? 18.711 7.539 -34.005 1.00 86.56 353 LEU A CA 1
ATOM 2738 C C . LEU A 1 353 ? 20.091 7.798 -34.622 1.00 86.56 353 LEU A C 1
ATOM 2740 O O . LEU A 1 353 ? 20.262 7.560 -35.811 1.00 86.56 353 LEU A O 1
ATOM 2744 N N . ALA A 1 354 ? 21.093 8.186 -33.826 1.00 88.31 354 ALA A N 1
ATOM 2745 C CA . ALA A 1 354 ? 22.501 8.264 -34.230 1.00 88.31 354 ALA A CA 1
ATOM 2746 C C . ALA A 1 354 ? 23.077 6.932 -34.763 1.00 88.31 354 ALA A C 1
ATOM 2748 O O . ALA A 1 354 ? 24.019 6.950 -35.553 1.00 88.31 354 ALA A O 1
ATOM 2749 N N . ALA A 1 355 ? 22.512 5.787 -34.370 1.00 89.62 355 ALA A N 1
ATOM 2750 C CA . ALA A 1 355 ? 22.894 4.458 -34.852 1.00 89.62 355 ALA A CA 1
ATOM 2751 C C . ALA A 1 355 ? 22.060 3.980 -36.054 1.00 89.62 355 ALA A C 1
ATOM 2753 O O . ALA A 1 355 ? 22.401 2.983 -36.692 1.00 89.62 355 ALA A O 1
ATOM 2754 N N . VAL A 1 356 ? 20.964 4.670 -36.388 1.00 90.19 356 VAL A N 1
ATOM 2755 C CA . VAL A 1 356 ? 20.097 4.295 -37.508 1.00 90.19 356 VAL A CA 1
ATOM 2756 C C . VAL A 1 356 ? 20.680 4.822 -38.817 1.00 90.19 356 VAL A C 1
ATOM 2758 O O . VAL A 1 356 ? 20.925 6.017 -38.980 1.00 90.19 356 VAL A O 1
ATOM 2761 N N . VAL A 1 357 ? 20.876 3.925 -39.778 1.00 91.62 357 VAL A N 1
ATOM 2762 C CA . VAL A 1 357 ? 21.291 4.256 -41.145 1.00 91.62 357 VAL A CA 1
ATOM 2763 C C . VAL A 1 357 ? 20.076 4.642 -41.979 1.00 91.62 357 VAL A C 1
ATOM 2765 O O . VAL A 1 357 ? 20.087 5.684 -42.628 1.00 91.62 357 VAL A O 1
ATOM 2768 N N . SER A 1 358 ? 19.029 3.814 -41.965 1.00 92.06 358 SER A N 1
ATOM 2769 C CA . SER A 1 358 ? 17.807 4.066 -42.726 1.00 92.06 358 SER A CA 1
ATOM 2770 C C . SER A 1 358 ? 16.611 3.278 -42.207 1.00 92.06 358 SER A C 1
ATOM 2772 O O . SER A 1 358 ? 16.759 2.234 -41.563 1.00 92.06 358 SER A O 1
ATOM 2774 N N . TYR A 1 359 ? 15.418 3.771 -42.528 1.00 91.00 359 TYR A N 1
ATOM 2775 C CA . TYR A 1 359 ? 14.155 3.093 -42.272 1.00 91.00 359 TYR A CA 1
ATOM 2776 C C . TYR A 1 359 ? 13.269 3.125 -43.516 1.00 91.00 359 TYR A C 1
ATOM 2778 O O . TYR A 1 359 ? 13.092 4.174 -44.132 1.00 91.00 359 TYR A O 1
ATOM 2786 N N . ARG A 1 360 ? 12.688 1.980 -43.876 1.00 91.12 360 ARG A N 1
ATOM 2787 C CA . ARG A 1 360 ? 11.708 1.879 -44.962 1.00 91.12 360 ARG A CA 1
ATOM 2788 C C . ARG A 1 360 ? 10.425 1.222 -44.450 1.00 91.12 360 ARG A C 1
ATOM 2790 O O . ARG A 1 360 ? 10.503 0.049 -44.076 1.00 91.12 360 ARG A O 1
ATOM 2797 N N . PRO A 1 361 ? 9.267 1.903 -44.469 1.00 88.75 361 PRO A N 1
ATOM 2798 C CA . PRO A 1 361 ? 8.000 1.295 -44.085 1.00 88.75 361 PRO A CA 1
ATOM 2799 C C . PRO A 1 361 ? 7.645 0.134 -45.022 1.00 88.75 361 PRO A C 1
ATOM 2801 O O . PRO A 1 361 ? 7.809 0.215 -46.240 1.00 88.75 361 PRO A O 1
ATOM 2804 N N . ASP A 1 362 ? 7.161 -0.960 -44.443 1.00 88.31 362 ASP A N 1
ATOM 2805 C CA . ASP A 1 362 ? 6.679 -2.140 -45.158 1.00 88.31 362 ASP A CA 1
ATOM 2806 C C . ASP A 1 362 ? 5.613 -2.857 -44.302 1.00 88.31 362 ASP A C 1
ATOM 2808 O O . ASP A 1 362 ? 5.965 -3.560 -43.345 1.00 88.31 362 ASP A O 1
ATOM 2812 N N . PRO A 1 363 ? 4.312 -2.717 -44.630 1.00 85.25 363 PRO A N 1
ATOM 2813 C CA . PRO A 1 363 ? 3.222 -3.382 -43.912 1.00 85.25 363 PRO A CA 1
ATOM 2814 C C . PRO A 1 363 ? 3.329 -4.912 -43.892 1.00 85.25 363 PRO A C 1
ATOM 2816 O O . PRO A 1 363 ? 2.878 -5.553 -42.942 1.00 85.25 363 PRO A O 1
ATOM 2819 N N . ALA A 1 364 ? 3.957 -5.518 -44.907 1.00 86.69 364 ALA A N 1
ATOM 2820 C CA . ALA A 1 364 ? 4.084 -6.970 -44.991 1.00 86.69 364 ALA A CA 1
ATOM 2821 C C . ALA A 1 364 ? 4.999 -7.535 -43.892 1.00 86.69 364 ALA A C 1
ATOM 2823 O O . ALA A 1 364 ? 4.938 -8.727 -43.588 1.00 86.69 364 ALA A O 1
ATOM 2824 N N . VAL A 1 365 ? 5.852 -6.703 -43.281 1.00 82.12 365 VAL A N 1
ATOM 2825 C CA . VAL A 1 365 ? 6.656 -7.091 -42.112 1.00 82.12 365 VAL A CA 1
ATOM 2826 C C . VAL A 1 365 ? 5.747 -7.381 -40.913 1.00 82.12 365 VAL A C 1
ATOM 2828 O O . VAL A 1 365 ? 5.926 -8.410 -40.261 1.00 82.12 365 VAL A O 1
ATOM 2831 N N . TYR A 1 366 ? 4.736 -6.543 -40.659 1.00 79.88 366 TYR A N 1
ATOM 2832 C CA . TYR A 1 366 ? 3.765 -6.760 -39.582 1.00 79.88 366 TYR A CA 1
ATOM 2833 C C . TYR A 1 366 ? 2.902 -8.003 -39.819 1.00 79.88 366 TYR A C 1
ATOM 2835 O O . TYR A 1 366 ? 2.681 -8.789 -38.900 1.00 79.88 366 TYR A O 1
ATOM 2843 N N . GLU A 1 367 ? 2.461 -8.233 -41.059 1.00 82.44 367 GLU A N 1
ATOM 2844 C CA . GLU A 1 367 ? 1.703 -9.439 -41.421 1.00 82.44 367 GLU A CA 1
ATOM 2845 C C . GLU A 1 367 ? 2.514 -10.718 -41.167 1.00 82.44 367 GLU A C 1
ATOM 2847 O O . GLU A 1 367 ? 2.014 -11.660 -40.547 1.00 82.44 367 GLU A O 1
ATOM 2852 N N . ARG A 1 368 ? 3.791 -10.739 -41.583 1.00 79.94 368 ARG A N 1
ATOM 2853 C CA . ARG A 1 368 ? 4.701 -11.858 -41.294 1.00 79.94 368 ARG A CA 1
ATOM 2854 C C . ARG A 1 368 ? 4.889 -12.043 -39.793 1.00 79.94 368 ARG A C 1
ATOM 2856 O O . ARG A 1 368 ? 4.833 -13.175 -39.321 1.00 79.94 368 ARG A O 1
ATOM 2863 N N . TRP A 1 369 ? 5.069 -10.956 -39.048 1.00 75.31 369 TRP A N 1
ATOM 2864 C CA . TRP A 1 369 ? 5.199 -11.000 -37.594 1.00 75.31 369 TRP A CA 1
ATOM 2865 C C . TRP A 1 369 ? 3.962 -11.614 -36.925 1.00 75.31 369 TRP A C 1
ATOM 2867 O O . TRP A 1 369 ? 4.096 -12.613 -36.224 1.00 75.31 369 TRP A O 1
ATOM 2877 N N . ASN A 1 370 ? 2.754 -11.135 -37.231 1.00 76.25 370 ASN A N 1
ATOM 2878 C CA . ASN A 1 370 ? 1.509 -11.701 -36.693 1.00 76.25 370 ASN A CA 1
ATOM 2879 C C . ASN A 1 370 ? 1.313 -13.180 -37.060 1.00 76.25 370 ASN A C 1
ATOM 2881 O O . ASN A 1 370 ? 0.792 -13.956 -36.257 1.00 76.25 370 ASN A O 1
ATOM 2885 N N . SER A 1 371 ? 1.751 -13.597 -38.252 1.00 79.25 371 SER A N 1
ATOM 2886 C CA . SER A 1 371 ? 1.666 -15.001 -38.671 1.00 79.25 371 SER A CA 1
ATOM 2887 C C . SER A 1 371 ? 2.591 -15.938 -37.883 1.00 79.25 371 SER A C 1
ATOM 2889 O O . SER A 1 371 ? 2.288 -17.121 -37.768 1.00 79.25 371 SER A O 1
ATOM 2891 N N . MET A 1 372 ? 3.686 -15.424 -37.308 1.00 72.81 372 MET A N 1
ATOM 2892 C CA . MET A 1 372 ? 4.606 -16.210 -36.474 1.00 72.81 372 MET A CA 1
ATOM 2893 C C . MET A 1 372 ? 4.056 -16.472 -35.065 1.00 72.81 372 MET A C 1
ATOM 2895 O O . MET A 1 372 ? 4.431 -17.467 -34.451 1.00 72.81 372 MET A O 1
ATOM 2899 N N . TRP A 1 373 ? 3.162 -15.609 -34.575 1.00 64.50 373 TRP A N 1
ATOM 2900 C CA . TRP A 1 373 ? 2.600 -15.676 -33.219 1.00 64.50 373 TRP A CA 1
ATOM 2901 C C . TRP A 1 373 ? 1.129 -16.101 -33.175 1.00 64.50 373 TRP A C 1
ATOM 2903 O O . TRP A 1 373 ? 0.582 -16.313 -32.094 1.00 64.50 373 TRP A O 1
ATOM 2913 N N . SER A 1 374 ? 0.480 -16.258 -34.331 1.00 61.75 374 SER A N 1
ATOM 2914 C CA . SER A 1 374 ? -0.859 -16.843 -34.395 1.00 61.75 374 SER A CA 1
ATOM 2915 C C . SER A 1 374 ? -0.774 -18.324 -34.005 1.00 61.75 374 SER A C 1
ATOM 2917 O O . SER A 1 374 ? 0.034 -19.048 -34.596 1.00 61.75 374 SER A O 1
ATOM 2919 N N . PRO A 1 375 ? -1.570 -18.807 -33.031 1.00 48.12 375 PRO A N 1
ATOM 2920 C CA . PRO A 1 375 ? -1.611 -20.228 -32.727 1.00 48.12 375 PRO A CA 1
ATOM 2921 C C . PRO A 1 375 ? -1.985 -20.971 -34.008 1.00 48.12 375 PRO A C 1
ATOM 2923 O O . PRO A 1 375 ? -2.956 -20.614 -34.675 1.00 48.12 375 PRO A O 1
ATOM 2926 N N . LEU A 1 376 ? -1.188 -21.976 -34.375 1.00 48.78 376 LEU A N 1
ATOM 2927 C CA . LEU A 1 376 ? -1.572 -22.926 -35.412 1.00 48.78 376 LEU A CA 1
ATOM 2928 C C . LEU A 1 376 ? -2.939 -23.481 -35.004 1.00 48.78 376 LEU A C 1
ATOM 2930 O O . LEU A 1 376 ? -3.027 -24.237 -34.039 1.00 48.78 376 LEU A O 1
ATOM 2934 N N . GLU A 1 377 ? -4.003 -23.074 -35.696 1.00 50.34 377 GLU A N 1
ATOM 2935 C CA . GLU A 1 377 ? -5.282 -23.768 -35.618 1.00 50.34 377 GLU A CA 1
ATOM 2936 C C . GLU A 1 377 ? -5.037 -25.194 -36.132 1.00 50.34 377 GLU A C 1
ATOM 2938 O O . GLU A 1 377 ? -4.962 -25.442 -37.339 1.00 50.34 377 GLU A O 1
ATOM 2943 N N . SER A 1 378 ? -4.820 -26.117 -35.194 1.00 44.91 378 SER A N 1
ATOM 2944 C CA . SER A 1 378 ? -4.713 -27.560 -35.410 1.00 44.91 378 SER A CA 1
ATOM 2945 C C . SER A 1 378 ? -5.742 -28.297 -34.575 1.00 44.91 378 SER A C 1
ATOM 2947 O O . SER A 1 378 ? -5.720 -28.077 -33.340 1.00 44.91 378 SER A O 1
#

Sequence (378 aa):
MTDATLVQLFDDLADRTRNPHISHLGTSDEREDLGDEPPSDADLLAERRLLGAVALAAISIIDECIADMQTIGVVEMDSDGELDPKTYADTFVWDHFPPRLRASYDPQFFAKVLVCVVKVSHDLANPAAGRPACIAEEIIVNAICKYAYALMDEAGLDYDEDLEELLLDDGDFELLFSKDMDGLEEDPAKQRSLGMWLPPVEDWFTPFNSDRVVHPYAETSATTPRVHDLFHLLDSDELRALAREPDVVDAPAPITGLPPISEVVSLARQATIGDAETWVADDSDAEYSYSALIEVSQVANSGWLTWEPHESADVVRSDAVVRFATHRHYPVGADQPWAEVAMTSGVIMHIPLAAVVSYRPDPAVYERWNSMWSPLES

Foldseek 3Di:
DFDPVLQVQLLVQLLQFQAQLLVCQLPQPPPVPDDDDGDDNQQSSLSSSLSSLLLVLLVVLLVQLVVLLVLQVPDDQPPVRFDDCVSCCSGPCCVQPAVVCVRVCHSLNSVLLSQLSVVLSVLRRDHPHDADFFQSNLSSQVSSSVSSVVSCVNSVHDHDDDSNVRRPPDCLSVLSNDPVCPCVLVPPPVCVVVVHDDHDPLCRQPGPDDVRDGDPSNHRDCPDDDPPPCVVVVPDPVVVVVDDPPPPPPPQPPQDFLAAPEPLLVVLLVVPPDDPQKQFADRPHRNVSVVVVVVSCVVAQFWWWWFAPHPPGHIDIFRWSWPQPWDQQPDDDPRFIWTFIQGLVRDTDIGTSSGTNMTGHDNVSVVVSVVVPPPPPD